Protein AF-0000000087188082 (afdb_homodimer)

InterPro domains:
  IPR003829 Pirin, N-terminal domain [PF02678] (21-124)
  IPR011051 RmlC-like cupin domain superfamily [SSF51182] (19-217)
  IPR012093 Pirin [PTHR43212] (4-138)
  IPR014710 RmlC-like jelly roll fold [G3DSA:2.60.120.10] (20-139)

Foldseek 3Di:
DDDKDKDKDALVNFDWDDDVVQQKTKTWQAQDDPRDDPVGQAFAQWRTKMKIKGAAWGWDDKDKDFQKKKKKAWDQAWKWKAWPVGDIDIDHHQKMKIKDQAHMTIMIIHRNDHGMTIMIMIIGRAPDHHDDIDIDMDHNDDFAWRDDGQFKTKGKDKAFAFGKADDDFAQKKKKAWCAAWKDKPNDIAHHSMIMIMGGDDPIIIHGHPGITIMMMMHTDHNDDPPPPPPVVPPPPPPPPPPPPDPDDDDDDDPDD/DDDKDKDKDALVNFDWDDDVVQQKTKTWQAQDDPRDDPVGQAFAQWRTKMKIKGAAWGWDDKDKDFQKKKKKAWDDAWKWKAWPVGDIDIDHHQKMKIKDQAHMTIMIIHRNDHGMTIMIMIIGRAPDHHDDIDIDMDHNDDFAWRDDGQFKTKGKDKAFAFGKADDDFAQKKKKAWCAAWKDKPNDIAHHSMIMIMGGDDPIIIHGHDGITIMMMMHTDHNDDPPPPPPVVPPVPPPPPPVPPPPPDDPPPDDDD

Organism: Streptomyces mobaraensis (NCBI:txid35621)

Solvent-accessible surface area (backbone atoms only — not comparable to full-atom values): 26467 Å² total; per-residue (Å²): 128,84,68,55,43,79,45,76,48,53,42,87,73,36,46,82,51,70,41,64,94,58,33,27,42,29,38,28,72,28,33,48,97,89,46,81,42,94,90,35,45,56,62,86,54,36,39,38,44,33,42,36,39,27,32,55,71,12,68,45,69,75,45,77,45,54,50,34,34,37,38,38,43,35,70,38,49,40,42,36,37,32,40,81,87,66,48,72,48,78,45,37,55,45,24,40,37,40,37,37,18,13,64,49,43,47,36,30,42,31,20,79,42,90,51,56,21,32,33,38,42,34,32,29,59,50,84,64,76,39,63,78,53,47,44,28,51,26,70,70,54,62,64,22,43,51,41,77,48,74,42,26,30,34,29,38,46,63,33,43,50,67,30,59,35,53,42,78,43,20,70,36,32,43,36,38,25,74,36,43,30,32,33,45,81,91,41,77,43,36,54,57,14,31,41,42,28,39,40,29,54,71,42,42,40,27,14,49,81,45,50,23,33,35,43,34,39,32,54,26,32,58,67,42,72,46,70,71,76,72,61,71,74,64,72,70,67,74,74,74,70,66,77,75,73,80,81,87,80,89,83,84,85,73,82,129,127,83,69,55,45,79,47,74,49,53,45,87,73,37,47,81,51,69,41,65,94,59,32,27,41,30,38,28,72,29,32,48,98,88,44,79,42,93,90,35,46,56,62,84,54,37,40,38,44,32,42,36,40,26,32,53,70,13,68,45,69,76,46,76,45,54,50,32,34,37,37,38,40,36,70,38,48,40,42,35,37,33,41,82,87,66,49,73,49,77,46,36,57,45,25,39,36,40,38,37,18,12,64,49,42,49,35,29,41,30,18,80,43,91,51,59,21,32,33,39,44,34,31,28,59,50,84,65,77,40,62,78,54,48,43,28,51,27,71,70,54,62,64,21,43,51,41,77,48,74,44,26,31,34,29,38,45,66,35,43,50,68,30,59,36,53,41,78,44,20,71,36,33,42,36,37,24,73,36,43,29,32,33,45,81,92,41,78,44,37,54,57,13,32,42,42,28,38,40,29,53,70,42,44,39,26,14,48,78,46,49,24,33,33,44,33,38,31,54,26,33,58,66,41,71,47,69,68,75,68,61,69,70,63,70,71,65,71,77,69,71,66,72,72,70,73,77,75,78,78,73,71,84,81,78,131

Structure (mmCIF, N/CA/C/O backbone):
data_AF-0000000087188082-model_v1
#
loop_
_entity.id
_entity.type
_entity.pdbx_description
1 polymer 'Pirin family protein'
#
loop_
_atom_site.group_PDB
_atom_site.id
_atom_site.type_symbol
_atom_site.label_atom_id
_atom_site.label_alt_id
_atom_site.label_comp_id
_atom_site.label_asym_id
_atom_site.label_entity_id
_atom_site.label_seq_id
_atom_site.pdbx_PDB_ins_code
_atom_site.Cartn_x
_atom_site.Cartn_y
_atom_site.Cartn_z
_atom_site.occupancy
_atom_site.B_iso_or_equiv
_atom_site.auth_seq_id
_atom_site.auth_comp_id
_atom_site.auth_asym_id
_atom_site.auth_atom_id
_atom_site.pdbx_PDB_model_num
ATOM 1 N N . MET A 1 1 ? -14.938 -7.289 20.031 1 45.81 1 MET A N 1
ATOM 2 C CA . MET A 1 1 ? -13.891 -7.199 19.031 1 45.81 1 MET A CA 1
ATOM 3 C C . MET A 1 1 ? -13.914 -8.414 18.109 1 45.81 1 MET A C 1
ATOM 5 O O . MET A 1 1 ? -13.992 -9.555 18.578 1 45.81 1 MET A O 1
ATOM 9 N N . ILE A 1 2 ? -14.383 -8.312 16.922 1 63.94 2 ILE A N 1
ATOM 10 C CA . ILE A 1 2 ? -14.492 -9.484 16.062 1 63.94 2 ILE A CA 1
ATOM 11 C C . ILE A 1 2 ? -13.117 -10.133 15.898 1 63.94 2 ILE A C 1
ATOM 13 O O . ILE A 1 2 ? -12.125 -9.445 15.648 1 63.94 2 ILE A O 1
ATOM 17 N N . GLU A 1 3 ? -12.961 -11.297 16.344 1 83.19 3 GLU A N 1
ATOM 18 C CA . GLU A 1 3 ? -11.719 -12.062 16.266 1 83.19 3 GLU A CA 1
ATOM 19 C C . GLU A 1 3 ? -11.43 -12.523 14.844 1 83.19 3 GLU A C 1
ATOM 21 O O . GLU A 1 3 ? -12.352 -12.828 14.086 1 83.19 3 GLU A O 1
ATOM 26 N N . ALA A 1 4 ? -10.172 -12.5 14.547 1 90.62 4 ALA A N 1
ATOM 27 C CA . ALA A 1 4 ? -9.758 -12.984 13.234 1 90.62 4 ALA A CA 1
ATOM 28 C C . ALA A 1 4 ? -10.117 -14.453 13.055 1 90.62 4 ALA A C 1
ATOM 30 O O . ALA A 1 4 ? -9.984 -15.25 13.984 1 90.62 4 ALA A O 1
ATOM 31 N N . ARG A 1 5 ? -10.633 -14.859 11.914 1 95.56 5 ARG A N 1
ATOM 32 C CA . ARG A 1 5 ? -10.906 -16.234 11.523 1 95.56 5 ARG A CA 1
ATOM 33 C C . ARG A 1 5 ? -9.945 -16.703 10.438 1 95.56 5 ARG A C 1
ATOM 35 O O . ARG A 1 5 ? -9.867 -16.094 9.367 1 95.56 5 ARG A O 1
ATOM 42 N N . ILE A 1 6 ? -9.289 -17.859 10.703 1 97.75 6 ILE A N 1
ATOM 43 C CA . ILE A 1 6 ? -8.266 -18.328 9.773 1 97.75 6 ILE A CA 1
ATOM 44 C C . ILE A 1 6 ? -8.688 -19.672 9.188 1 97.75 6 ILE A C 1
ATOM 46 O O . ILE A 1 6 ? -9.039 -20.609 9.922 1 97.75 6 ILE A O 1
ATOM 50 N N . GLN A 1 7 ? -8.703 -19.781 7.898 1 97.94 7 GLN A N 1
ATOM 51 C CA . GLN A 1 7 ? -8.852 -21.047 7.176 1 97.94 7 GLN A CA 1
ATOM 52 C C . GLN A 1 7 ? -7.613 -21.344 6.34 1 97.94 7 GLN A C 1
ATOM 54 O O . GLN A 1 7 ? -7.215 -20.531 5.496 1 97.94 7 GLN A O 1
ATOM 59 N N . VAL A 1 8 ? -7.023 -22.5 6.574 1 98.56 8 VAL A N 1
ATOM 60 C CA . VAL A 1 8 ? -5.848 -22.875 5.793 1 98.56 8 VAL A CA 1
ATOM 61 C C . VAL A 1 8 ? -6.25 -23.828 4.676 1 98.56 8 VAL A C 1
ATOM 63 O O . VAL A 1 8 ? -6.906 -24.844 4.926 1 98.56 8 VAL A O 1
ATOM 66 N N . ARG A 1 9 ? -5.98 -23.5 3.488 1 98.38 9 ARG A N 1
ATOM 67 C CA . ARG A 1 9 ? -6.055 -24.422 2.367 1 98.38 9 ARG A CA 1
ATOM 68 C C . ARG A 1 9 ? -4.691 -25.047 2.078 1 98.38 9 ARG A C 1
ATOM 70 O O . ARG A 1 9 ? -3.73 -24.328 1.782 1 98.38 9 ARG A O 1
ATOM 77 N N . ARG A 1 10 ? -4.656 -26.344 2.137 1 98.5 10 ARG A N 1
ATOM 78 C CA . ARG A 1 10 ? -3.387 -27.062 2.018 1 98.5 10 ARG A CA 1
ATOM 79 C C . ARG A 1 10 ? -2.955 -27.156 0.559 1 98.5 10 ARG A C 1
ATOM 81 O O . ARG A 1 10 ? -3.795 -27.266 -0.337 1 98.5 10 ARG A O 1
ATOM 88 N N . ALA A 1 11 ? -1.654 -27.203 0.425 1 98.5 11 ALA A N 1
ATOM 89 C CA . ALA A 1 11 ? -1.066 -27.312 -0.907 1 98.5 11 ALA A CA 1
ATOM 90 C C . ALA A 1 11 ? -1.65 -28.5 -1.666 1 98.5 11 ALA A C 1
ATOM 92 O O . ALA A 1 11 ? -1.924 -28.406 -2.865 1 98.5 11 ALA A O 1
ATOM 93 N N . GLY A 1 12 ? -1.829 -29.578 -0.987 1 97.75 12 GLY A N 1
ATOM 94 C CA . GLY A 1 12 ? -2.311 -30.812 -1.609 1 97.75 12 GLY A CA 1
ATOM 95 C C . GLY A 1 12 ? -3.758 -30.719 -2.055 1 97.75 12 GLY A C 1
ATOM 96 O O . GLY A 1 12 ? -4.23 -31.562 -2.82 1 97.75 12 GLY A O 1
ATOM 97 N N . GLU A 1 13 ? -4.48 -29.688 -1.645 1 97.19 13 GLU A N 1
ATOM 98 C CA . GLU A 1 13 ? -5.891 -29.516 -1.984 1 97.19 13 GLU A CA 1
ATOM 99 C C . GLU A 1 13 ? -6.055 -28.672 -3.244 1 97.19 13 GLU A C 1
ATOM 101 O O . GLU A 1 13 ? -7.168 -28.516 -3.748 1 97.19 13 GLU A O 1
ATOM 106 N N . ARG A 1 14 ? -4.996 -28.203 -3.783 1 98.38 14 ARG A N 1
ATOM 107 C CA . ARG A 1 14 ? -5.055 -27.391 -4.992 1 98.38 14 ARG A CA 1
ATOM 108 C C . ARG A 1 14 ? -5.336 -28.25 -6.219 1 98.38 14 ARG A C 1
ATOM 110 O O . ARG A 1 14 ? -5.043 -29.453 -6.223 1 98.38 14 ARG A O 1
ATOM 117 N N . TYR A 1 15 ? -5.914 -27.656 -7.277 1 98.25 15 TYR A N 1
ATOM 118 C CA . TYR A 1 15 ? -6.215 -28.359 -8.516 1 98.25 15 TYR A CA 1
ATOM 119 C C . TYR A 1 15 ? -4.965 -28.516 -9.375 1 98.25 15 TYR A C 1
ATOM 121 O O . TYR A 1 15 ? -4.223 -27.547 -9.578 1 98.25 15 TYR A O 1
ATOM 129 N N . VAL A 1 16 ? -4.758 -29.688 -9.812 1 97.69 16 VAL A N 1
ATOM 130 C CA . VAL A 1 16 ? -3.572 -29.984 -10.609 1 97.69 16 VAL A CA 1
ATOM 131 C C . VAL A 1 16 ? -3.885 -29.781 -12.094 1 97.69 16 VAL A C 1
ATOM 133 O O . VAL A 1 16 ? -4.758 -30.438 -12.648 1 97.69 16 VAL A O 1
ATOM 136 N N . GLY A 1 17 ? -3.197 -28.766 -12.641 1 97.31 17 GLY A N 1
ATOM 137 C CA . GLY A 1 17 ? -3.352 -28.484 -14.062 1 97.31 17 GLY A CA 1
ATOM 138 C C . GLY A 1 17 ? -2.035 -28.484 -14.812 1 97.31 17 GLY A C 1
ATOM 139 O O . GLY A 1 17 ? -1.093 -29.188 -14.43 1 97.31 17 GLY A O 1
ATOM 140 N N . GLY A 1 18 ? -2.047 -27.859 -15.93 1 96.38 18 GLY A N 1
ATOM 141 C CA . GLY A 1 18 ? -0.863 -27.734 -16.766 1 96.38 18 GLY A CA 1
ATOM 142 C C . GLY A 1 18 ? -0.816 -28.766 -17.891 1 96.38 18 GLY A C 1
ATOM 143 O O . GLY A 1 18 ? -1.85 -29.312 -18.281 1 96.38 18 GLY A O 1
ATOM 144 N N . ALA A 1 19 ? 0.359 -28.797 -18.484 1 97 19 ALA A N 1
ATOM 145 C CA . ALA A 1 19 ? 0.701 -29.75 -19.531 1 97 19 ALA A CA 1
ATOM 146 C C . ALA A 1 19 ? 2.039 -30.422 -19.25 1 97 19 ALA A C 1
ATOM 148 O O . ALA A 1 19 ? 3.062 -30.047 -19.844 1 97 19 ALA A O 1
ATOM 149 N N . PRO A 1 20 ? 1.986 -31.484 -18.5 1 96 20 PRO A N 1
ATOM 150 C CA . PRO A 1 20 ? 3.24 -32.094 -18.078 1 96 20 PRO A CA 1
ATOM 151 C C . PRO A 1 20 ? 4.117 -32.531 -19.234 1 96 20 PRO A C 1
ATOM 153 O O . PRO A 1 20 ? 5.344 -32.438 -19.172 1 96 20 PRO A O 1
ATOM 156 N N . GLU A 1 21 ? 3.492 -33 -20.234 1 97.38 21 GLU A N 1
ATOM 157 C CA . GLU A 1 21 ? 4.254 -33.469 -21.391 1 97.38 21 GLU A CA 1
ATOM 158 C C . GLU A 1 21 ? 5.016 -32.312 -22.031 1 97.38 21 GLU A C 1
ATOM 160 O O . GLU A 1 21 ? 6.035 -32.5 -22.688 1 97.38 21 GLU A O 1
ATOM 165 N N . ALA A 1 22 ? 4.5 -31.156 -21.781 1 97.88 22 ALA A N 1
ATOM 166 C CA . ALA A 1 22 ? 5.137 -29.969 -22.344 1 97.88 22 ALA A CA 1
ATOM 167 C C . ALA A 1 22 ? 6.027 -29.297 -21.312 1 97.88 22 ALA A C 1
ATOM 169 O O . ALA A 1 22 ? 6.539 -28.188 -21.547 1 97.88 22 ALA A O 1
ATOM 170 N N . GLY A 1 23 ? 6.215 -29.891 -20.156 1 98.69 23 GLY A N 1
ATOM 171 C CA . GLY A 1 23 ? 7.082 -29.344 -19.125 1 98.69 23 GLY A CA 1
ATOM 172 C C . GLY A 1 23 ? 6.402 -28.297 -18.266 1 98.69 23 GLY A C 1
ATOM 173 O O . GLY A 1 23 ? 7.066 -27.438 -17.688 1 98.69 23 GLY A O 1
ATOM 174 N N . ILE A 1 24 ? 5.078 -28.312 -18.266 1 98.69 24 ILE A N 1
ATOM 175 C CA . ILE A 1 24 ? 4.316 -27.312 -17.516 1 98.69 24 ILE A CA 1
ATOM 176 C C . ILE A 1 24 ? 3.537 -28.016 -16.406 1 98.69 24 ILE A C 1
ATOM 178 O O . ILE A 1 24 ? 2.652 -28.828 -16.672 1 98.69 24 ILE A O 1
ATOM 182 N N . GLU A 1 25 ? 3.887 -27.703 -15.172 1 98.5 25 GLU A N 1
ATOM 183 C CA . GLU A 1 25 ? 3.104 -28.125 -14.008 1 98.5 25 GLU A CA 1
ATOM 184 C C . GLU A 1 25 ? 2.445 -26.922 -13.336 1 98.5 25 GLU A C 1
ATOM 186 O O . GLU A 1 25 ? 3.115 -25.938 -13.023 1 98.5 25 GLU A O 1
ATOM 191 N N . THR A 1 26 ? 1.102 -27.016 -13.188 1 98.38 26 THR A N 1
ATOM 192 C CA . THR A 1 26 ? 0.361 -25.906 -12.578 1 98.38 26 THR A CA 1
ATOM 193 C C . THR A 1 26 ? -0.454 -26.406 -11.383 1 98.38 26 THR A C 1
ATOM 195 O O . THR A 1 26 ? -1.037 -27.484 -11.43 1 98.38 26 THR A O 1
ATOM 198 N N . ARG A 1 27 ? -0.477 -25.656 -10.305 1 98.62 27 ARG A N 1
ATOM 199 C CA . ARG A 1 27 ? -1.375 -25.844 -9.172 1 98.62 27 ARG A CA 1
ATOM 200 C C . ARG A 1 27 ? -2.246 -24.609 -8.945 1 98.62 27 ARG A C 1
ATOM 202 O O . ARG A 1 27 ? -1.731 -23.5 -8.75 1 98.62 27 ARG A O 1
ATOM 209 N N . HIS A 1 28 ? -3.605 -24.828 -8.961 1 98.69 28 HIS A N 1
ATOM 210 C CA . HIS A 1 28 ? -4.559 -23.734 -8.836 1 98.69 28 HIS A CA 1
ATOM 211 C C . HIS A 1 28 ? -5.164 -23.688 -7.438 1 98.69 28 HIS A C 1
ATOM 213 O O . HIS A 1 28 ? -5.738 -24.672 -6.973 1 98.69 28 HIS A O 1
ATOM 219 N N . ALA A 1 29 ? -5.121 -22.547 -6.82 1 98.62 29 ALA A N 1
ATOM 220 C CA . ALA A 1 29 ? -5.691 -22.406 -5.484 1 98.62 29 ALA A CA 1
ATOM 221 C C . ALA A 1 29 ? -7.203 -22.188 -5.551 1 98.62 29 ALA A C 1
ATOM 223 O O . ALA A 1 29 ? -7.91 -22.406 -4.57 1 98.62 29 ALA A O 1
ATOM 224 N N . PHE A 1 30 ? -7.68 -21.719 -6.719 1 98.75 30 PHE A N 1
ATOM 225 C CA . PHE A 1 30 ? -9.086 -21.406 -6.93 1 98.75 30 PHE A CA 1
ATOM 226 C C . PHE A 1 30 ? -9.633 -22.141 -8.148 1 98.75 30 PHE A C 1
ATOM 228 O O . PHE A 1 30 ? -8.883 -22.828 -8.852 1 98.75 30 PHE A O 1
ATOM 235 N N . SER A 1 31 ? -11.055 -22.031 -8.312 1 97.88 31 SER A N 1
ATOM 236 C CA . SER A 1 31 ? -11.641 -22.453 -9.578 1 97.88 31 SER A CA 1
ATOM 237 C C . SER A 1 31 ? -10.992 -21.734 -10.75 1 97.88 31 SER A C 1
ATOM 239 O O . SER A 1 31 ? -11.039 -20.516 -10.836 1 97.88 31 SER A O 1
ATOM 241 N N . PHE A 1 32 ? -10.391 -22.625 -11.531 1 95.94 32 PHE A N 1
ATOM 242 C CA . PHE A 1 32 ? -9.617 -22.078 -12.633 1 95.94 32 PHE A CA 1
ATOM 243 C C . PHE A 1 32 ? -9.383 -23.141 -13.711 1 95.94 32 PHE A C 1
ATOM 245 O O . PHE A 1 32 ? -9.227 -24.328 -13.398 1 95.94 32 PHE A O 1
ATOM 252 N N . SER A 1 33 ? -9.32 -22.641 -15.031 1 93.81 33 SER A N 1
ATOM 253 C CA . SER A 1 33 ? -8.906 -23.453 -16.172 1 93.81 33 SER A CA 1
ATOM 254 C C . SER A 1 33 ? -9.648 -24.781 -16.203 1 93.81 33 SER A C 1
ATOM 256 O O . SER A 1 33 ? -9.023 -25.844 -16.297 1 93.81 33 SER A O 1
ATOM 258 N N . GLY A 1 34 ? -10.969 -24.812 -16.078 1 93.38 34 GLY A N 1
ATOM 259 C CA . GLY A 1 34 ? -11.805 -26 -16.188 1 93.38 34 GLY A CA 1
ATOM 260 C C . GLY A 1 34 ? -12.195 -26.594 -14.852 1 93.38 34 GLY A C 1
ATOM 261 O O . GLY A 1 34 ? -13.102 -27.422 -14.781 1 93.38 34 GLY A O 1
ATOM 262 N N . PHE A 1 35 ? -11.477 -26.234 -13.828 1 96.69 35 PHE A N 1
ATOM 263 C CA . PHE A 1 35 ? -11.867 -26.625 -12.484 1 96.69 35 PHE A CA 1
ATOM 264 C C . PHE A 1 35 ? -12.867 -25.641 -11.891 1 96.69 35 PHE A C 1
ATOM 266 O O . PHE A 1 35 ? -12.695 -24.438 -12.016 1 96.69 35 PHE A O 1
ATOM 273 N N . TYR A 1 36 ? -13.953 -26.234 -11.281 1 96.94 36 TYR A N 1
ATOM 274 C CA . TYR A 1 36 ? -14.984 -25.359 -10.742 1 96.94 36 TYR A CA 1
ATOM 275 C C . TYR A 1 36 ? -15.508 -25.891 -9.414 1 96.94 36 TYR A C 1
ATOM 277 O O . TYR A 1 36 ? -15.961 -27.031 -9.328 1 96.94 36 TYR A O 1
ATOM 285 N N . ASP A 1 37 ? -15.367 -25.219 -8.445 1 97.25 37 ASP A N 1
ATOM 286 C CA . ASP A 1 37 ? -15.977 -25.344 -7.125 1 97.25 37 ASP A CA 1
ATOM 287 C C . ASP A 1 37 ? -16.656 -24.031 -6.711 1 97.25 37 ASP A C 1
ATOM 289 O O . ASP A 1 37 ? -15.977 -23.031 -6.445 1 97.25 37 ASP A O 1
ATOM 293 N N . PRO A 1 38 ? -17.984 -23.938 -6.66 1 96.94 38 PRO A N 1
ATOM 294 C CA . PRO A 1 38 ? -18.703 -22.688 -6.383 1 96.94 38 PRO A CA 1
ATOM 295 C C . PRO A 1 38 ? -18.312 -22.078 -5.039 1 96.94 38 PRO A C 1
ATOM 297 O O . PRO A 1 38 ? -18.5 -20.875 -4.832 1 96.94 38 PRO A O 1
ATOM 300 N N . ASP A 1 39 ? -17.734 -22.875 -4.145 1 96.75 39 ASP A N 1
ATOM 301 C CA . ASP A 1 39 ? -17.344 -22.375 -2.826 1 96.75 39 ASP A CA 1
ATOM 302 C C . ASP A 1 39 ? -15.891 -21.922 -2.814 1 96.75 39 ASP A C 1
ATOM 304 O O . ASP A 1 39 ? -15.359 -21.531 -1.77 1 96.75 39 ASP A O 1
ATOM 308 N N . ASN A 1 40 ? -15.25 -21.969 -3.969 1 98.25 40 ASN A N 1
ATOM 309 C CA . ASN A 1 40 ? -13.828 -21.641 -4.039 1 98.25 40 ASN A CA 1
ATOM 310 C C . ASN A 1 40 ? -13.5 -20.844 -5.305 1 98.25 40 ASN A C 1
ATOM 312 O O . ASN A 1 40 ? -12.531 -21.156 -6.004 1 98.25 40 ASN A O 1
ATOM 316 N N . VAL A 1 41 ? -14.344 -19.828 -5.609 1 98.25 41 VAL A N 1
ATOM 317 C CA . VAL A 1 41 ? -14.219 -19.062 -6.852 1 98.25 41 VAL A CA 1
ATOM 318 C C . VAL A 1 41 ? -13.289 -17.875 -6.637 1 98.25 41 VAL A C 1
ATOM 320 O O . VAL A 1 41 ? -12.617 -17.422 -7.566 1 98.25 41 VAL A O 1
ATOM 323 N N . ARG A 1 42 ? -13.305 -17.391 -5.422 1 98.31 42 ARG A N 1
ATOM 324 C CA . ARG A 1 42 ? -12.477 -16.219 -5.121 1 98.31 42 ARG A CA 1
ATOM 325 C C . ARG A 1 42 ? -12.273 -16.062 -3.619 1 98.31 42 ARG A C 1
ATOM 327 O O . ARG A 1 42 ? -12.977 -16.688 -2.826 1 98.31 42 ARG A O 1
ATOM 334 N N . PHE A 1 43 ? -11.406 -15.312 -3.137 1 98.56 43 PHE A N 1
ATOM 335 C CA . PHE A 1 43 ? -11.227 -14.758 -1.802 1 98.56 43 PHE A CA 1
ATOM 336 C C . PHE A 1 43 ? -10.875 -13.273 -1.875 1 98.56 43 PHE A C 1
ATOM 338 O O . PHE A 1 43 ? -9.781 -12.914 -2.322 1 98.56 43 PHE A O 1
ATOM 345 N N . GLY A 1 44 ? -11.758 -12.453 -1.429 1 96.88 44 GLY A N 1
ATOM 346 C CA . GLY A 1 44 ? -11.625 -11.055 -1.804 1 96.88 44 GLY A CA 1
ATOM 347 C C . GLY A 1 44 ? -11.602 -10.836 -3.305 1 96.88 44 GLY A C 1
ATOM 348 O O . GLY A 1 44 ? -12.414 -11.406 -4.035 1 96.88 44 GLY A O 1
ATOM 349 N N . PRO A 1 45 ? -10.727 -9.992 -3.729 1 97.25 45 PRO A N 1
ATOM 350 C CA . PRO A 1 45 ? -10.648 -9.773 -5.172 1 97.25 45 PRO A CA 1
ATOM 351 C C . PRO A 1 45 ? -9.82 -10.828 -5.895 1 97.25 45 PRO A C 1
ATOM 353 O O . PRO A 1 45 ? -9.734 -10.82 -7.125 1 97.25 45 PRO A O 1
ATOM 356 N N . LEU A 1 46 ? -9.141 -11.711 -5.195 1 98.44 46 LEU A N 1
ATOM 357 C CA . LEU A 1 46 ? -8.305 -12.734 -5.812 1 98.44 46 LEU A CA 1
ATOM 358 C C . LEU A 1 46 ? -9.164 -13.812 -6.469 1 98.44 46 LEU A C 1
ATOM 360 O O . LEU A 1 46 ? -9.984 -14.453 -5.805 1 98.44 46 LEU A O 1
ATOM 364 N N . ILE A 1 47 ? -8.914 -14.016 -7.758 1 98.62 47 ILE A N 1
ATOM 365 C CA . ILE A 1 47 ? -9.711 -15.023 -8.461 1 98.62 47 ILE A CA 1
ATOM 366 C C . ILE A 1 47 ? -8.805 -16.141 -8.961 1 98.62 47 ILE A C 1
ATOM 368 O O . ILE A 1 47 ? -9.281 -17.188 -9.414 1 98.62 47 ILE A O 1
ATOM 372 N N . ALA A 1 48 ? -7.535 -15.906 -8.844 1 98.75 48 ALA A N 1
ATOM 373 C CA . ALA A 1 48 ? -6.574 -16.969 -9.148 1 98.75 48 ALA A CA 1
ATOM 374 C C . ALA A 1 48 ? -5.293 -16.797 -8.336 1 98.75 48 ALA A C 1
ATOM 376 O O . ALA A 1 48 ? -4.863 -15.672 -8.07 1 98.75 48 ALA A O 1
ATOM 377 N N . CYS A 1 49 ? -4.703 -17.828 -7.934 1 98.81 49 CYS A N 1
ATOM 378 C CA . CYS A 1 49 ? -3.346 -17.984 -7.43 1 98.81 49 CYS A CA 1
ATOM 379 C C . CYS A 1 49 ? -2.736 -19.297 -7.922 1 98.81 49 CYS A C 1
ATOM 381 O O . CYS A 1 49 ? -2.986 -20.359 -7.348 1 98.81 49 CYS A O 1
ATOM 383 N N . ASN A 1 50 ? -1.993 -19.141 -8.992 1 98.75 50 ASN A N 1
ATOM 384 C CA . ASN A 1 50 ? -1.443 -20.297 -9.68 1 98.75 50 ASN A CA 1
ATOM 385 C C . ASN A 1 50 ? 0.066 -20.406 -9.484 1 98.75 50 ASN A C 1
ATOM 387 O O . ASN A 1 50 ? 0.803 -19.453 -9.766 1 98.75 50 ASN A O 1
ATOM 391 N N . GLU A 1 51 ? 0.49 -21.516 -8.969 1 98.62 51 GLU A N 1
ATOM 392 C CA . GLU A 1 51 ? 1.919 -21.812 -8.961 1 98.62 51 GLU A CA 1
ATOM 393 C C . GLU A 1 51 ? 2.318 -22.609 -10.195 1 98.62 51 GLU A C 1
ATOM 395 O O . GLU A 1 51 ? 1.725 -23.656 -10.484 1 98.62 51 GLU A O 1
ATOM 400 N N . GLU A 1 52 ? 3.275 -22.062 -10.844 1 98.69 52 GLU A N 1
ATOM 401 C CA . GLU A 1 52 ? 3.752 -22.672 -12.086 1 98.69 52 GLU A CA 1
ATOM 402 C C . GLU A 1 52 ? 5.18 -23.188 -11.938 1 98.69 52 GLU A C 1
ATOM 404 O O . GLU A 1 52 ? 6.043 -22.484 -11.398 1 98.69 52 GLU A O 1
ATOM 409 N N . LEU A 1 53 ? 5.395 -24.359 -12.398 1 98.75 53 LEU A N 1
ATOM 410 C CA . LEU A 1 53 ? 6.723 -24.938 -12.602 1 98.75 53 LEU A CA 1
ATOM 411 C C . LEU A 1 53 ? 6.953 -25.281 -14.062 1 98.75 53 LEU A C 1
ATOM 413 O O . LEU A 1 53 ? 6.301 -26.172 -14.609 1 98.75 53 LEU A O 1
ATOM 417 N N . LEU A 1 54 ? 7.895 -24.609 -14.672 1 98.88 54 LEU A N 1
ATOM 418 C CA . LEU A 1 54 ? 8.164 -24.781 -16.094 1 98.88 54 LEU A CA 1
ATOM 419 C C . LEU A 1 54 ? 9.57 -25.344 -16.312 1 98.88 54 LEU A C 1
ATOM 421 O O . LEU A 1 54 ? 10.539 -24.812 -15.773 1 98.88 54 LEU A O 1
ATOM 425 N N . ALA A 1 55 ? 9.68 -26.312 -17.125 1 98.81 55 ALA A N 1
ATOM 426 C CA . ALA A 1 55 ? 10.977 -26.766 -17.609 1 98.81 55 ALA A CA 1
ATOM 427 C C . ALA A 1 55 ? 11.602 -25.75 -18.562 1 98.81 55 ALA A C 1
ATOM 429 O O . ALA A 1 55 ? 10.906 -24.891 -19.094 1 98.81 55 ALA A O 1
ATOM 430 N N . PRO A 1 56 ? 12.984 -25.875 -18.703 1 98.62 56 PRO A N 1
ATOM 431 C CA . PRO A 1 56 ? 13.594 -25.016 -19.719 1 98.62 56 PRO A CA 1
ATOM 432 C C . PRO A 1 56 ? 12.922 -25.156 -21.094 1 98.62 56 PRO A C 1
ATOM 434 O O . PRO A 1 56 ? 12.656 -26.281 -21.531 1 98.62 56 PRO A O 1
ATOM 437 N N . GLY A 1 57 ? 12.562 -24.078 -21.625 1 98.31 57 GLY A N 1
ATOM 438 C CA . GLY A 1 57 ? 11.953 -24.062 -22.938 1 98.31 57 GLY A CA 1
ATOM 439 C C . GLY A 1 57 ? 10.438 -24.125 -22.906 1 98.31 57 GLY A C 1
ATOM 440 O O . GLY A 1 57 ? 9.781 -23.781 -23.891 1 98.31 57 GLY A O 1
ATOM 441 N N . ALA A 1 58 ? 9.883 -24.516 -21.828 1 98.75 58 ALA A N 1
ATOM 442 C CA . ALA A 1 58 ? 8.438 -24.625 -21.703 1 98.75 58 ALA A CA 1
ATOM 443 C C . ALA A 1 58 ? 7.809 -23.25 -21.484 1 98.75 58 ALA A C 1
ATOM 445 O O . ALA A 1 58 ? 8.5 -22.297 -21.141 1 98.75 58 ALA A O 1
ATOM 446 N N . GLY A 1 59 ? 6.473 -23.188 -21.797 1 98.5 59 GLY A N 1
ATOM 447 C CA . GLY A 1 59 ? 5.777 -21.938 -21.578 1 98.5 59 GLY A CA 1
ATOM 448 C C . GLY A 1 59 ? 4.383 -21.906 -22.172 1 98.5 59 GLY A C 1
ATOM 449 O O . GLY A 1 59 ? 3.807 -22.969 -22.453 1 98.5 59 GLY A O 1
ATOM 450 N N . PHE A 1 60 ? 3.828 -20.734 -22.188 1 98 60 PHE A N 1
ATOM 451 C CA . PHE A 1 60 ? 2.482 -20.5 -22.703 1 98 60 PHE A CA 1
ATOM 452 C C . PHE A 1 60 ? 2.525 -19.719 -24 1 98 60 PHE A C 1
ATOM 454 O O . PHE A 1 60 ? 3.084 -18.625 -24.062 1 98 60 PHE A O 1
ATOM 461 N N . ASP A 1 61 ? 1.867 -20.312 -24.969 1 97.12 61 ASP A N 1
ATOM 462 C CA . ASP A 1 61 ? 1.781 -19.625 -26.25 1 97.12 61 ASP A CA 1
ATOM 463 C C . ASP A 1 61 ? 0.936 -18.359 -26.156 1 97.12 61 ASP A C 1
ATOM 465 O O . ASP A 1 61 ? 0.334 -18.094 -25.109 1 97.12 61 ASP A O 1
ATOM 469 N N . GLU A 1 62 ? 1.022 -17.594 -27.25 1 97.62 62 GLU A N 1
ATOM 470 C CA . GLU A 1 62 ? 0.282 -16.344 -27.234 1 97.62 62 GLU A CA 1
ATOM 471 C C . GLU A 1 62 ? -1.173 -16.562 -26.828 1 97.62 62 GLU A C 1
ATOM 473 O O . GLU A 1 62 ? -1.844 -17.438 -27.359 1 97.62 62 GLU A O 1
ATOM 478 N N . HIS A 1 63 ? -1.638 -15.781 -25.922 1 97.69 63 HIS A N 1
ATOM 479 C CA . HIS A 1 63 ? -3.006 -15.914 -25.438 1 97.69 63 HIS A CA 1
ATOM 480 C C . HIS A 1 63 ? -3.545 -14.586 -24.922 1 97.69 63 HIS A C 1
ATOM 482 O O . HIS A 1 63 ? -2.771 -13.688 -24.594 1 97.69 63 HIS A O 1
ATOM 488 N N . PRO A 1 64 ? -4.844 -14.414 -24.797 1 97.5 64 PRO A N 1
ATOM 489 C CA . PRO A 1 64 ? -5.449 -13.125 -24.438 1 97.5 64 PRO A CA 1
ATOM 490 C C . PRO A 1 64 ? -5.785 -13.031 -22.953 1 97.5 64 PRO A C 1
ATOM 492 O O . PRO A 1 64 ? -5.988 -14.055 -22.297 1 97.5 64 PRO A O 1
ATOM 495 N N . HIS A 1 65 ? -5.793 -11.789 -22.422 1 98.06 65 HIS A N 1
ATOM 496 C CA . HIS A 1 65 ? -6.41 -11.414 -21.141 1 98.06 65 HIS A CA 1
ATOM 497 C C . HIS A 1 65 ? -7.242 -10.148 -21.297 1 98.06 65 HIS A C 1
ATOM 499 O O . HIS A 1 65 ? -6.941 -9.297 -22.141 1 98.06 65 HIS A O 1
ATOM 505 N N . ARG A 1 66 ? -8.242 -10.047 -20.531 1 97.62 66 ARG A N 1
ATOM 506 C CA . ARG A 1 66 ? -9.102 -8.875 -20.469 1 97.62 66 ARG A CA 1
ATOM 507 C C . ARG A 1 66 ? -9.688 -8.688 -19.078 1 97.62 66 ARG A C 1
ATOM 509 O O . ARG A 1 66 ? -10.07 -9.664 -18.422 1 97.62 66 ARG A O 1
ATOM 516 N N . ASP A 1 67 ? -9.773 -7.438 -18.672 1 97.75 67 ASP A N 1
ATOM 517 C CA . ASP A 1 67 ? -10.453 -7.055 -17.438 1 97.75 67 ASP A CA 1
ATOM 518 C C . ASP A 1 67 ? -9.977 -7.914 -16.266 1 97.75 67 ASP A C 1
ATOM 520 O O . ASP A 1 67 ? -10.797 -8.484 -15.547 1 97.75 67 ASP A O 1
ATOM 524 N N . VAL A 1 68 ? -8.672 -7.891 -16.109 1 98 68 VAL A N 1
ATOM 525 C CA . VAL A 1 68 ? -8.031 -8.617 -15.008 1 98 68 VAL A CA 1
ATOM 526 C C . VAL A 1 68 ? -6.699 -7.961 -14.664 1 98 68 VAL A C 1
ATOM 528 O O . VAL A 1 68 ? -6 -7.457 -15.547 1 98 68 VAL A O 1
ATOM 531 N N . GLU A 1 69 ? -6.359 -7.879 -13.383 1 96.94 69 GLU A N 1
ATOM 532 C CA . GLU A 1 69 ? -5.043 -7.484 -12.891 1 96.94 69 GLU A CA 1
ATOM 533 C C . GLU A 1 69 ? -4.184 -8.703 -12.578 1 96.94 69 GLU A C 1
ATOM 535 O O . GLU A 1 69 ? -4.531 -9.508 -11.711 1 96.94 69 GLU A O 1
ATOM 540 N N . ILE A 1 70 ? -3.111 -8.844 -13.312 1 98.38 70 ILE A N 1
ATOM 541 C CA . ILE A 1 70 ? -2.264 -10.023 -13.141 1 98.38 70 ILE A CA 1
ATOM 542 C C . ILE A 1 70 ? -0.943 -9.609 -12.492 1 98.38 70 ILE A C 1
ATOM 544 O O . ILE A 1 70 ? -0.19 -8.812 -13.055 1 98.38 70 ILE A O 1
ATOM 548 N N . VAL A 1 71 ? -0.672 -10.188 -11.352 1 98 71 VAL A N 1
ATOM 549 C CA . VAL A 1 71 ? 0.569 -9.914 -10.633 1 98 71 VAL A CA 1
ATOM 550 C C . VAL A 1 71 ? 1.402 -11.188 -10.531 1 98 71 VAL A C 1
ATOM 552 O O . VAL A 1 71 ? 0.898 -12.234 -10.117 1 98 71 VAL A O 1
ATOM 555 N N . THR A 1 72 ? 2.676 -11.086 -10.891 1 98.44 72 THR A N 1
ATOM 556 C CA . THR A 1 72 ? 3.537 -12.258 -10.961 1 98.44 72 THR A CA 1
ATOM 557 C C . THR A 1 72 ? 4.734 -12.109 -10.023 1 98.44 72 THR A C 1
ATOM 559 O O . THR A 1 72 ? 5.355 -11.047 -9.969 1 98.44 72 THR A O 1
ATOM 562 N N . TRP A 1 73 ? 5.031 -13.164 -9.273 1 98.5 73 TRP A N 1
ATOM 563 C CA . TRP A 1 73 ? 6.184 -13.289 -8.391 1 98.5 73 TRP A CA 1
ATOM 564 C C . TRP A 1 73 ? 7.043 -14.492 -8.773 1 98.5 73 TRP A C 1
ATOM 566 O O . TRP A 1 73 ? 6.594 -15.633 -8.68 1 98.5 73 TRP A O 1
ATOM 576 N N . VAL A 1 74 ? 8.273 -14.219 -9.195 1 98.56 74 VAL A N 1
ATOM 577 C CA . VAL A 1 74 ? 9.172 -15.305 -9.562 1 98.56 74 VAL A CA 1
ATOM 578 C C . VAL A 1 74 ? 9.922 -15.805 -8.328 1 98.56 74 VAL A C 1
ATOM 580 O O . VAL A 1 74 ? 10.57 -15.016 -7.637 1 98.56 74 VAL A O 1
ATOM 583 N N . VAL A 1 75 ? 9.844 -17.078 -8.094 1 98.19 75 VAL A N 1
ATOM 584 C CA . VAL A 1 75 ? 10.469 -17.703 -6.938 1 98.19 75 VAL A CA 1
ATOM 585 C C . VAL A 1 75 ? 11.875 -18.172 -7.305 1 98.19 75 VAL A C 1
ATOM 587 O O . VAL A 1 75 ? 12.836 -17.922 -6.578 1 98.19 75 V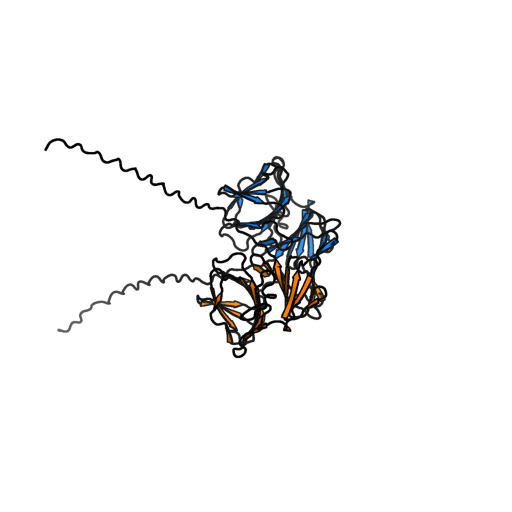AL A O 1
ATOM 590 N N . GLU A 1 76 ? 12 -18.875 -8.398 1 98.25 76 GLU A N 1
ATOM 591 C CA . GLU A 1 76 ? 13.25 -19.406 -8.945 1 98.25 76 GLU A CA 1
ATOM 592 C C . GLU A 1 76 ? 13.258 -19.328 -10.469 1 98.25 76 GLU A C 1
ATOM 594 O O . GLU A 1 76 ? 12.219 -19.469 -11.109 1 98.25 76 GLU A O 1
ATOM 599 N N . GLY A 1 77 ? 14.477 -19.109 -11.023 1 98.5 77 GLY A N 1
ATOM 600 C CA . GLY A 1 77 ? 14.57 -19.016 -12.469 1 98.5 77 GLY A CA 1
ATOM 601 C C . GLY A 1 77 ? 14.203 -17.656 -13.008 1 98.5 77 GLY A C 1
ATOM 602 O O . GLY A 1 77 ? 14.391 -16.641 -12.32 1 98.5 77 GLY A O 1
ATOM 603 N N . GLU A 1 78 ? 13.875 -17.656 -14.328 1 98.5 78 GLU A N 1
ATOM 604 C CA . GLU A 1 78 ? 13.523 -16.406 -14.977 1 98.5 78 GLU A CA 1
ATOM 605 C C . GLU A 1 78 ? 12.336 -16.562 -15.914 1 98.5 78 GLU A C 1
ATOM 607 O O . GLU A 1 78 ? 12.227 -17.578 -16.609 1 98.5 78 GLU A O 1
ATOM 612 N N . LEU A 1 79 ? 11.453 -15.617 -15.859 1 98.75 79 LEU A N 1
ATOM 613 C CA . LEU A 1 79 ? 10.281 -15.594 -16.734 1 98.75 79 LEU A CA 1
ATOM 614 C C . LEU A 1 79 ? 10.477 -14.602 -17.875 1 98.75 79 LEU A C 1
ATOM 616 O O . LEU A 1 79 ? 10.805 -13.43 -17.641 1 98.75 79 LEU A O 1
ATOM 620 N N . THR A 1 80 ? 10.312 -15.07 -19.016 1 98.5 80 THR A N 1
ATOM 621 C CA . THR A 1 80 ? 10.367 -14.211 -20.203 1 98.5 80 THR A CA 1
ATOM 622 C C . THR A 1 80 ? 8.969 -13.891 -20.703 1 98.5 80 THR A C 1
ATOM 624 O O . THR A 1 80 ? 8.195 -14.805 -21.016 1 98.5 80 THR A O 1
ATOM 627 N N . HIS A 1 81 ? 8.633 -12.648 -20.734 1 97.5 81 HIS A N 1
ATOM 628 C CA . HIS A 1 81 ? 7.367 -12.141 -21.25 1 97.5 81 HIS A CA 1
ATOM 629 C C . HIS A 1 81 ? 7.559 -11.422 -22.578 1 97.5 81 HIS A C 1
ATOM 631 O O . HIS A 1 81 ? 8.469 -10.602 -22.734 1 97.5 81 HIS A O 1
ATOM 637 N N . GLU A 1 82 ? 6.699 -11.703 -23.531 1 96.25 82 GLU A N 1
ATOM 638 C CA . GLU A 1 82 ? 6.703 -11.023 -24.812 1 96.25 82 GLU A CA 1
ATOM 639 C C . GLU A 1 82 ? 5.309 -10.516 -25.172 1 96.25 82 GLU A C 1
ATOM 641 O O . GLU A 1 82 ? 4.344 -11.289 -25.172 1 96.25 82 GLU A O 1
ATOM 646 N N . ASP A 1 83 ? 5.27 -9.203 -25.453 1 94 83 ASP A N 1
ATOM 647 C CA . ASP A 1 83 ? 3.961 -8.672 -25.828 1 94 83 ASP A CA 1
ATOM 648 C C . ASP A 1 83 ? 3.742 -8.742 -27.344 1 94 83 ASP A C 1
ATOM 650 O O . ASP A 1 83 ? 4.617 -9.203 -28.078 1 94 83 ASP A O 1
ATOM 654 N N . SER A 1 84 ? 2.541 -8.344 -27.781 1 92.19 84 SER A N 1
ATOM 655 C CA . SER A 1 84 ? 2.145 -8.492 -29.172 1 92.19 84 SER A CA 1
ATOM 656 C C . SER A 1 84 ? 2.965 -7.586 -30.094 1 92.19 84 SER A C 1
ATOM 658 O O . SER A 1 84 ? 3.018 -7.797 -31.297 1 92.19 84 SER A O 1
ATOM 660 N N . ALA A 1 85 ? 3.592 -6.582 -29.484 1 91.19 85 ALA A N 1
ATOM 661 C CA . ALA A 1 85 ? 4.438 -5.688 -30.266 1 91.19 85 ALA A CA 1
ATOM 662 C C . ALA A 1 85 ? 5.863 -6.223 -30.375 1 91.19 85 ALA A C 1
ATOM 664 O O . ALA A 1 85 ? 6.723 -5.602 -31 1 91.19 85 ALA A O 1
ATOM 665 N N . GLY A 1 86 ? 6.102 -7.262 -29.75 1 92.12 86 GLY A N 1
ATOM 666 C CA . GLY A 1 86 ? 7.406 -7.895 -29.828 1 92.12 86 GLY A CA 1
ATOM 667 C C . GLY A 1 86 ? 8.352 -7.457 -28.734 1 92.12 86 GLY A C 1
ATOM 668 O O . GLY A 1 86 ? 9.539 -7.805 -28.75 1 92.12 86 GLY A O 1
ATOM 669 N N . HIS A 1 87 ? 7.938 -6.676 -27.828 1 93.25 87 HIS A N 1
ATOM 670 C CA . HIS A 1 87 ? 8.773 -6.285 -26.688 1 93.25 87 HIS A CA 1
ATOM 671 C C . HIS A 1 87 ? 8.961 -7.441 -25.719 1 93.25 87 HIS A C 1
ATOM 673 O O . HIS A 1 87 ? 7.988 -8.102 -25.344 1 93.25 87 HIS A O 1
ATOM 679 N N . VAL A 1 88 ? 10.18 -7.59 -25.328 1 95.56 88 VAL A N 1
ATOM 680 C CA . VAL A 1 88 ? 10.516 -8.703 -24.453 1 95.56 88 VAL A CA 1
ATOM 681 C C . VAL A 1 88 ? 11.023 -8.18 -23.109 1 95.56 88 VAL A C 1
ATOM 683 O O . VAL A 1 88 ? 11.867 -7.277 -23.078 1 95.56 88 VAL A O 1
ATOM 686 N N . VAL A 1 89 ? 10.508 -8.734 -22.031 1 96 89 VAL A N 1
ATOM 687 C CA . VAL A 1 89 ? 10.922 -8.375 -20.688 1 96 89 VAL A CA 1
ATOM 688 C C . VAL A 1 89 ? 11.195 -9.641 -19.875 1 96 89 VAL A C 1
ATOM 690 O O . VAL A 1 89 ? 10.445 -10.609 -19.953 1 96 89 VAL A O 1
ATOM 693 N N . THR A 1 90 ? 12.289 -9.633 -19.141 1 97.5 90 THR A N 1
ATOM 694 C CA . THR A 1 90 ? 12.602 -10.742 -18.234 1 97.5 90 THR A CA 1
ATOM 695 C C . THR A 1 90 ? 12.312 -10.359 -16.797 1 97.5 90 THR A C 1
ATOM 697 O O . THR A 1 90 ? 12.695 -9.281 -16.328 1 97.5 90 THR A O 1
ATOM 700 N N . VAL A 1 91 ? 11.602 -11.188 -16.094 1 97.06 91 VAL A N 1
ATOM 701 C CA . VAL A 1 91 ? 11.289 -11.031 -14.68 1 97.06 91 VAL A CA 1
ATOM 702 C C . VAL A 1 91 ? 12.062 -12.055 -13.859 1 97.06 91 VAL A C 1
ATOM 704 O O . VAL A 1 91 ? 12.039 -13.25 -14.164 1 97.06 91 VAL A O 1
ATOM 707 N N . ARG A 1 92 ? 12.758 -11.609 -12.789 1 97.56 92 ARG A N 1
ATOM 708 C CA . ARG A 1 92 ? 13.641 -12.453 -12 1 97.56 92 ARG A CA 1
ATOM 709 C C . ARG A 1 92 ? 13.211 -12.477 -10.531 1 97.56 92 ARG A C 1
ATOM 711 O O . ARG A 1 92 ? 12.367 -11.68 -10.117 1 97.56 92 ARG A O 1
ATOM 718 N N . PRO A 1 93 ? 13.789 -13.508 -9.781 1 97.56 93 PRO A N 1
ATOM 719 C CA . PRO A 1 93 ? 13.484 -13.469 -8.344 1 97.56 93 PRO A CA 1
ATOM 720 C C . PRO A 1 93 ? 13.797 -12.117 -7.711 1 97.56 93 PRO A C 1
ATOM 722 O O . PRO A 1 93 ? 14.867 -11.547 -7.961 1 97.56 93 PRO A O 1
ATOM 725 N N . GLY A 1 94 ? 12.836 -11.602 -6.965 1 93.06 94 GLY A N 1
ATOM 726 C CA . GLY A 1 94 ? 13.008 -10.289 -6.367 1 93.06 94 GLY A CA 1
ATOM 727 C C . GLY A 1 94 ? 12.281 -9.195 -7.125 1 93.06 94 GLY A C 1
ATOM 728 O O . GLY A 1 94 ? 12.109 -8.086 -6.613 1 93.06 94 GLY A O 1
ATOM 729 N N . ASP A 1 95 ? 11.852 -9.555 -8.352 1 94.19 95 ASP A N 1
ATOM 730 C CA . ASP A 1 95 ? 11.039 -8.625 -9.133 1 94.19 95 ASP A CA 1
ATOM 731 C C . ASP A 1 95 ? 9.555 -8.883 -8.922 1 94.19 95 ASP A C 1
ATOM 733 O O . ASP A 1 95 ? 9.148 -10.023 -8.672 1 94.19 95 ASP A O 1
ATOM 737 N N . VAL A 1 96 ? 8.742 -7.82 -9.016 1 96 96 VAL A N 1
ATOM 738 C CA . VAL A 1 96 ? 7.293 -7.98 -9.102 1 96 96 VAL A CA 1
ATOM 739 C C . VAL A 1 96 ? 6.789 -7.398 -10.422 1 96 96 VAL A C 1
ATOM 741 O O . VAL A 1 96 ? 7.176 -6.293 -10.805 1 96 96 VAL A O 1
ATOM 744 N N 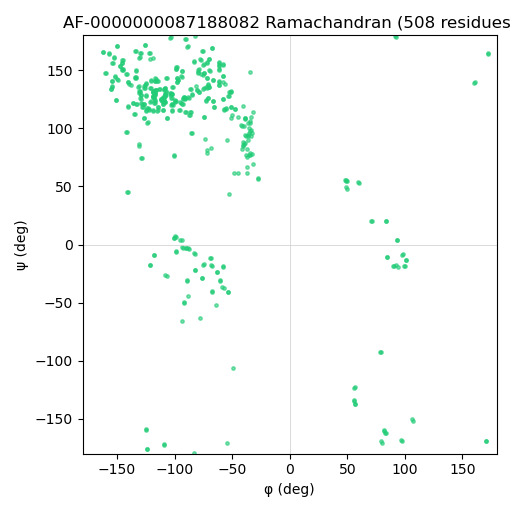. GLN A 1 97 ? 6.07 -8.203 -11.094 1 96.25 97 GLN A N 1
ATOM 745 C CA . GLN A 1 97 ? 5.5 -7.785 -12.367 1 96.25 97 GLN A CA 1
ATOM 746 C C . GLN A 1 97 ? 3.99 -7.598 -12.266 1 96.25 97 GLN A C 1
ATOM 748 O O . GLN A 1 97 ? 3.303 -8.414 -11.648 1 96.25 97 GLN A O 1
ATOM 753 N N . TRP A 1 98 ? 3.451 -6.453 -12.805 1 96.75 98 TRP A N 1
ATOM 754 C CA . TRP A 1 98 ? 2.023 -6.156 -12.836 1 96.75 98 TRP A CA 1
ATOM 755 C C . TRP A 1 98 ? 1.559 -5.875 -14.258 1 96.75 98 TRP A C 1
ATOM 757 O O . TRP A 1 98 ? 1.991 -4.898 -14.883 1 96.75 98 TRP A O 1
ATOM 767 N N . LEU A 1 99 ? 0.682 -6.742 -14.766 1 96.62 99 LEU A N 1
ATOM 768 C CA . LEU A 1 99 ? -0.007 -6.555 -16.047 1 96.62 99 LEU A CA 1
ATOM 769 C C . LEU A 1 99 ? -1.472 -6.191 -15.82 1 96.62 99 LEU A C 1
ATOM 771 O O . LEU A 1 99 ? -2.25 -7.012 -15.328 1 96.62 99 LEU A O 1
ATOM 775 N N . SER A 1 100 ? -1.812 -4.984 -16.094 1 95.25 100 SER A N 1
ATOM 776 C CA . SER A 1 100 ? -3.219 -4.617 -16.219 1 95.25 100 SER A CA 1
ATOM 777 C C . SER A 1 100 ? -3.738 -4.867 -17.625 1 95.25 100 SER A C 1
ATOM 779 O O . SER A 1 100 ? -3.336 -4.184 -18.578 1 95.25 100 SER A O 1
ATOM 781 N N . ALA A 1 101 ? -4.629 -5.781 -17.734 1 96.94 101 ALA A N 1
ATOM 782 C CA . ALA A 1 101 ? -5.02 -6.211 -19.078 1 96.94 101 ALA A CA 1
ATOM 783 C C . ALA A 1 101 ? -5.93 -5.18 -19.734 1 96.94 101 ALA A C 1
ATOM 785 O O . ALA A 1 101 ? -6.023 -5.117 -20.969 1 96.94 101 ALA A O 1
ATOM 786 N N . GLY A 1 102 ? -6.691 -4.434 -18.875 1 95.75 102 GLY A N 1
ATOM 787 C CA . GLY A 1 102 ? -7.621 -3.457 -19.422 1 95.75 102 GLY A CA 1
ATOM 788 C C . GLY A 1 102 ? -8.609 -4.059 -20.406 1 95.75 102 GLY A C 1
ATOM 789 O O . GLY A 1 102 ? -9.195 -5.109 -20.141 1 95.75 102 GLY A O 1
ATOM 790 N N . ALA A 1 103 ? -8.742 -3.35 -21.516 1 96.31 103 ALA A N 1
ATOM 791 C CA . ALA A 1 103 ? -9.727 -3.779 -22.5 1 96.31 103 ALA A CA 1
ATOM 792 C C . ALA A 1 103 ? -9.234 -5.004 -23.266 1 96.31 103 ALA A C 1
ATOM 794 O O . ALA A 1 103 ? -10 -5.652 -23.984 1 96.31 103 ALA A O 1
ATOM 795 N N . GLY A 1 104 ? -7.922 -5.227 -23.188 1 96.94 104 GLY A N 1
ATOM 796 C CA . GLY A 1 104 ? -7.449 -6.441 -23.828 1 96.94 104 GLY A CA 1
ATOM 797 C C . GLY A 1 104 ? -5.961 -6.422 -24.125 1 96.94 104 GLY A C 1
ATOM 798 O O . GLY A 1 104 ? -5.41 -5.387 -24.5 1 96.94 104 GLY A O 1
ATOM 799 N N . VAL A 1 105 ? -5.266 -7.586 -23.906 1 96.81 105 VAL A N 1
ATOM 800 C CA . VAL A 1 105 ? -3.859 -7.77 -24.25 1 96.81 105 VAL A CA 1
ATOM 801 C C . VAL A 1 105 ? -3.619 -9.211 -24.703 1 96.81 105 VAL A C 1
ATOM 803 O O . VAL A 1 105 ? -4.402 -10.109 -24.375 1 96.81 105 VAL A O 1
ATOM 806 N N . ARG A 1 106 ? -2.701 -9.352 -25.516 1 97.75 106 ARG A N 1
ATOM 807 C CA . ARG A 1 106 ? -2.156 -10.664 -25.828 1 97.75 106 ARG A CA 1
ATOM 808 C C . ARG A 1 106 ? -0.668 -10.734 -25.516 1 97.75 106 ARG A C 1
ATOM 810 O O . ARG A 1 106 ? 0.053 -9.75 -25.656 1 97.75 106 ARG A O 1
ATOM 817 N N . HIS A 1 107 ? -0.225 -11.867 -24.984 1 97.81 107 HIS A N 1
ATOM 818 C CA . HIS A 1 107 ? 1.188 -11.984 -24.641 1 97.81 107 HIS A CA 1
ATOM 819 C C . HIS A 1 107 ? 1.629 -13.438 -24.594 1 97.81 107 HIS A C 1
ATOM 821 O O . HIS A 1 107 ? 0.796 -14.352 -24.656 1 97.81 107 HIS A O 1
ATOM 827 N N . VAL A 1 108 ? 2.895 -13.609 -24.609 1 97.94 108 VAL A N 1
ATOM 828 C CA . VAL A 1 108 ? 3.559 -14.898 -24.484 1 97.94 108 VAL A CA 1
ATOM 829 C C . VAL A 1 108 ? 4.379 -14.93 -23.203 1 97.94 108 VAL A C 1
ATOM 831 O O . VAL A 1 108 ? 4.977 -13.93 -22.812 1 97.94 108 VAL A O 1
ATOM 834 N N . GLU A 1 109 ? 4.395 -16.078 -22.5 1 98.56 109 GLU A N 1
ATOM 835 C CA . GLU A 1 109 ? 5.254 -16.281 -21.328 1 98.56 109 GLU A CA 1
ATOM 836 C C . GLU A 1 109 ? 6.012 -17.609 -21.438 1 98.56 109 GLU A C 1
ATOM 838 O O . GLU A 1 109 ? 5.414 -18.656 -21.719 1 98.56 109 GLU A O 1
ATOM 843 N N . ARG A 1 110 ? 7.312 -17.547 -21.188 1 98.31 110 ARG A N 1
ATOM 844 C CA . ARG A 1 110 ? 8.141 -18.734 -21.359 1 98.31 110 ARG A CA 1
ATOM 845 C C . ARG A 1 110 ? 9.289 -18.766 -20.359 1 98.31 110 ARG A C 1
ATOM 847 O O . ARG A 1 110 ? 9.68 -17.719 -19.828 1 98.31 110 ARG A O 1
ATOM 854 N N . ASN A 1 111 ? 9.727 -19.984 -20.078 1 98.88 111 ASN A N 1
ATOM 855 C CA . ASN A 1 111 ? 11.062 -20.172 -19.516 1 98.88 111 ASN A CA 1
ATOM 856 C C . ASN A 1 111 ? 12.133 -20.234 -20.609 1 98.88 111 ASN A C 1
ATOM 858 O O . ASN A 1 111 ? 12.398 -21.312 -21.156 1 98.88 111 ASN A O 1
ATOM 862 N N . ALA A 1 112 ? 12.742 -19.141 -20.859 1 98.12 112 ALA A N 1
ATOM 863 C CA . ALA A 1 112 ? 13.797 -19.125 -21.875 1 98.12 112 ALA A CA 1
ATOM 864 C C . ALA A 1 112 ? 15.156 -19.422 -21.266 1 98.12 112 ALA A C 1
ATOM 866 O O . ALA A 1 112 ? 16.172 -19.469 -21.969 1 98.12 112 ALA A O 1
ATOM 867 N N . GLY A 1 113 ? 15.172 -19.578 -19.984 1 97.38 113 GLY A N 1
ATOM 868 C CA . GLY A 1 113 ? 16.406 -19.859 -19.266 1 97.38 113 GLY A CA 1
ATOM 869 C C . GLY A 1 113 ? 16.781 -21.328 -19.297 1 97.38 113 GLY A C 1
ATOM 870 O O . GLY A 1 113 ? 16.047 -22.156 -19.828 1 97.38 113 GLY A O 1
ATOM 871 N N . GLY A 1 114 ? 17.953 -21.672 -18.641 1 97.44 114 GLY A N 1
ATOM 872 C CA . GLY A 1 114 ? 18.484 -23.031 -18.688 1 97.44 114 GLY A CA 1
ATOM 873 C C . GLY A 1 114 ? 18.141 -23.844 -17.453 1 97.44 114 GLY A C 1
ATOM 874 O O . GLY A 1 114 ? 18.469 -25.031 -17.375 1 97.44 114 GLY A O 1
ATOM 875 N N . VAL A 1 115 ? 17.562 -23.25 -16.5 1 98.5 115 VAL A N 1
ATOM 876 C CA . VAL A 1 115 ? 17.156 -23.938 -15.281 1 98.5 115 VAL A CA 1
ATOM 877 C C . VAL A 1 115 ? 15.648 -23.844 -15.117 1 98.5 115 VAL A C 1
ATOM 879 O O . VAL A 1 115 ? 14.992 -23 -15.727 1 98.5 115 VAL A O 1
ATOM 882 N N . PRO A 1 116 ? 15.047 -24.734 -14.305 1 98.81 116 PRO A N 1
ATOM 883 C CA . PRO A 1 116 ? 13.594 -24.672 -14.094 1 98.81 116 PRO A CA 1
ATOM 884 C C . PRO A 1 116 ? 13.141 -23.328 -13.547 1 98.81 116 PRO A C 1
ATOM 886 O O . PRO A 1 116 ? 13.859 -22.688 -12.773 1 98.81 116 PRO A O 1
ATOM 889 N N . LEU A 1 117 ? 11.961 -22.922 -13.992 1 98.88 117 LEU A N 1
ATOM 890 C CA . LEU A 1 117 ? 11.32 -21.688 -13.555 1 98.88 117 LEU A CA 1
ATOM 891 C C . LEU A 1 117 ? 10.125 -21.984 -12.648 1 98.88 117 LEU A C 1
ATOM 893 O O . LEU A 1 117 ? 9.234 -22.75 -13.023 1 98.88 117 LEU A O 1
ATOM 897 N N . ARG A 1 118 ? 10.125 -21.453 -11.438 1 98.88 118 ARG A N 1
ATOM 898 C CA . ARG A 1 118 ? 9 -21.516 -10.516 1 98.88 118 ARG A CA 1
ATOM 899 C C . ARG A 1 118 ? 8.469 -20.109 -10.211 1 98.88 118 ARG A C 1
ATOM 901 O O . ARG A 1 118 ? 9.227 -19.234 -9.781 1 98.88 118 ARG A O 1
ATOM 908 N N . PHE A 1 119 ? 7.176 -19.875 -10.508 1 98.81 119 PHE A N 1
ATOM 909 C CA . PHE A 1 119 ? 6.605 -18.562 -10.203 1 98.81 119 PHE A CA 1
ATOM 910 C C . PHE A 1 119 ? 5.145 -18.703 -9.789 1 98.81 119 PHE A C 1
ATOM 912 O O . PHE A 1 119 ? 4.527 -19.75 -9.992 1 98.81 119 PHE A O 1
ATOM 919 N N . VAL A 1 120 ? 4.656 -17.672 -9.078 1 98.88 120 VAL A N 1
ATOM 920 C CA . VAL A 1 120 ? 3.256 -17.547 -8.688 1 98.88 120 VAL A CA 1
ATOM 921 C C . VAL A 1 120 ? 2.598 -16.422 -9.477 1 98.88 120 VAL A C 1
ATOM 923 O O . VAL A 1 120 ? 3.107 -15.297 -9.516 1 98.88 120 VAL A O 1
ATOM 926 N N . GLN A 1 121 ? 1.532 -16.75 -10.156 1 98.75 121 GLN A N 1
ATOM 927 C CA . GLN A 1 121 ? 0.742 -15.758 -10.867 1 98.75 121 GLN A CA 1
ATOM 928 C C . GLN A 1 121 ? -0.617 -15.547 -10.203 1 98.75 121 GLN A C 1
ATOM 930 O O . GLN A 1 121 ? -1.388 -16.5 -10.055 1 98.75 121 GLN A O 1
ATOM 935 N N . MET A 1 122 ? -0.883 -14.328 -9.844 1 98.88 122 MET A N 1
ATOM 936 C CA . MET A 1 122 ? -2.084 -13.984 -9.086 1 98.88 122 MET A CA 1
ATOM 937 C C . MET A 1 122 ? -2.969 -13.023 -9.875 1 98.88 122 MET A C 1
ATOM 939 O O . MET A 1 122 ? -2.498 -11.992 -10.359 1 98.88 122 MET A O 1
ATOM 943 N N . TRP A 1 123 ? -4.25 -13.422 -10.008 1 98.81 123 TRP A N 1
ATOM 944 C CA . TRP A 1 123 ? -5.215 -12.609 -10.75 1 98.81 123 TRP A CA 1
ATOM 945 C C . TRP A 1 123 ? -6.207 -11.945 -9.805 1 98.81 123 TRP A C 1
ATOM 947 O O . TRP A 1 123 ? -6.762 -12.594 -8.922 1 98.81 123 TRP A O 1
ATOM 957 N N . LEU A 1 124 ? -6.406 -10.688 -9.984 1 98 124 LEU A N 1
ATOM 958 C CA . LEU A 1 124 ? -7.41 -9.938 -9.234 1 98 124 LEU A CA 1
ATOM 959 C C . LEU A 1 124 ? -8.484 -9.383 -10.164 1 98 124 LEU A C 1
ATOM 961 O O . LEU A 1 124 ? -8.172 -8.922 -11.266 1 98 124 LEU A O 1
ATOM 965 N N . ASP A 1 125 ? -9.734 -9.43 -9.672 1 96.94 125 ASP A N 1
ATOM 966 C CA . ASP A 1 125 ? -10.828 -8.727 -10.344 1 96.94 125 ASP A CA 1
ATOM 967 C C . ASP A 1 125 ? -10.625 -7.215 -10.273 1 96.94 125 ASP A C 1
ATOM 969 O O . ASP A 1 125 ? -10.469 -6.648 -9.188 1 96.94 125 ASP A O 1
ATOM 973 N N . PRO A 1 126 ? -10.602 -6.562 -11.43 1 94.5 126 PRO A N 1
ATOM 974 C CA . PRO A 1 126 ? -10.367 -5.117 -11.391 1 94.5 126 PRO A CA 1
ATOM 975 C C . PRO A 1 126 ? -11.539 -4.344 -10.781 1 94.5 126 PRO A C 1
ATOM 977 O O . PRO A 1 126 ? -12.688 -4.766 -10.906 1 94.5 126 PRO A O 1
ATOM 980 N N . VAL A 1 127 ? -11.242 -3.283 -10.18 1 88.62 127 VAL A N 1
ATOM 981 C CA . VAL A 1 127 ? -12.273 -2.414 -9.625 1 88.62 127 VAL A CA 1
ATOM 982 C C . VAL A 1 127 ? -13.094 -1.788 -10.758 1 88.62 127 VAL A C 1
ATOM 984 O O . VAL A 1 127 ? -14.312 -1.672 -10.656 1 88.62 127 VAL A O 1
ATOM 987 N N . GLU A 1 128 ? -12.422 -1.377 -11.836 1 86.56 128 GLU A N 1
ATOM 988 C CA . GLU A 1 128 ? -13.047 -0.841 -13.039 1 86.56 128 GLU A CA 1
ATOM 989 C C . GLU A 1 128 ? -12.594 -1.599 -14.281 1 86.56 128 GLU A C 1
ATOM 991 O O . GLU A 1 128 ? -11.398 -1.805 -14.484 1 86.56 128 GLU A O 1
ATOM 996 N N . GLY A 1 129 ? -13.617 -1.899 -15.078 1 89.12 129 GLY A N 1
ATOM 997 C CA . GLY A 1 129 ? -13.289 -2.596 -16.312 1 89.12 129 GLY A CA 1
ATOM 998 C C . GLY A 1 129 ? -12.852 -1.664 -17.422 1 89.12 129 GLY A C 1
ATOM 999 O O . GLY A 1 129 ? -13.078 -0.454 -17.359 1 89.12 129 GLY A O 1
ATOM 1000 N N . GLY A 1 130 ? -12.102 -2.346 -18.359 1 93.19 130 GLY A N 1
ATOM 1001 C CA . GLY A 1 130 ? -11.695 -1.585 -19.531 1 93.19 130 GLY A CA 1
ATOM 1002 C C . GLY A 1 130 ? -10.445 -0.755 -19.297 1 93.19 130 GLY A C 1
ATOM 1003 O O . GLY A 1 130 ? -9.594 -1.123 -18.5 1 93.19 130 GLY A O 1
ATOM 1004 N N . GLY A 1 131 ? -10.211 0.22 -20.156 1 91.38 131 GLY A N 1
ATOM 1005 C CA . GLY A 1 131 ? -9.047 1.081 -20.062 1 91.38 131 GLY A CA 1
ATOM 1006 C C . GLY A 1 131 ? -7.871 0.572 -20.875 1 91.38 131 GLY A C 1
ATOM 1007 O O . GLY A 1 131 ? -7.957 -0.484 -21.516 1 91.38 131 GLY A O 1
ATOM 1008 N N . GLU A 1 132 ? -6.844 1.37 -20.812 1 92.19 132 GLU A N 1
ATOM 1009 C CA . GLU A 1 132 ? -5.633 0.992 -21.547 1 92.19 132 GLU A CA 1
ATOM 1010 C C . GLU A 1 132 ? -4.82 -0.034 -20.75 1 92.19 132 GLU A C 1
ATOM 1012 O O . GLU A 1 132 ? -4.598 0.128 -19.547 1 92.19 132 GLU A O 1
ATOM 1017 N N . PRO A 1 133 ? -4.414 -1.08 -21.469 1 94.44 133 PRO A N 1
ATOM 1018 C CA . PRO A 1 133 ? -3.523 -2.018 -20.781 1 94.44 133 PRO A CA 1
ATOM 1019 C C . PRO A 1 133 ? -2.211 -1.37 -20.344 1 94.44 133 PRO A C 1
ATOM 1021 O O . PRO A 1 133 ? -1.785 -0.371 -20.922 1 94.44 133 PRO A O 1
ATOM 1024 N N . SER A 1 134 ? -1.626 -1.921 -19.297 1 92.19 134 SER A N 1
ATOM 1025 C CA . SER A 1 134 ? -0.317 -1.464 -18.844 1 92.19 134 SER A CA 1
ATOM 1026 C C . SER A 1 134 ? 0.515 -2.621 -18.297 1 92.19 134 SER A C 1
ATOM 1028 O O . SER A 1 134 ? -0.032 -3.654 -17.906 1 92.19 134 SER A O 1
ATOM 1030 N N . TYR A 1 135 ? 1.821 -2.498 -18.406 1 93.44 135 TYR A N 1
ATOM 1031 C CA . TYR A 1 135 ? 2.801 -3.48 -17.953 1 93.44 135 TYR A CA 1
ATOM 1032 C C . TYR A 1 135 ? 3.926 -2.811 -17.172 1 93.44 135 TYR A C 1
ATOM 1034 O O . TYR A 1 135 ? 4.641 -1.962 -17.719 1 93.44 135 TYR A O 1
ATOM 1042 N N . GLU A 1 136 ? 4.082 -3.238 -15.93 1 92 136 GLU A N 1
ATOM 1043 C CA . GLU A 1 136 ? 5.082 -2.629 -15.055 1 92 136 GLU A CA 1
ATOM 1044 C C . GLU A 1 136 ? 5.883 -3.691 -14.305 1 92 136 GLU A C 1
ATOM 1046 O O . GLU A 1 136 ? 5.336 -4.73 -13.922 1 92 136 GLU A O 1
ATOM 1051 N N . VAL A 1 137 ? 7.191 -3.396 -14.117 1 92.88 137 VAL A N 1
ATOM 1052 C CA . VAL A 1 137 ? 8.047 -4.262 -13.305 1 92.88 137 VAL A CA 1
ATOM 1053 C C . VAL A 1 137 ? 8.789 -3.424 -12.266 1 92.88 137 VAL A C 1
ATOM 1055 O O . VAL A 1 137 ? 9.461 -2.453 -12.609 1 92.88 137 VAL A O 1
ATOM 1058 N N . ALA A 1 138 ? 8.57 -3.771 -11.039 1 90.44 138 ALA A N 1
ATOM 1059 C CA . ALA A 1 138 ? 9.445 -3.252 -9.992 1 90.44 138 ALA A CA 1
ATOM 1060 C C . ALA A 1 138 ? 10.609 -4.199 -9.727 1 90.44 138 ALA A C 1
ATOM 1062 O O . ALA A 1 138 ? 10.406 -5.375 -9.406 1 90.44 138 ALA A O 1
ATOM 1063 N N . ARG A 1 139 ? 11.797 -3.678 -9.781 1 90.31 139 ARG A N 1
ATOM 1064 C CA . ARG A 1 139 ? 12.984 -4.523 -9.695 1 90.31 139 ARG A CA 1
ATOM 1065 C C . ARG A 1 139 ? 13.531 -4.566 -8.273 1 90.31 139 ARG A C 1
ATOM 1067 O O . ARG A 1 139 ? 13.547 -3.551 -7.578 1 90.31 139 ARG A O 1
ATOM 1074 N N . SER A 1 140 ? 13.984 -5.723 -7.887 1 89.75 140 SER A N 1
ATOM 1075 C CA . SER A 1 140 ? 14.695 -5.93 -6.629 1 89.75 140 SER A CA 1
ATOM 1076 C C . SER A 1 140 ? 13.961 -5.281 -5.461 1 89.75 140 SER A C 1
ATOM 1078 O O . SER A 1 140 ? 14.555 -4.504 -4.707 1 89.75 140 SER A O 1
ATOM 1080 N N . VAL A 1 141 ? 12.719 -5.695 -5.359 1 89.25 141 VAL A N 1
ATOM 1081 C CA . VAL A 1 141 ? 11.898 -5.059 -4.332 1 89.25 141 VAL A CA 1
ATOM 1082 C C . VAL A 1 141 ? 12.305 -5.574 -2.953 1 89.25 141 VAL A C 1
ATOM 1084 O O . VAL A 1 141 ? 12.688 -6.734 -2.805 1 89.25 141 VAL A O 1
ATOM 1087 N N . ARG A 1 142 ? 12.188 -4.715 -1.98 1 85.75 142 ARG A N 1
ATOM 1088 C CA . ARG A 1 142 ? 12.461 -5.066 -0.591 1 85.75 142 ARG A CA 1
ATOM 1089 C C . ARG A 1 142 ? 11.211 -5.605 0.096 1 85.75 142 ARG A C 1
ATOM 1091 O O . ARG A 1 142 ? 10.117 -5.551 -0.468 1 85.75 142 ARG A O 1
ATOM 1098 N N . ASP A 1 143 ? 11.438 -6.137 1.326 1 91.06 143 ASP A N 1
ATOM 1099 C CA . ASP A 1 143 ? 10.305 -6.617 2.111 1 91.06 143 ASP A CA 1
ATOM 1100 C C . ASP A 1 143 ? 9.289 -5.504 2.348 1 91.06 143 ASP A C 1
ATOM 1102 O O . ASP A 1 143 ? 9.641 -4.32 2.338 1 91.06 143 ASP A O 1
ATOM 1106 N N . GLY A 1 144 ? 8.062 -5.957 2.555 1 91.12 144 GLY A N 1
ATOM 1107 C CA . GLY A 1 144 ? 6.996 -4.988 2.74 1 91.12 144 GLY A CA 1
ATOM 1108 C C . GLY A 1 144 ? 6.062 -4.898 1.55 1 91.12 144 GLY A C 1
ATOM 1109 O O . GLY A 1 144 ? 5.777 -5.902 0.896 1 91.12 144 GLY A O 1
ATOM 1110 N N . VAL A 1 145 ? 5.473 -3.68 1.386 1 90.06 145 VAL A N 1
ATOM 1111 C CA . VAL A 1 145 ? 4.547 -3.477 0.278 1 90.06 145 VAL A CA 1
ATOM 1112 C C . VAL A 1 145 ? 5.312 -3.459 -1.042 1 90.06 145 VAL A C 1
ATOM 1114 O O . VAL A 1 145 ? 6.203 -2.627 -1.238 1 90.06 145 VAL A O 1
ATOM 1117 N N . VAL A 1 146 ? 4.875 -4.316 -1.971 1 91.81 146 VAL A N 1
ATOM 1118 C CA . VAL A 1 146 ? 5.672 -4.422 -3.189 1 91.81 146 VAL A CA 1
ATOM 1119 C C . VAL A 1 146 ? 4.809 -4.074 -4.402 1 91.81 146 VAL A C 1
ATOM 1121 O O . VAL A 1 146 ? 5.332 -3.828 -5.492 1 91.81 146 VAL A O 1
ATOM 1124 N N . CYS A 1 147 ? 3.521 -4.105 -4.211 1 92.38 147 CYS A N 1
ATOM 1125 C CA . CYS A 1 147 ? 2.594 -3.814 -5.301 1 92.38 147 CYS A CA 1
ATOM 1126 C C . CYS A 1 147 ? 1.264 -3.303 -4.762 1 92.38 147 CYS A C 1
ATOM 1128 O O . CYS A 1 147 ? 0.741 -3.83 -3.781 1 92.38 147 CYS A O 1
ATOM 1130 N N . ALA A 1 148 ? 0.756 -2.279 -5.375 1 90.69 148 ALA A N 1
ATOM 1131 C CA . ALA A 1 148 ? -0.567 -1.756 -5.047 1 90.69 148 ALA A CA 1
ATOM 1132 C C . ALA A 1 148 ? -1.469 -1.729 -6.277 1 90.69 148 ALA A C 1
ATOM 1134 O O . ALA A 1 148 ? -1.276 -0.909 -7.18 1 90.69 148 ALA A O 1
ATOM 1135 N N . VAL A 1 149 ? -2.363 -2.646 -6.301 1 91.12 149 VAL A N 1
ATOM 1136 C CA . VAL A 1 149 ? -3.428 -2.645 -7.301 1 91.12 149 VAL A CA 1
ATOM 1137 C C . VAL A 1 149 ? -4.668 -1.96 -6.73 1 91.12 149 VAL A C 1
ATOM 1139 O O . VAL A 1 149 ? -4.906 -1.994 -5.52 1 91.12 149 VAL A O 1
ATOM 1142 N N . PRO A 1 150 ? -5.406 -1.227 -7.617 1 86.38 150 PRO A N 1
ATOM 1143 C CA . PRO A 1 150 ? -6.605 -0.605 -7.055 1 86.38 150 PRO A CA 1
ATOM 1144 C C . PRO A 1 150 ? -7.441 -1.578 -6.223 1 86.38 150 PRO A C 1
ATOM 1146 O O . PRO A 1 150 ? -7.852 -2.629 -6.727 1 86.38 150 PRO A O 1
ATOM 1149 N N . GLY A 1 151 ? -7.57 -1.295 -4.934 1 89.69 151 GLY A N 1
ATOM 1150 C CA . GLY A 1 151 ? -8.422 -2.068 -4.047 1 89.69 151 GLY A CA 1
ATOM 1151 C C . GLY A 1 151 ? -7.66 -3.109 -3.248 1 89.69 151 GLY A C 1
ATOM 1152 O O . GLY A 1 151 ? -8.211 -3.732 -2.34 1 89.69 151 GLY A O 1
ATOM 1153 N N . ALA A 1 152 ? -6.406 -3.309 -3.578 1 94.06 152 ALA A N 1
ATOM 1154 C CA . ALA A 1 152 ? -5.652 -4.34 -2.869 1 94.06 152 ALA A CA 1
ATOM 1155 C C . ALA A 1 152 ? -4.16 -4.035 -2.883 1 94.06 152 ALA A C 1
ATOM 1157 O O . ALA A 1 152 ? -3.656 -3.4 -3.814 1 94.06 152 ALA A O 1
ATOM 1158 N N . VAL A 1 153 ? -3.459 -4.578 -1.919 1 93.62 153 VAL A N 1
ATOM 1159 C CA . VAL A 1 153 ? -2.018 -4.383 -1.807 1 93.62 153 VAL A CA 1
ATOM 1160 C C . VAL A 1 153 ? -1.334 -5.723 -1.546 1 93.62 153 VAL A C 1
ATOM 1162 O O . VAL A 1 153 ? -1.85 -6.555 -0.795 1 93.62 153 VAL A O 1
ATOM 1165 N N . LEU A 1 154 ? -0.139 -5.859 -2.141 1 96.31 154 LEU A N 1
ATOM 1166 C CA . LEU A 1 154 ? 0.664 -7.059 -1.938 1 96.31 154 LEU A CA 1
ATOM 1167 C C . LEU A 1 154 ? 1.881 -6.762 -1.069 1 96.31 154 LEU A C 1
ATOM 1169 O O . LEU A 1 154 ? 2.656 -5.852 -1.372 1 96.31 154 LEU A O 1
ATOM 1173 N N . HIS A 1 155 ? 2.023 -7.562 -0.027 1 95.31 155 HIS A N 1
ATOM 1174 C CA . HIS A 1 155 ? 3.236 -7.574 0.784 1 95.31 155 HIS A CA 1
ATOM 1175 C C . HIS A 1 155 ? 4.059 -8.828 0.524 1 95.31 155 HIS A C 1
ATOM 1177 O O . HIS A 1 155 ? 3.504 -9.922 0.353 1 95.31 155 HIS A O 1
ATOM 1183 N N . VAL A 1 156 ? 5.348 -8.625 0.55 1 96.56 156 VAL A N 1
ATOM 1184 C CA . VAL A 1 156 ? 6.25 -9.766 0.682 1 96.56 156 VAL A CA 1
ATOM 1185 C C . VAL A 1 156 ? 6.934 -9.727 2.045 1 96.56 156 VAL A C 1
ATOM 1187 O O . VAL A 1 156 ? 7.566 -8.727 2.402 1 96.56 156 VAL A O 1
ATOM 1190 N N . LEU A 1 157 ? 6.773 -10.82 2.779 1 95.81 157 LEU A N 1
ATOM 1191 C CA . LEU A 1 157 ? 7.371 -10.93 4.105 1 95.81 157 LEU A CA 1
ATOM 1192 C C . LEU A 1 157 ? 8.359 -12.094 4.16 1 95.81 157 LEU A C 1
ATOM 1194 O O . LEU A 1 157 ? 8.023 -13.211 3.771 1 95.81 157 LEU A O 1
ATOM 1198 N N . ARG A 1 158 ? 9.523 -11.805 4.684 1 96.12 158 ARG A N 1
ATOM 1199 C CA . ARG A 1 158 ? 10.578 -12.812 4.785 1 96.12 158 ARG A CA 1
ATOM 1200 C C . ARG A 1 158 ? 11.125 -12.883 6.203 1 96.12 158 ARG A C 1
ATOM 1202 O O . ARG A 1 158 ? 12.289 -12.547 6.445 1 96.12 158 ARG A O 1
ATOM 1209 N N . PRO A 1 159 ? 10.297 -13.492 7.09 1 95.12 159 PRO A N 1
ATOM 1210 C CA . PRO A 1 159 ? 10.812 -13.648 8.453 1 95.12 159 PRO A CA 1
ATOM 1211 C C . PRO A 1 159 ? 11.992 -14.617 8.523 1 95.12 159 PRO A C 1
ATOM 1213 O O . PRO A 1 159 ? 11.984 -15.664 7.863 1 95.12 159 PRO A O 1
ATOM 1216 N N . ARG A 1 160 ? 12.961 -14.297 9.336 1 94.31 160 ARG A N 1
ATOM 1217 C CA . ARG A 1 160 ? 14.023 -15.234 9.695 1 94.31 160 ARG A CA 1
ATOM 1218 C C . ARG A 1 160 ? 13.516 -16.281 10.688 1 94.31 160 ARG A C 1
ATOM 1220 O O . ARG A 1 160 ? 12.438 -16.125 11.258 1 94.31 160 ARG A O 1
ATOM 1227 N N . GLY A 1 161 ? 14.328 -17.281 10.828 1 95.06 161 GLY A N 1
ATOM 1228 C CA . GLY A 1 161 ? 13.922 -18.297 11.781 1 95.06 161 GLY A CA 1
ATOM 1229 C C . GLY A 1 161 ? 13.547 -17.719 13.141 1 95.06 161 GLY A C 1
ATOM 1230 O O . GLY A 1 161 ? 14.359 -17.047 13.773 1 95.06 161 GLY A O 1
ATOM 1231 N N . GLY A 1 162 ? 12.266 -17.938 13.531 1 94.06 162 GLY A N 1
ATOM 1232 C CA . GLY A 1 162 ? 11.805 -17.5 14.844 1 94.06 162 GLY A CA 1
ATOM 1233 C C . GLY A 1 162 ? 11.375 -16.047 14.859 1 94.06 162 GLY A C 1
ATOM 1234 O O . GLY A 1 162 ? 10.797 -15.578 15.844 1 94.06 162 GLY A O 1
ATOM 1235 N N . GLU A 1 163 ? 11.703 -15.352 13.758 1 91.19 163 GLU A N 1
ATOM 1236 C CA . GLU A 1 163 ? 11.344 -13.938 13.711 1 91.19 163 GLU A CA 1
ATOM 1237 C C . GLU A 1 163 ? 9.836 -13.75 13.57 1 91.19 163 GLU A C 1
ATOM 1239 O O . GLU A 1 163 ? 9.188 -14.484 12.82 1 91.19 163 GLU A O 1
ATOM 1244 N N . ARG A 1 164 ? 9.398 -12.844 14.289 1 89.62 164 ARG A N 1
ATOM 1245 C CA . ARG A 1 164 ? 7.984 -12.5 14.242 1 89.62 164 ARG A CA 1
ATOM 1246 C C . ARG A 1 164 ? 7.762 -11.219 13.445 1 89.62 164 ARG A C 1
ATOM 1248 O O . ARG A 1 164 ? 8.375 -10.188 13.727 1 89.62 164 ARG A O 1
ATOM 1255 N N . LEU A 1 165 ? 6.973 -11.289 12.359 1 90.25 165 LEU A N 1
ATOM 1256 C CA . LEU A 1 165 ? 6.578 -10.117 11.578 1 90.25 165 LEU A CA 1
ATOM 1257 C C . LEU A 1 165 ? 5.07 -9.906 11.641 1 90.25 165 LEU A C 1
ATOM 1259 O O . LEU A 1 165 ? 4.301 -10.875 11.594 1 90.25 165 LEU A O 1
ATOM 1263 N N . ALA A 1 166 ? 4.652 -8.719 11.695 1 87.19 166 ALA A N 1
ATOM 1264 C CA . ALA A 1 166 ? 3.23 -8.391 11.766 1 87.19 166 ALA A CA 1
ATOM 1265 C C . ALA A 1 166 ? 2.553 -8.578 10.414 1 87.19 166 ALA A C 1
ATOM 1267 O O . ALA A 1 166 ? 3.123 -8.227 9.375 1 87.19 166 ALA A O 1
ATOM 1268 N N . LEU A 1 167 ? 1.344 -8.984 10.523 1 92.94 167 LEU A N 1
ATOM 1269 C CA . LEU A 1 167 ? 0.496 -9.008 9.336 1 92.94 167 LEU A CA 1
ATOM 1270 C C . LEU A 1 167 ? -0.395 -7.77 9.273 1 92.94 167 LEU A C 1
ATOM 1272 O O . LEU A 1 167 ? -0.822 -7.258 10.312 1 92.94 167 LEU A O 1
ATOM 1276 N N . PRO A 1 168 ? -0.609 -7.273 8.086 1 89.12 168 PRO A N 1
ATOM 1277 C CA . PRO A 1 168 ? -1.474 -6.094 7.984 1 89.12 168 PRO A CA 1
ATOM 1278 C C . PRO A 1 168 ? -2.891 -6.355 8.484 1 89.12 168 PRO A C 1
ATOM 1280 O O . PRO A 1 168 ? -3.383 -7.484 8.398 1 89.12 168 PRO A O 1
ATOM 1283 N N . VAL A 1 169 ? -3.5 -5.293 8.992 1 88.31 169 VAL A N 1
ATOM 1284 C CA . VAL A 1 169 ? -4.91 -5.34 9.375 1 88.31 169 VAL A CA 1
ATOM 1285 C C . VAL A 1 169 ? -5.785 -5.199 8.133 1 88.31 169 VAL A C 1
ATOM 1287 O O . VAL A 1 169 ? -5.402 -4.531 7.168 1 88.31 169 VAL A O 1
ATOM 1290 N N . GLY A 1 170 ? -6.988 -5.906 8.211 1 89.94 170 GLY A N 1
ATOM 1291 C CA . GLY A 1 170 ? -7.922 -5.758 7.105 1 89.94 170 GLY A CA 1
ATOM 1292 C C . GLY A 1 170 ? -9.109 -6.695 7.195 1 89.94 170 GLY A C 1
ATOM 1293 O O . GLY A 1 170 ? -9.086 -7.668 7.953 1 89.94 170 GLY A O 1
ATOM 1294 N N . GLU A 1 171 ? -10.148 -6.348 6.383 1 93.25 171 GLU A N 1
ATOM 1295 C CA . GLU A 1 171 ? -11.344 -7.18 6.328 1 93.25 171 GLU A CA 1
ATOM 1296 C C . GLU A 1 171 ? -11.016 -8.594 5.859 1 93.25 171 GLU A C 1
ATOM 1298 O O . GLU A 1 171 ? -11.688 -9.555 6.242 1 93.25 171 GLU A O 1
ATOM 1303 N N . TRP A 1 172 ? -10.062 -8.648 5.078 1 96.44 172 TRP A N 1
ATOM 1304 C CA . TRP A 1 172 ? -9.586 -9.938 4.582 1 96.44 172 TRP A CA 1
ATOM 1305 C C . TRP A 1 172 ? -8.07 -9.922 4.391 1 96.44 172 TRP A C 1
ATOM 1307 O O . TRP A 1 172 ? -7.469 -8.852 4.242 1 96.44 172 TRP A O 1
ATOM 1317 N N . LEU A 1 173 ? -7.465 -11.117 4.43 1 97.69 173 LEU A N 1
ATOM 1318 C CA . LEU A 1 173 ? -6.039 -11.305 4.195 1 97.69 173 LEU A CA 1
ATOM 1319 C C . LEU A 1 173 ? -5.758 -12.68 3.609 1 97.69 173 LEU A C 1
ATOM 1321 O O . LEU A 1 173 ? -6.262 -13.688 4.113 1 97.69 173 LEU A O 1
ATOM 1325 N N . TYR A 1 174 ? -5.117 -12.727 2.512 1 98.81 174 TYR A N 1
ATOM 1326 C CA . TYR A 1 174 ? -4.691 -13.969 1.861 1 98.81 174 TYR A CA 1
ATOM 1327 C C . TYR A 1 174 ? -3.178 -14.125 1.922 1 98.81 174 TYR A C 1
ATOM 1329 O O . TYR A 1 174 ? -2.441 -13.336 1.323 1 98.81 174 TYR A O 1
ATOM 1337 N N . ALA A 1 175 ? -2.652 -15.141 2.621 1 98.81 175 ALA A N 1
ATOM 1338 C CA . ALA A 1 175 ? -1.22 -15.391 2.764 1 98.81 175 ALA A CA 1
ATOM 1339 C C . ALA A 1 175 ? -0.819 -16.703 2.092 1 98.81 175 ALA A C 1
ATOM 1341 O O . ALA A 1 175 ? -1.301 -17.766 2.471 1 98.81 175 ALA A O 1
ATOM 1342 N N . HIS A 1 176 ? 0.021 -16.609 1.13 1 98.88 176 HIS A N 1
ATOM 1343 C CA . HIS A 1 176 ? 0.533 -17.75 0.391 1 98.88 176 HIS A CA 1
ATOM 1344 C C . HIS A 1 176 ? 2.016 -17.984 0.675 1 98.88 176 HIS A C 1
ATOM 1346 O O . HIS A 1 176 ? 2.838 -17.094 0.427 1 98.88 176 HIS A O 1
ATOM 1352 N N . VAL A 1 177 ? 2.387 -19.188 1.127 1 98.88 177 VAL A N 1
ATOM 1353 C CA . VAL A 1 177 ? 3.771 -19.469 1.494 1 98.88 177 VAL A CA 1
ATOM 1354 C C . VAL A 1 177 ? 4.527 -20.016 0.289 1 98.88 177 VAL A C 1
ATOM 1356 O O . VAL A 1 177 ? 4.137 -21.047 -0.277 1 98.88 177 VAL A O 1
ATOM 1359 N N . VAL A 1 178 ? 5.605 -19.375 -0.029 1 98.38 178 VAL A N 1
ATOM 1360 C CA . VAL A 1 178 ? 6.344 -19.844 -1.198 1 98.38 178 VAL A CA 1
ATOM 1361 C C . VAL A 1 178 ? 7.629 -20.547 -0.755 1 98.38 178 VAL A C 1
ATOM 1363 O O . VAL A 1 178 ? 8.195 -21.344 -1.494 1 98.38 178 VAL A O 1
ATOM 1366 N N . ARG A 1 179 ? 8.148 -20.188 0.387 1 98.38 179 ARG A N 1
ATOM 1367 C CA . ARG A 1 179 ? 9.305 -20.859 0.978 1 98.38 179 ARG A CA 1
ATOM 1368 C C . ARG A 1 179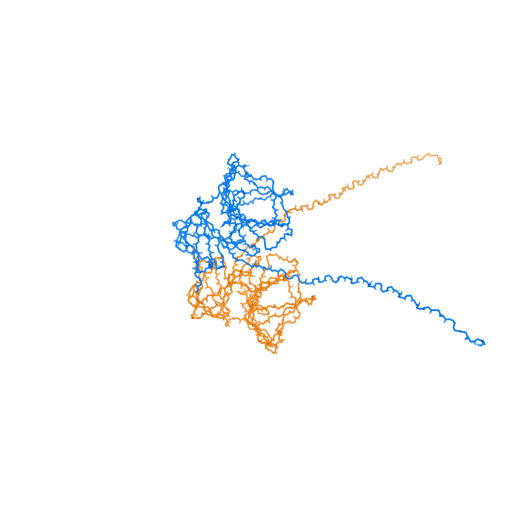 ? 9.148 -21 2.486 1 98.38 179 ARG A C 1
ATOM 1370 O O . ARG A 1 179 ? 8.625 -20.109 3.15 1 98.38 179 ARG A O 1
ATOM 1377 N N . GLY A 1 180 ? 9.562 -22.141 2.982 1 98.44 180 GLY A N 1
ATOM 1378 C CA . GLY A 1 180 ? 9.609 -22.359 4.422 1 98.44 180 GLY A CA 1
ATOM 1379 C C . GLY A 1 180 ? 8.258 -22.688 5.02 1 98.44 180 GLY A C 1
ATOM 1380 O O . GLY A 1 180 ? 7.344 -23.125 4.312 1 98.44 180 GLY A O 1
ATOM 1381 N N . VAL A 1 181 ? 8.281 -22.656 6.348 1 98.62 181 VAL A N 1
ATOM 1382 C CA . VAL A 1 181 ? 7.094 -22.922 7.148 1 98.62 181 VAL A CA 1
ATOM 1383 C C . VAL A 1 181 ? 6.875 -21.766 8.133 1 98.62 181 VAL A C 1
ATOM 1385 O O . VAL A 1 181 ? 7.824 -21.281 8.75 1 98.62 181 VAL A O 1
ATOM 1388 N N . VAL A 1 182 ? 5.574 -21.359 8.219 1 98.69 182 VAL A N 1
ATOM 1389 C CA . VAL A 1 182 ? 5.285 -20.281 9.156 1 98.69 182 VAL A CA 1
ATOM 1390 C C . VAL A 1 182 ? 4.113 -20.672 10.055 1 98.69 182 VAL A C 1
ATOM 1392 O O . VAL A 1 182 ? 3.371 -21.609 9.742 1 98.69 182 VAL A O 1
ATOM 1395 N N . ARG A 1 183 ? 4.055 -19.969 11.117 1 98.44 183 ARG A N 1
ATOM 1396 C CA . ARG A 1 183 ? 2.879 -20.016 11.977 1 98.44 183 ARG A CA 1
ATOM 1397 C C . ARG A 1 183 ? 2.078 -18.719 11.883 1 98.44 183 ARG A C 1
ATOM 1399 O O . ARG A 1 183 ? 2.641 -17.625 11.984 1 98.44 183 ARG A O 1
ATOM 1406 N N . ILE A 1 184 ? 0.843 -18.797 11.648 1 97.19 184 ILE A N 1
ATOM 1407 C CA . ILE A 1 184 ? -0.121 -17.703 11.688 1 97.19 184 ILE A CA 1
ATOM 1408 C C . ILE A 1 184 ? -1.245 -18.047 12.664 1 97.19 184 ILE A C 1
ATOM 1410 O O . ILE A 1 184 ? -2.018 -18.969 12.43 1 97.19 184 ILE A O 1
ATOM 1414 N N . GLY A 1 185 ? -1.308 -17.219 13.68 1 91.56 185 GLY A N 1
ATOM 1415 C CA . GLY A 1 185 ? -2.158 -17.703 14.758 1 91.56 185 GLY A CA 1
ATOM 1416 C C . GLY A 1 185 ? -1.754 -19.062 15.281 1 91.56 185 GLY A C 1
ATOM 1417 O O . GLY A 1 185 ? -0.594 -19.281 15.641 1 91.56 185 GLY A O 1
ATOM 1418 N N . GLU A 1 186 ? -2.717 -19.969 15.219 1 93.25 186 GLU A N 1
ATOM 1419 C CA . GLU A 1 186 ? -2.443 -21.312 15.711 1 93.25 186 GLU A CA 1
ATOM 1420 C C . GLU A 1 186 ? -2.154 -22.266 14.562 1 93.25 186 GLU A C 1
ATOM 1422 O O . GLU A 1 186 ? -1.927 -23.469 14.781 1 93.25 186 GLU A O 1
ATOM 1427 N N . CYS A 1 187 ? -2.092 -21.734 13.438 1 97.31 187 CYS A N 1
ATOM 1428 C CA . CYS A 1 187 ? -1.988 -22.594 12.258 1 97.31 187 CYS A CA 1
ATOM 1429 C C . CYS A 1 187 ? -0.56 -22.625 11.727 1 97.31 187 CYS A C 1
ATOM 1431 O O . CYS A 1 187 ? 0.072 -21.578 11.578 1 97.31 187 CYS A O 1
ATOM 1433 N N . GLU A 1 188 ? -0.088 -23.812 11.531 1 98.25 188 GLU A N 1
ATOM 1434 C CA . GLU A 1 188 ? 1.136 -23.953 10.75 1 98.25 188 GLU A CA 1
ATOM 1435 C C . GLU A 1 188 ? 0.834 -24 9.25 1 98.25 188 GLU A C 1
ATOM 1437 O O . GLU A 1 188 ? -0.053 -24.734 8.812 1 98.25 188 GLU A O 1
ATOM 1442 N N . VAL A 1 189 ? 1.499 -23.219 8.523 1 98.69 189 VAL A N 1
ATOM 1443 C CA . VAL A 1 189 ? 1.27 -23.047 7.09 1 98.69 189 VAL A CA 1
ATOM 1444 C C . VAL A 1 189 ? 2.578 -23.25 6.332 1 98.69 189 VAL A C 1
ATOM 1446 O O . VAL A 1 189 ? 3.559 -22.531 6.566 1 98.69 189 VAL A O 1
ATOM 1449 N N . GLY A 1 190 ? 2.625 -24.219 5.406 1 98.56 190 GLY A N 1
ATOM 1450 C CA . GLY A 1 190 ? 3.848 -24.547 4.691 1 98.56 190 GLY A CA 1
ATOM 1451 C C . GLY A 1 190 ? 3.816 -24.141 3.232 1 98.56 190 GLY A C 1
ATOM 1452 O O . GLY A 1 190 ? 2.879 -23.469 2.787 1 98.56 190 GLY A O 1
ATOM 1453 N N . VAL A 1 191 ? 4.855 -24.578 2.523 1 98.56 191 VAL A N 1
ATOM 1454 C CA . VAL A 1 191 ? 5.027 -24.203 1.125 1 98.56 191 VAL A CA 1
ATOM 1455 C C . VAL A 1 191 ? 3.803 -24.625 0.321 1 98.56 191 VAL A C 1
ATOM 1457 O O . VAL A 1 191 ? 3.369 -25.781 0.4 1 98.56 191 VAL A O 1
ATOM 1460 N N . GLY A 1 192 ? 3.232 -23.656 -0.365 1 98.62 192 GLY A N 1
ATOM 1461 C CA . GLY A 1 192 ? 2.086 -23.953 -1.21 1 98.62 192 GLY A CA 1
ATOM 1462 C C . GLY A 1 192 ? 0.76 -23.812 -0.483 1 98.62 192 GLY A C 1
ATOM 1463 O O . GLY A 1 192 ? -0.296 -23.75 -1.114 1 98.62 192 GLY A O 1
ATOM 1464 N N . ASP A 1 193 ? 0.801 -23.828 0.846 1 98.81 193 ASP A N 1
ATOM 1465 C CA . ASP A 1 193 ? -0.411 -23.562 1.616 1 98.81 193 ASP A CA 1
ATOM 1466 C C . ASP A 1 193 ? -0.808 -22.094 1.531 1 98.81 193 ASP A C 1
ATOM 1468 O O . ASP A 1 193 ? 0.03 -21.234 1.248 1 98.81 193 ASP A O 1
ATOM 1472 N N . ALA A 1 194 ? -2.086 -21.859 1.766 1 98.75 194 ALA A N 1
ATOM 1473 C CA . ALA A 1 194 ? -2.576 -20.484 1.885 1 98.75 194 ALA A CA 1
ATOM 1474 C C . ALA A 1 194 ? -3.436 -20.312 3.135 1 98.75 194 ALA A C 1
ATOM 1476 O O . ALA A 1 194 ? -4.293 -21.156 3.422 1 98.75 194 ALA A O 1
ATOM 1477 N N . ALA A 1 195 ? -3.172 -19.328 3.891 1 98.81 195 ALA A N 1
ATOM 1478 C CA . ALA A 1 195 ? -4.066 -18.922 4.969 1 98.81 195 ALA A CA 1
ATOM 1479 C C . ALA A 1 195 ? -5.035 -17.844 4.5 1 98.81 195 ALA A C 1
ATOM 1481 O O . ALA A 1 195 ? -4.613 -16.781 4.043 1 98.81 195 ALA A O 1
ATOM 1482 N N . ARG A 1 196 ? -6.27 -18.078 4.578 1 98.69 196 ARG A N 1
ATOM 1483 C CA . ARG A 1 196 ? -7.352 -17.141 4.312 1 98.69 196 ARG A CA 1
ATOM 1484 C C . ARG A 1 196 ? -7.941 -16.609 5.609 1 98.69 196 ARG A C 1
ATOM 1486 O O . ARG A 1 196 ? -8.523 -17.359 6.398 1 98.69 196 ARG A O 1
ATOM 1493 N N . VAL A 1 197 ? -7.766 -15.32 5.789 1 98 197 VAL A N 1
ATOM 1494 C CA . VAL A 1 197 ? -8.109 -14.727 7.078 1 98 197 VAL A CA 1
ATOM 1495 C C . VAL A 1 197 ? -9.234 -13.711 6.895 1 98 197 VAL A C 1
ATOM 1497 O O . VAL A 1 197 ? -9.164 -12.844 6.02 1 98 197 VAL A O 1
ATOM 1500 N N . ARG A 1 198 ? -10.266 -13.805 7.664 1 96.81 198 ARG A N 1
ATOM 1501 C CA . ARG A 1 198 ? -11.305 -12.781 7.754 1 96.81 198 ARG A CA 1
ATOM 1502 C C . ARG A 1 198 ? -11.133 -11.938 9.008 1 96.81 198 ARG A C 1
ATOM 1504 O O . ARG A 1 198 ? -10.797 -12.461 10.078 1 96.81 198 ARG A O 1
ATOM 1511 N N . ASP A 1 199 ? -11.266 -10.633 8.836 1 93.06 199 ASP A N 1
ATOM 1512 C CA . ASP A 1 199 ? -11.156 -9.656 9.914 1 93.06 199 ASP A CA 1
ATOM 1513 C C . ASP A 1 199 ? -9.781 -9.719 10.57 1 93.06 199 ASP A C 1
ATOM 1515 O O . ASP A 1 199 ? -9.68 -9.836 11.797 1 93.06 199 ASP A O 1
ATOM 1519 N N . ALA A 1 200 ? -8.797 -9.617 9.742 1 92.75 200 ALA A N 1
ATOM 1520 C CA . ALA A 1 200 ? -7.414 -9.711 10.203 1 92.75 200 ALA A CA 1
ATOM 1521 C C . ALA A 1 200 ? -7.055 -8.539 11.109 1 92.75 200 ALA A C 1
ATOM 1523 O O . ALA A 1 200 ? -7.082 -7.379 10.68 1 92.75 200 ALA A O 1
ATOM 1524 N N . SER A 1 201 ? -6.734 -8.844 12.258 1 87.56 201 SER A N 1
ATOM 1525 C CA . SER A 1 201 ? -6.262 -7.879 13.242 1 87.56 201 SER A CA 1
ATOM 1526 C C . SER A 1 201 ? -5.395 -8.547 14.305 1 87.56 201 SER A C 1
ATOM 1528 O O . SER A 1 201 ? -5.707 -9.648 14.766 1 87.56 201 SER A O 1
ATOM 1530 N N . GLY A 1 202 ? -4.266 -7.902 14.594 1 83.88 202 GLY A N 1
ATOM 1531 C CA . GLY A 1 202 ? -3.436 -8.391 15.68 1 83.88 202 GLY A CA 1
ATOM 1532 C C . GLY A 1 202 ? -2.736 -9.703 15.352 1 83.88 202 GLY A C 1
ATOM 1533 O O . GLY A 1 202 ? -2.424 -10.484 16.25 1 83.88 202 GLY A O 1
ATOM 1534 N N . LEU A 1 203 ? -2.6 -10.031 14.117 1 90.62 203 LEU A N 1
ATOM 1535 C CA . LEU A 1 203 ? -1.957 -11.281 13.727 1 90.62 203 LEU A CA 1
ATOM 1536 C C . LEU A 1 203 ? -0.504 -11.039 13.336 1 90.62 203 LEU A C 1
ATOM 1538 O O . LEU A 1 203 ? -0.155 -9.961 12.852 1 90.62 203 LEU A O 1
ATOM 1542 N N . ASP A 1 204 ? 0.286 -12.07 13.547 1 91.31 204 ASP A N 1
ATOM 1543 C CA . ASP A 1 204 ? 1.675 -12.078 13.102 1 91.31 204 ASP A CA 1
ATOM 1544 C C . ASP A 1 204 ? 1.991 -13.359 12.328 1 91.31 204 ASP A C 1
ATOM 1546 O O . ASP A 1 204 ? 1.178 -14.281 12.289 1 91.31 204 ASP A O 1
ATOM 1550 N N . VAL A 1 205 ? 3.057 -13.297 11.672 1 95.44 205 VAL A N 1
ATOM 1551 C CA . VAL A 1 205 ? 3.623 -14.469 11.008 1 95.44 205 VAL A CA 1
ATOM 1552 C C . VAL A 1 205 ? 5.004 -14.766 11.586 1 95.44 205 VAL A C 1
ATOM 1554 O O . VAL A 1 205 ? 5.82 -13.859 11.758 1 95.44 205 VAL A O 1
ATOM 1557 N N . VAL A 1 206 ? 5.219 -16.047 11.945 1 95.88 206 VAL A N 1
ATOM 1558 C CA . VAL A 1 206 ? 6.484 -16.469 12.531 1 95.88 206 VAL A CA 1
ATOM 1559 C C . VAL A 1 206 ? 7.07 -17.625 11.711 1 95.88 206 VAL A C 1
ATOM 1561 O O . VAL A 1 206 ? 6.398 -18.625 11.477 1 95.88 206 VAL A O 1
ATOM 1564 N N . ALA A 1 207 ? 8.305 -17.484 11.305 1 97.69 207 ALA A N 1
ATOM 1565 C CA . ALA A 1 207 ? 8.945 -18.594 10.594 1 97.69 207 ALA A CA 1
ATOM 1566 C C . ALA A 1 207 ? 9.312 -19.719 11.555 1 97.69 207 ALA A C 1
ATOM 1568 O O . ALA A 1 207 ? 9.891 -19.469 12.617 1 97.69 207 ALA A O 1
ATOM 1569 N N . VAL A 1 208 ? 8.992 -20.906 11.125 1 96.88 208 VAL A N 1
ATOM 1570 C CA . VAL A 1 208 ? 9.305 -22.094 11.914 1 96.88 208 VAL A CA 1
ATOM 1571 C C . VAL A 1 208 ? 10.57 -22.75 11.367 1 96.88 208 VAL A C 1
ATOM 1573 O O . VAL A 1 208 ? 10.625 -23.141 10.195 1 96.88 208 VAL A O 1
ATOM 1576 N N . GLY A 1 209 ? 11.555 -22.922 12.281 1 94.06 209 GLY A N 1
ATOM 1577 C CA . GLY A 1 209 ? 12.797 -23.547 11.844 1 94.06 209 GLY A CA 1
ATOM 1578 C C . GLY A 1 209 ? 13.703 -22.594 11.086 1 94.06 209 GLY A C 1
ATOM 1579 O O . GLY A 1 209 ? 14.477 -21.844 11.695 1 94.06 209 GLY A O 1
ATOM 1580 N N . SER A 1 210 ? 13.602 -22.547 9.758 1 94.94 210 SER A N 1
ATOM 1581 C CA . SER A 1 210 ? 14.406 -21.703 8.891 1 94.94 210 SER A CA 1
ATOM 1582 C C . SER A 1 210 ? 13.609 -20.5 8.391 1 94.94 210 SER A C 1
ATOM 1584 O O . SER A 1 210 ? 12.438 -20.344 8.734 1 94.94 210 SER A O 1
ATOM 1586 N N . GLY A 1 211 ? 14.234 -19.719 7.691 1 96.94 211 GLY A N 1
ATOM 1587 C CA . GLY A 1 211 ? 13.555 -18.578 7.098 1 96.94 211 GLY A CA 1
ATOM 1588 C C . GLY A 1 211 ? 12.445 -18.969 6.148 1 96.94 211 GLY A C 1
ATOM 1589 O O . GLY A 1 211 ? 12.367 -20.125 5.711 1 96.94 211 GLY A O 1
ATOM 1590 N N . ALA A 1 212 ? 11.523 -18 6.004 1 98.25 212 ALA A N 1
ATOM 1591 C CA . ALA A 1 212 ? 10.375 -18.234 5.137 1 98.25 212 ALA A CA 1
ATOM 1592 C C . ALA A 1 212 ? 10.133 -17.047 4.211 1 98.25 212 ALA A C 1
ATOM 1594 O O . ALA A 1 212 ? 10.789 -16 4.34 1 98.25 212 ALA A O 1
ATOM 1595 N N . GLU A 1 213 ? 9.328 -17.25 3.234 1 98.25 213 GLU A N 1
ATOM 1596 C CA . GLU A 1 213 ? 8.867 -16.234 2.299 1 98.25 213 GLU A CA 1
ATOM 1597 C C . GLU A 1 213 ? 7.367 -16.359 2.043 1 98.25 213 GLU A C 1
ATOM 1599 O O . GLU A 1 213 ? 6.895 -17.406 1.607 1 98.25 213 GLU A O 1
ATOM 1604 N N . VAL A 1 214 ? 6.641 -15.211 2.355 1 98.5 214 VAL A N 1
ATOM 1605 C CA . VAL A 1 214 ? 5.184 -15.242 2.318 1 98.5 214 VAL A CA 1
ATOM 1606 C C . VAL A 1 214 ? 4.664 -14.07 1.485 1 98.5 214 VAL A C 1
ATOM 1608 O O . VAL A 1 214 ? 5.102 -12.93 1.663 1 98.5 214 VAL A O 1
ATOM 1611 N N . LEU A 1 215 ? 3.811 -14.359 0.544 1 98.69 215 LEU A N 1
ATOM 1612 C CA . LEU A 1 215 ? 3.072 -13.344 -0.2 1 98.69 215 LEU A CA 1
ATOM 1613 C C . LEU A 1 215 ? 1.736 -13.039 0.471 1 98.69 215 LEU A C 1
ATOM 1615 O O . LEU A 1 215 ? 0.93 -13.945 0.69 1 98.69 215 LEU A O 1
ATOM 1619 N N . VAL A 1 216 ? 1.5 -11.742 0.752 1 98.12 216 VAL A N 1
ATOM 1620 C CA . VAL A 1 216 ? 0.315 -11.398 1.533 1 98.12 216 VAL A CA 1
ATOM 1621 C C . VAL A 1 216 ? -0.493 -10.328 0.808 1 98.12 216 VAL A C 1
ATOM 1623 O O . VAL A 1 216 ? -0.015 -9.211 0.611 1 98.12 216 VAL A O 1
ATOM 1626 N N . TRP A 1 217 ? -1.724 -10.688 0.46 1 97.88 217 TRP A N 1
ATOM 1627 C CA . TRP A 1 217 ? -2.676 -9.727 -0.084 1 97.88 217 TRP A CA 1
ATOM 1628 C C . TRP A 1 217 ? -3.621 -9.219 1.003 1 97.88 217 TRP A C 1
ATOM 1630 O O . TRP A 1 217 ? -4.094 -10 1.834 1 97.88 217 TRP A O 1
ATOM 1640 N N . CYS A 1 218 ? -3.943 -7.934 0.991 1 95.19 218 CYS A N 1
ATOM 1641 C CA . CYS A 1 218 ? -4.938 -7.32 1.866 1 95.19 218 CYS A CA 1
ATOM 1642 C C . CYS A 1 218 ? -5.594 -6.121 1.192 1 95.19 218 CYS A C 1
ATOM 1644 O O . CYS A 1 218 ? -5.215 -5.746 0.082 1 95.19 218 CYS A O 1
ATOM 1646 N N . PRO A 1 219 ? -6.652 -5.598 1.831 1 92.81 219 PRO A N 1
ATOM 1647 C CA . PRO A 1 219 ? -7.316 -4.453 1.199 1 92.81 219 PRO A CA 1
ATOM 1648 C C . PRO A 1 219 ? -6.395 -3.246 1.044 1 92.81 219 PRO A C 1
ATOM 1650 O O . PRO A 1 219 ? -5.559 -2.986 1.914 1 92.81 219 PRO A O 1
ATOM 1653 N N . GLY A 1 220 ? -6.516 -2.588 -0.073 1 87 220 GLY A N 1
ATOM 1654 C CA . GLY A 1 220 ? -5.859 -1.323 -0.358 1 87 220 GLY A CA 1
ATOM 1655 C C . GLY A 1 220 ? -6.824 -0.219 -0.742 1 87 220 GLY A C 1
ATOM 1656 O O . GLY A 1 220 ? -8.039 -0.394 -0.654 1 87 220 GLY A O 1
ATOM 1657 N N . PRO A 1 221 ? -6.176 0.938 -1.083 1 77.81 221 PRO A N 1
ATOM 1658 C CA . PRO A 1 221 ? -7.043 2.068 -1.418 1 77.81 221 PRO A CA 1
ATOM 1659 C C . PRO A 1 221 ? -7.781 1.875 -2.74 1 77.81 221 PRO A C 1
ATOM 1661 O O . PRO A 1 221 ? -7.238 1.275 -3.672 1 77.81 221 PRO A O 1
ATOM 1664 N N . ALA A 1 222 ? -9.078 2.217 -2.699 1 72.5 222 ALA A N 1
ATOM 1665 C CA . ALA A 1 222 ? -9.797 2.367 -3.961 1 72.5 222 ALA A CA 1
ATOM 1666 C C . ALA A 1 222 ? -9.922 3.836 -4.352 1 72.5 222 ALA A C 1
ATOM 1668 O O . ALA A 1 222 ? -10.891 4.504 -3.992 1 72.5 222 ALA A O 1
ATOM 1669 N N . LEU A 1 223 ? -8.742 4.355 -4.871 1 63.16 223 LEU A N 1
ATOM 1670 C CA . LEU A 1 223 ? -8.773 5.785 -5.168 1 63.16 223 LEU A CA 1
ATOM 1671 C C . LEU A 1 223 ? -9.586 6.059 -6.43 1 63.16 223 LEU A C 1
ATOM 1673 O O . LEU A 1 223 ? -9.43 5.359 -7.438 1 63.16 223 LEU A O 1
ATOM 1677 N N . SER A 1 224 ? -10.719 6.648 -6.32 1 56.78 224 SER A N 1
ATOM 1678 C CA . SER A 1 224 ? -11.508 7.062 -7.477 1 56.78 224 SER A CA 1
ATOM 1679 C C . SER A 1 224 ? -11.094 8.453 -7.949 1 56.78 224 SER A C 1
ATOM 1681 O O . SER A 1 224 ? -11.055 9.398 -7.156 1 56.78 224 SER A O 1
ATOM 1683 N N . PRO A 1 225 ? -10.461 8.43 -9.18 1 53.69 225 PRO A N 1
ATOM 1684 C CA . PRO A 1 225 ? -10.133 9.766 -9.688 1 53.69 225 PRO A CA 1
ATOM 1685 C C . PRO A 1 225 ? -11.328 10.719 -9.672 1 53.69 225 PRO A C 1
ATOM 1687 O O . PRO A 1 225 ? -12.453 10.305 -9.961 1 53.69 225 PRO A O 1
ATOM 1690 N N . PHE A 1 226 ? -11.391 11.57 -8.953 1 45.19 226 PHE A N 1
ATOM 1691 C CA . PHE A 1 226 ? -12.391 12.602 -9.188 1 45.19 226 PHE A CA 1
ATOM 1692 C C . PHE A 1 226 ? -12.008 13.477 -10.375 1 45.19 226 PHE A C 1
ATOM 1694 O O . PHE A 1 226 ? -10.93 14.078 -10.383 1 45.19 226 PHE A O 1
ATOM 1701 N N . LEU A 1 227 ? -12.305 12.945 -11.625 1 41.59 227 LEU A N 1
ATOM 1702 C CA . LEU A 1 227 ? -12.102 13.898 -12.719 1 41.59 227 LEU A CA 1
ATOM 1703 C C . LEU A 1 227 ? -12.633 15.273 -12.344 1 41.59 227 LEU A C 1
ATOM 1705 O O . LEU A 1 227 ? -13.727 15.391 -11.773 1 41.59 227 LEU A O 1
ATOM 1709 N N . ALA A 1 228 ? -11.789 16.141 -12.016 1 36.97 228 ALA A N 1
ATOM 1710 C CA . ALA A 1 228 ? -12.297 17.5 -12.211 1 36.97 228 ALA A CA 1
ATOM 1711 C C . ALA A 1 228 ? -13.203 17.578 -13.43 1 36.97 228 ALA A C 1
ATOM 1713 O O . ALA A 1 228 ? -12.922 16.969 -14.469 1 36.97 228 ALA A O 1
ATOM 1714 N N . GLY A 1 229 ? -14.5 17.688 -13.281 1 32.69 229 GLY A N 1
ATOM 1715 C CA . GLY A 1 229 ? -15.5 17.984 -14.289 1 32.69 229 GLY A CA 1
ATOM 1716 C C . GLY A 1 229 ? -14.961 18.812 -15.445 1 32.69 229 GLY A C 1
ATOM 1717 O O . GLY A 1 229 ? -14.938 20.031 -15.375 1 32.69 229 GLY A O 1
ATOM 1718 N N . ALA A 1 230 ? -13.914 18.391 -16.188 1 34.03 230 ALA A N 1
ATOM 1719 C CA . ALA A 1 230 ? -14.031 19.047 -17.484 1 34.03 230 ALA A CA 1
ATOM 1720 C C . ALA A 1 230 ? -15.445 18.906 -18.047 1 34.03 230 ALA A C 1
ATOM 1722 O O . ALA A 1 230 ? -15.867 17.828 -18.438 1 34.03 230 ALA A O 1
ATOM 1723 N N . SER A 1 231 ? -16.391 19.406 -17.406 1 29.41 231 SER A N 1
ATOM 1724 C CA . SER A 1 231 ? -17.594 19.609 -18.203 1 29.41 231 SER A CA 1
ATOM 1725 C C . SER A 1 231 ? -17.25 20 -19.625 1 29.41 231 SER A C 1
ATOM 1727 O O . SER A 1 231 ? -16.609 21.031 -19.859 1 29.41 231 SER A O 1
ATOM 1729 N N . PRO A 1 232 ? -16.844 19.094 -20.484 1 31.38 232 PRO A N 1
ATOM 1730 C CA . PRO A 1 232 ? -16.922 19.672 -21.828 1 31.38 232 PRO A CA 1
ATOM 1731 C C . PRO A 1 232 ? -18.172 20.531 -22.016 1 31.38 232 PRO A C 1
ATOM 1733 O O . PRO A 1 232 ? -19.281 20.078 -21.734 1 31.38 232 PRO A O 1
ATOM 1736 N N . ARG A 1 233 ? -18.094 21.812 -21.656 1 31.19 233 ARG A N 1
ATOM 1737 C CA . ARG A 1 233 ? -19.156 22.641 -22.203 1 31.19 233 ARG A CA 1
ATOM 1738 C C . ARG A 1 233 ? -19.5 22.219 -23.625 1 31.19 233 ARG A C 1
ATOM 1740 O O . ARG A 1 233 ? -18.625 22.25 -24.5 1 31.19 233 ARG A O 1
ATOM 1747 N N . THR A 1 234 ? -20.203 21.172 -23.812 1 29.55 234 THR A N 1
ATOM 1748 C CA . THR A 1 234 ? -20.828 21.016 -25.125 1 29.55 234 THR A CA 1
ATOM 1749 C C . THR A 1 234 ? -21.266 22.359 -25.688 1 29.55 234 THR A C 1
ATOM 1751 O O . THR A 1 234 ? -22.016 23.094 -25.047 1 29.55 234 THR A O 1
ATOM 1754 N N . PRO A 1 235 ? -20.453 22.953 -26.516 1 30.47 235 PRO A N 1
ATOM 1755 C CA . PRO A 1 235 ? -20.984 24.172 -27.094 1 30.47 235 PRO A CA 1
ATOM 1756 C C . PRO A 1 235 ? -22.469 24.062 -27.422 1 30.47 235 PRO A C 1
ATOM 1758 O O . PRO A 1 235 ? -22.938 23.031 -27.906 1 30.47 235 PRO A O 1
ATOM 1761 N N . GLU A 1 236 ? -23.25 24.5 -26.5 1 31.22 236 GLU A N 1
ATOM 1762 C CA . GLU A 1 236 ? -24.656 24.594 -26.906 1 31.22 236 GLU A CA 1
ATOM 1763 C C . GLU A 1 236 ? -24.781 24.953 -28.391 1 31.22 236 GLU A C 1
ATOM 1765 O O . GLU A 1 236 ? -24.203 25.938 -28.844 1 31.22 236 GLU A O 1
ATOM 1770 N N . ALA A 1 237 ? -25 23.938 -29.172 1 34.09 237 ALA A N 1
ATOM 1771 C CA . ALA A 1 237 ? -25.328 24.266 -30.562 1 34.09 237 ALA A CA 1
ATOM 1772 C C . ALA A 1 237 ? -26.234 25.484 -30.625 1 34.09 237 ALA A C 1
ATOM 1774 O O . ALA A 1 237 ? -27.219 25.578 -29.891 1 34.09 237 ALA A O 1
ATOM 1775 N N . PRO A 1 238 ? -25.688 26.641 -31.094 1 28.48 238 PRO A N 1
ATOM 1776 C CA . PRO A 1 238 ? -26.578 27.812 -31.141 1 28.48 238 PRO A CA 1
ATOM 1777 C C . PRO A 1 238 ? -27.984 27.438 -31.578 1 28.48 238 PRO A C 1
ATOM 1779 O O . PRO A 1 238 ? -28.172 26.641 -32.5 1 28.48 238 PRO A O 1
ATOM 1782 N N . SER A 1 239 ? -28.781 27.062 -30.516 1 28.28 239 SER A N 1
ATOM 1783 C CA . SER A 1 239 ? -30.172 26.891 -30.938 1 28.28 239 SER A CA 1
ATOM 1784 C C . SER A 1 239 ? -30.547 27.891 -32.031 1 28.28 239 SER A C 1
ATOM 1786 O O . SER A 1 239 ? -30.484 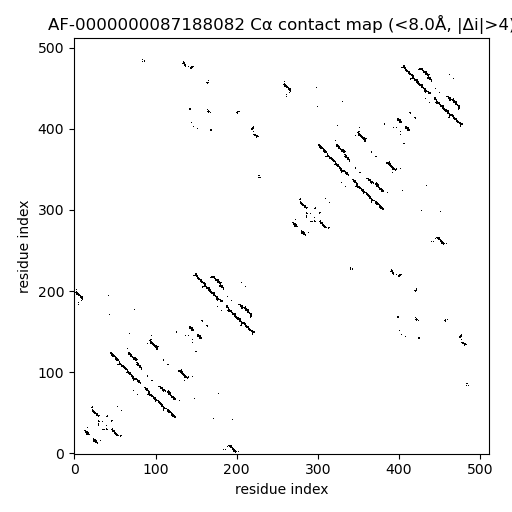29.094 -31.812 1 28.28 239 SER A O 1
ATOM 1788 N N . GLY A 1 240 ? -30.047 27.547 -33.281 1 27.23 240 GLY A N 1
ATOM 1789 C CA . GLY A 1 240 ? -30.531 28.281 -34.438 1 27.23 240 GLY A CA 1
ATOM 1790 C C . GLY A 1 240 ? -32 28.641 -34.344 1 27.23 240 GLY A C 1
ATOM 1791 O O . GLY A 1 240 ? -32.875 27.781 -34.5 1 27.23 240 GLY A O 1
ATOM 1792 N N . ARG A 1 241 ? -32.375 29.484 -33.25 1 27.61 241 ARG A N 1
ATOM 1793 C CA . ARG A 1 241 ? -33.719 30.031 -33.312 1 27.61 241 ARG A CA 1
ATOM 1794 C C . ARG A 1 241 ? -34.062 30.453 -34.719 1 27.61 241 ARG A C 1
ATOM 1796 O O . ARG A 1 241 ? -33.406 31.312 -35.312 1 27.61 241 ARG A O 1
ATOM 1803 N N . CYS A 1 242 ? -34.531 29.469 -35.5 1 26.81 242 CYS A N 1
ATOM 1804 C CA . CYS A 1 242 ? -35.125 29.797 -36.781 1 26.81 242 CYS A CA 1
ATOM 1805 C C . CYS A 1 242 ? -35.875 31.109 -36.719 1 26.81 242 CYS A C 1
ATOM 1807 O O . CYS A 1 242 ? -36.719 31.297 -35.844 1 26.81 242 CYS A O 1
ATOM 1809 N N . PRO A 1 243 ? -35.312 32.188 -37.281 1 27.91 243 PRO A N 1
ATOM 1810 C CA . PRO A 1 243 ? -36.062 33.438 -37.344 1 27.91 243 PRO A CA 1
ATOM 1811 C C . PRO A 1 243 ? -37.531 33.25 -37.688 1 27.91 243 PRO A C 1
ATOM 1813 O O . PRO A 1 243 ? -37.875 32.594 -38.656 1 27.91 243 PRO A O 1
ATOM 1816 N N . GLN A 1 244 ? -38.312 32.969 -36.531 1 22.94 244 GLN A N 1
ATOM 1817 C CA . GLN A 1 244 ? -39.75 32.906 -36.844 1 22.94 244 GLN A CA 1
ATOM 1818 C C . GLN A 1 244 ? -40.156 33.969 -37.812 1 22.94 244 GLN A C 1
ATOM 1820 O O . GLN A 1 244 ? -39.688 35.125 -37.75 1 22.94 244 GLN A O 1
ATOM 1825 N N . THR A 1 245 ? -40.656 33.531 -38.938 1 25.38 245 THR A N 1
ATOM 1826 C CA . THR A 1 245 ? -41.219 34.188 -40.125 1 25.38 245 THR A CA 1
ATOM 1827 C C . THR A 1 245 ? -42.188 35.312 -39.688 1 25.38 245 THR A C 1
ATOM 1829 O O . THR A 1 245 ? -43 35.125 -38.812 1 25.38 245 THR A O 1
ATOM 1832 N N . PRO A 1 246 ? -41.781 36.625 -39.906 1 26.56 246 PRO A N 1
ATOM 1833 C CA . PRO A 1 246 ? -42.625 37.812 -39.656 1 26.56 246 PRO A CA 1
ATOM 1834 C C . PRO A 1 246 ? -44.094 37.562 -40.062 1 26.56 246 PRO A C 1
ATOM 1836 O O . PRO A 1 246 ? -44.375 36.844 -41.031 1 26.56 246 PRO A O 1
ATOM 1839 N N . ASP A 1 247 ? -44.969 37.438 -39 1 23.56 247 ASP A N 1
ATOM 1840 C CA . ASP A 1 247 ? -46.438 37.375 -39.188 1 23.56 247 ASP A CA 1
ATOM 1841 C C . ASP A 1 247 ? -46.875 38.25 -40.344 1 23.56 247 ASP A C 1
ATOM 1843 O O . ASP A 1 247 ? -46.281 39.281 -40.625 1 23.56 247 ASP A O 1
ATOM 1847 N N . GLY A 1 248 ? -47.938 37.812 -41 1 21.64 248 GLY A N 1
ATOM 1848 C CA . GLY A 1 248 ? -48.781 38.031 -42.188 1 21.64 248 GLY A CA 1
ATOM 1849 C C . GLY A 1 248 ? -49.312 39.438 -42.281 1 21.64 248 GLY A C 1
ATOM 1850 O O . GLY A 1 248 ? -49.281 40.188 -41.312 1 21.64 248 GLY A O 1
ATOM 1851 N N . LEU A 1 249 ? -50.25 39.688 -43.219 1 22.58 249 LEU A N 1
ATOM 1852 C CA . LEU A 1 249 ? -50.75 40.5 -44.312 1 22.58 249 LEU A CA 1
ATOM 1853 C C . LEU A 1 249 ? -51.719 41.562 -43.844 1 22.58 249 LEU A C 1
ATOM 1855 O O . LEU A 1 249 ? -51.656 42.719 -44.25 1 22.58 249 LEU A O 1
ATOM 1859 N N . LYS A 1 250 ? -53 41.25 -43.281 1 24.02 250 LYS A N 1
ATOM 1860 C CA . LYS A 1 250 ? -54.125 41.531 -44.156 1 24.02 250 LYS A CA 1
ATOM 1861 C C . LYS A 1 250 ? -54.5 43.031 -44.094 1 24.02 250 LYS A C 1
ATOM 1863 O O . LYS A 1 250 ? -54.438 43.625 -43.031 1 24.02 250 LYS A O 1
ATOM 1868 N N . THR A 1 251 ? -54.781 43.688 -45.25 1 24.56 251 THR A N 1
ATOM 1869 C CA . THR A 1 251 ? -55.125 44.938 -45.938 1 24.56 251 THR A CA 1
ATOM 1870 C C . THR A 1 251 ? -56.531 45.375 -45.562 1 24.56 251 THR A C 1
ATOM 1872 O O . THR A 1 251 ? -57.531 44.688 -45.875 1 24.56 251 THR A O 1
ATOM 1875 N N . SER A 1 252 ? -56.875 46.094 -44.406 1 23.91 252 SER A N 1
ATOM 1876 C CA . SER A 1 252 ? -58.188 46.656 -44.094 1 23.91 252 SER A CA 1
ATOM 1877 C C . SER A 1 252 ? -58.625 47.625 -45.188 1 23.91 252 SER A C 1
ATOM 1879 O O . SER A 1 252 ? -57.812 48.375 -45.75 1 23.91 252 SER A O 1
ATOM 1881 N N . PRO A 1 253 ? -60.031 47.625 -45.625 1 28.14 253 PRO A N 1
ATOM 1882 C CA . PRO A 1 253 ? -60.844 48.375 -46.594 1 28.14 253 PRO A CA 1
ATOM 1883 C C . PRO A 1 253 ? -61.156 49.781 -46.156 1 28.14 253 PRO A C 1
ATOM 1885 O O . PRO A 1 253 ? -61.562 50 -45 1 28.14 253 PRO A O 1
ATOM 1888 N N . SER A 1 254 ? -60.688 50.906 -46.25 1 20.11 254 SER A N 1
ATOM 1889 C CA . SER A 1 254 ? -61.375 52.188 -45.969 1 20.11 254 SER A CA 1
ATOM 1890 C C . SER A 1 254 ? -62.531 52.406 -46.938 1 20.11 254 SER A C 1
ATOM 1892 O O . SER A 1 254 ? -63.531 53.031 -46.594 1 20.11 254 SER A O 1
ATOM 1894 N N . GLY A 1 255 ? -62.625 52.375 -48.375 1 21.78 255 GLY A N 1
ATOM 1895 C CA . GLY A 1 255 ? -63.5 53.312 -49.031 1 21.78 255 GLY A CA 1
ATOM 1896 C C . GLY A 1 255 ? -64.938 52.938 -48.969 1 21.78 255 GLY A C 1
ATOM 1897 O O . GLY A 1 255 ? -65.875 53.781 -49 1 21.78 255 GLY A O 1
ATOM 1898 N N . ALA A 1 256 ? -65.812 52.125 -49.281 1 18.05 256 ALA A N 1
ATOM 1899 C CA . ALA A 1 256 ? -67.25 52.312 -48.938 1 18.05 256 ALA A CA 1
ATOM 1900 C C . ALA A 1 256 ? -67.438 52.188 -47.438 1 18.05 256 ALA A C 1
ATOM 1902 O O . ALA A 1 256 ? -66.875 51.312 -46.812 1 18.05 256 ALA A O 1
ATOM 1903 N N . MET B 1 1 ? 21.422 -8.633 12.688 1 45.41 1 MET B N 1
ATOM 1904 C CA . MET B 1 1 ? 20.109 -8.094 12.32 1 45.41 1 MET B CA 1
ATOM 1905 C C . MET B 1 1 ? 20.031 -6.609 12.664 1 45.41 1 MET B C 1
ATOM 1907 O O . MET B 1 1 ? 20.391 -6.199 13.773 1 45.41 1 MET B O 1
ATOM 1911 N N . ILE B 1 2 ? 20.109 -5.738 11.75 1 63.53 2 ILE B N 1
ATOM 1912 C CA . ILE B 1 2 ? 20.109 -4.316 12.07 1 63.53 2 ILE B CA 1
ATOM 1913 C C . ILE B 1 2 ? 18.844 -3.963 12.859 1 63.53 2 ILE B C 1
ATOM 1915 O O . ILE B 1 2 ? 17.75 -4.367 12.492 1 63.53 2 ILE B O 1
ATOM 1919 N N . GLU B 1 3 ? 18.984 -3.564 14.039 1 83.19 3 GLU B N 1
ATOM 1920 C CA . GLU B 1 3 ? 17.891 -3.189 14.938 1 83.19 3 GLU B CA 1
ATOM 1921 C C . GLU B 1 3 ? 17.266 -1.861 14.516 1 83.19 3 GLU B C 1
ATOM 1923 O O . GLU B 1 3 ? 17.953 -0.971 14.023 1 83.19 3 GLU B O 1
ATOM 1928 N N . ALA B 1 4 ? 15.984 -1.831 14.695 1 90.56 4 ALA B N 1
ATOM 1929 C CA . ALA B 1 4 ? 15.273 -0.593 14.391 1 90.56 4 ALA B CA 1
ATOM 1930 C C . ALA B 1 4 ? 15.766 0.552 15.273 1 90.56 4 ALA B C 1
ATOM 1932 O O . ALA B 1 4 ? 16.031 0.36 16.469 1 90.56 4 ALA B O 1
ATOM 1933 N N . ARG B 1 5 ? 15.969 1.75 14.75 1 95.56 5 ARG B N 1
ATOM 1934 C CA . ARG B 1 5 ? 16.297 2.977 15.461 1 95.56 5 ARG B CA 1
ATOM 1935 C C . ARG B 1 5 ? 15.133 3.961 15.438 1 95.56 5 ARG B C 1
ATOM 1937 O O . ARG B 1 5 ? 14.656 4.34 14.367 1 95.56 5 ARG B O 1
ATOM 1944 N N . ILE B 1 6 ? 14.758 4.422 16.656 1 97.69 6 ILE B N 1
ATOM 1945 C CA . ILE B 1 6 ? 13.578 5.277 16.75 1 97.69 6 ILE B CA 1
ATOM 1946 C C . ILE B 1 6 ? 13.984 6.652 17.281 1 97.69 6 ILE B C 1
ATOM 1948 O O . ILE B 1 6 ? 14.664 6.758 18.312 1 97.69 6 ILE B O 1
ATOM 1952 N N . GLN B 1 7 ? 13.633 7.688 16.578 1 97.94 7 GLN B N 1
ATOM 1953 C CA . GLN B 1 7 ? 13.727 9.07 17.047 1 97.94 7 GLN B CA 1
ATOM 1954 C C . GLN B 1 7 ? 12.344 9.711 17.125 1 97.94 7 GLN B C 1
ATOM 1956 O O . GLN B 1 7 ? 11.602 9.742 16.141 1 97.94 7 GLN B O 1
ATOM 1961 N N . VAL B 1 8 ? 12.016 10.211 18.312 1 98.5 8 VAL B N 1
ATOM 1962 C CA . VAL B 1 8 ? 10.727 10.875 18.469 1 98.5 8 VAL B CA 1
ATOM 1963 C C . VAL B 1 8 ? 10.914 12.383 18.391 1 98.5 8 VAL B C 1
ATOM 1965 O O . VAL B 1 8 ? 11.742 12.953 19.109 1 98.5 8 VAL B O 1
ATOM 1968 N N . ARG B 1 9 ? 10.258 13.008 17.516 1 98.38 9 ARG B N 1
ATOM 1969 C CA . ARG B 1 9 ? 10.133 14.461 17.516 1 98.38 9 ARG B CA 1
ATOM 1970 C C . ARG B 1 9 ? 8.836 14.891 18.203 1 98.38 9 ARG B C 1
ATOM 1972 O O . ARG B 1 9 ? 7.746 14.523 17.766 1 98.38 9 ARG B O 1
ATOM 1979 N N . ARG B 1 10 ? 8.992 15.695 19.203 1 98.5 10 ARG B N 1
ATOM 1980 C CA . ARG B 1 10 ? 7.855 16.078 20.047 1 98.5 10 ARG B CA 1
ATOM 1981 C C . ARG B 1 10 ? 7.031 17.172 19.375 1 98.5 10 ARG B C 1
ATOM 1983 O O . ARG B 1 10 ? 7.578 18.031 18.688 1 98.5 10 ARG B O 1
ATOM 1990 N N . ALA B 1 11 ? 5.773 17.109 19.719 1 98.44 11 ALA B N 1
ATOM 1991 C CA . ALA B 1 11 ? 4.844 18.094 19.188 1 98.44 11 ALA B CA 1
ATOM 1992 C C . ALA B 1 11 ? 5.336 19.516 19.453 1 98.44 11 ALA B C 1
ATOM 1994 O O . ALA B 1 11 ? 5.23 20.391 18.594 1 98.44 11 ALA B O 1
ATOM 1995 N N . GLY B 1 12 ? 5.859 19.734 20.609 1 97.62 12 GLY B N 1
ATOM 1996 C CA . GLY B 1 12 ? 6.305 21.047 21.016 1 97.62 12 GLY B CA 1
ATOM 1997 C C . GLY B 1 12 ? 7.527 21.531 20.25 1 97.62 12 GLY B C 1
ATOM 1998 O O . GLY B 1 12 ? 7.863 22.719 20.281 1 97.62 12 GLY B O 1
ATOM 1999 N N . GLU B 1 13 ? 8.18 20.656 19.5 1 97.06 13 GLU B N 1
ATOM 2000 C CA . GLU B 1 13 ? 9.383 20.984 18.75 1 97.06 13 GLU B CA 1
ATOM 2001 C C . GLU B 1 13 ? 9.039 21.391 17.312 1 97.06 13 GLU B C 1
ATOM 2003 O O . GLU B 1 13 ? 9.914 21.812 16.562 1 97.06 13 GLU B O 1
ATOM 2008 N N . ARG B 1 14 ? 7.805 21.344 16.969 1 98.31 14 ARG B N 1
ATOM 2009 C CA . ARG B 1 14 ? 7.387 21.719 15.625 1 98.31 14 ARG B CA 1
ATOM 2010 C C . ARG B 1 14 ? 7.41 23.234 15.445 1 98.31 14 ARG B C 1
ATOM 2012 O O . ARG B 1 14 ? 7.277 23.984 16.422 1 98.31 14 ARG B O 1
ATOM 2019 N N . TYR B 1 15 ? 7.574 23.703 14.203 1 98.25 15 TYR B N 1
ATOM 2020 C CA . TYR B 1 15 ? 7.594 25.141 13.898 1 98.25 15 TYR B CA 1
ATOM 2021 C C . TYR B 1 15 ? 6.18 25.703 13.867 1 98.25 15 TYR B C 1
ATOM 2023 O O . TYR B 1 15 ? 5.285 25.125 13.242 1 98.25 15 TYR B O 1
ATOM 2031 N N . VAL B 1 16 ? 6.012 26.766 14.531 1 97.62 16 VAL B N 1
ATOM 2032 C CA . VAL B 1 16 ? 4.695 27.391 14.625 1 97.62 16 VAL B CA 1
ATOM 2033 C C . VAL B 1 16 ? 4.527 28.406 13.5 1 97.62 16 VAL B C 1
ATOM 2035 O O . VAL B 1 16 ? 5.277 29.375 13.414 1 97.62 16 VAL B O 1
ATOM 2038 N N . GLY B 1 17 ? 3.58 28.062 12.617 1 97.25 17 GLY B N 1
ATOM 2039 C CA . GLY B 1 17 ? 3.27 28.969 11.523 1 97.25 17 GLY B CA 1
ATOM 2040 C C . GLY B 1 17 ? 1.8 29.344 11.453 1 97.25 17 GLY B C 1
ATOM 2041 O O . GLY B 1 17 ? 1.117 29.375 12.477 1 97.25 17 GLY B O 1
ATOM 2042 N N . GLY B 1 18 ? 1.394 29.766 10.305 1 96.31 18 GLY B N 1
ATOM 2043 C CA . GLY B 1 18 ? 0.011 30.156 10.062 1 96.31 18 GLY B CA 1
ATOM 2044 C C . GLY B 1 18 ? -0.224 31.641 10.172 1 96.31 18 GLY B C 1
ATOM 2045 O O . GLY B 1 18 ? 0.709 32.438 10.031 1 96.31 18 GLY B O 1
ATOM 2046 N N . ALA B 1 19 ? -1.509 31.938 10.195 1 96.88 19 ALA B N 1
ATOM 2047 C CA . ALA B 1 19 ? -2.016 33.281 10.359 1 96.88 19 ALA B CA 1
ATOM 2048 C C . ALA B 1 19 ? -3.105 33.344 11.43 1 96.88 19 ALA B C 1
ATOM 2050 O O . ALA B 1 19 ? -4.297 33.406 11.109 1 96.88 19 ALA B O 1
ATOM 2051 N N . PRO B 1 20 ? -2.689 33.469 12.656 1 95.88 20 PRO B N 1
ATOM 2052 C CA . PRO B 1 20 ? -3.66 33.406 13.75 1 95.88 20 PRO B CA 1
ATOM 2053 C C . PRO B 1 20 ? -4.773 34.438 13.633 1 95.88 20 PRO B C 1
ATOM 2055 O O . PRO B 1 20 ? -5.926 34.156 13.969 1 95.88 20 PRO B O 1
ATOM 2058 N N . GLU B 1 21 ? -4.414 35.562 13.195 1 97.31 21 GLU B N 1
ATOM 2059 C CA . GLU B 1 21 ? -5.414 36.625 13.055 1 97.31 21 GLU B CA 1
ATOM 2060 C C . GLU B 1 21 ? -6.484 36.25 12.039 1 97.31 21 GLU B C 1
ATOM 2062 O O . GLU B 1 21 ? -7.613 36.719 12.094 1 97.31 21 GLU B O 1
ATOM 2067 N N . ALA B 1 22 ? -6.078 35.375 11.195 1 97.88 22 ALA B N 1
ATOM 2068 C CA . ALA B 1 22 ? -7.012 34.938 10.172 1 97.88 22 ALA B CA 1
ATOM 2069 C C . ALA B 1 22 ? -7.637 33.594 10.547 1 97.88 22 ALA B C 1
ATOM 2071 O O . ALA B 1 22 ? -8.344 32.969 9.742 1 97.88 22 ALA B O 1
ATOM 2072 N N . GLY B 1 23 ? -7.391 33.094 11.734 1 98.62 23 GLY B N 1
ATOM 2073 C CA . GLY B 1 23 ? -7.98 31.859 12.211 1 98.62 23 GLY B CA 1
ATOM 2074 C C . GLY B 1 23 ? -7.223 30.625 11.742 1 98.62 23 GLY B C 1
ATOM 2075 O O . GLY B 1 23 ? -7.797 29.547 11.656 1 98.62 23 GLY B O 1
ATOM 2076 N N . ILE B 1 24 ? -5.973 30.812 11.352 1 98.69 24 ILE B N 1
ATOM 2077 C CA . ILE B 1 24 ? -5.168 29.703 10.844 1 98.69 24 ILE B CA 1
ATOM 2078 C C . ILE B 1 24 ? -4.004 29.438 11.797 1 98.69 24 ILE B C 1
ATOM 2080 O O . ILE B 1 24 ? -3.135 30.297 11.984 1 98.69 24 ILE B O 1
ATOM 2084 N N . GLU B 1 25 ? -4.012 28.281 12.398 1 98.44 25 GLU B N 1
ATOM 2085 C CA . GLU B 1 25 ? -2.869 27.781 13.164 1 98.44 25 GLU B CA 1
ATOM 2086 C C . GLU B 1 25 ? -2.211 26.594 12.477 1 98.44 25 GLU B C 1
ATOM 2088 O O . GLU B 1 25 ? -2.883 25.625 12.125 1 98.44 25 GLU B O 1
ATOM 2093 N N . THR B 1 26 ? -0.881 26.734 12.242 1 98.31 26 THR B N 1
ATOM 2094 C CA . THR B 1 26 ? -0.15 25.656 11.57 1 98.31 26 THR B CA 1
ATOM 2095 C C . THR B 1 26 ? 1.039 25.203 12.414 1 98.31 26 THR B C 1
ATOM 2097 O O . THR B 1 26 ? 1.723 26.031 13.023 1 98.31 26 THR B O 1
ATOM 2100 N N . ARG B 1 27 ? 1.279 23.922 12.484 1 98.62 27 ARG B N 1
ATOM 2101 C CA . ARG B 1 27 ? 2.488 23.328 13.047 1 98.62 27 ARG B CA 1
ATOM 2102 C C . ARG B 1 27 ? 3.209 22.469 12.008 1 98.62 27 ARG B C 1
ATOM 2104 O O . ARG B 1 27 ? 2.629 21.531 11.461 1 98.62 27 ARG B O 1
ATOM 2111 N N . HIS B 1 28 ? 4.504 22.812 11.758 1 98.69 28 HIS B N 1
ATOM 2112 C CA . HIS B 1 28 ? 5.293 22.125 10.734 1 98.69 28 HIS B CA 1
ATOM 2113 C C . HIS B 1 28 ? 6.273 21.141 11.359 1 98.69 28 HIS B C 1
ATOM 2115 O O . HIS B 1 28 ? 7.082 21.516 12.211 1 98.69 28 HIS B O 1
ATOM 2121 N N . ALA B 1 29 ? 6.266 19.938 10.875 1 98.62 29 ALA B N 1
ATOM 2122 C CA . ALA B 1 29 ? 7.18 18.922 11.398 1 98.62 29 ALA B CA 1
ATOM 2123 C C . ALA B 1 29 ? 8.555 19.047 10.758 1 98.62 29 ALA B C 1
ATOM 2125 O O . ALA B 1 29 ? 9.555 18.562 11.305 1 98.62 29 ALA B O 1
ATOM 2126 N N . PHE B 1 30 ? 8.602 19.672 9.57 1 98.69 30 PHE B N 1
ATOM 2127 C CA . PHE B 1 30 ? 9.828 19.812 8.789 1 98.69 30 PHE B CA 1
ATOM 2128 C C . PHE B 1 30 ? 10.086 21.281 8.453 1 98.69 30 PHE B C 1
ATOM 2130 O O . PHE B 1 30 ? 9.266 22.156 8.766 1 98.69 30 PHE B O 1
ATOM 2137 N N . SER B 1 31 ? 11.359 21.531 7.855 1 97.88 31 SER B N 1
ATOM 2138 C CA . SER B 1 31 ? 11.602 22.828 7.242 1 97.88 31 SER B CA 1
ATOM 2139 C C . SER B 1 31 ? 10.547 23.156 6.188 1 97.88 31 SER B C 1
ATOM 2141 O O . SER B 1 31 ? 10.391 22.422 5.215 1 97.88 31 SER B O 1
ATOM 2143 N N . PHE B 1 32 ? 9.867 24.219 6.555 1 95.81 32 PHE B N 1
ATOM 2144 C CA . PHE B 1 32 ? 8.734 24.578 5.715 1 95.81 32 PHE B CA 1
ATOM 2145 C C . PHE B 1 32 ? 8.344 26.047 5.926 1 95.81 32 PHE B C 1
ATOM 2147 O O . PHE B 1 32 ? 8.453 26.562 7.039 1 95.81 32 PHE B O 1
ATOM 2154 N N . SER B 1 33 ? 7.828 26.688 4.805 1 93.75 33 SER B N 1
ATOM 2155 C CA . SER B 1 33 ? 7.207 28.016 4.852 1 93.75 33 SER B CA 1
ATOM 2156 C C . SER B 1 33 ? 8.086 29.016 5.602 1 93.75 33 SER B C 1
ATOM 2158 O O . SER B 1 33 ? 7.617 29.688 6.523 1 93.75 33 SER B O 1
ATOM 2160 N N . GLY B 1 34 ? 9.367 29.109 5.324 1 93.31 34 GLY B N 1
ATOM 2161 C CA . GLY B 1 34 ? 10.289 30.078 5.891 1 93.31 34 GLY B CA 1
ATOM 2162 C C . GLY B 1 34 ? 11.141 29.531 7.016 1 93.31 34 GLY B C 1
ATOM 2163 O O . GLY B 1 34 ? 12.117 30.141 7.426 1 93.31 34 GLY B O 1
ATOM 2164 N N . PHE B 1 35 ? 10.703 28.438 7.562 1 96.62 35 PHE B N 1
ATOM 2165 C CA . PHE B 1 35 ? 11.523 27.75 8.555 1 96.62 35 PHE B CA 1
ATOM 2166 C C . PHE B 1 35 ? 12.508 26.797 7.879 1 96.62 35 PHE B C 1
ATOM 2168 O O . PHE B 1 35 ? 12.148 26.078 6.949 1 96.62 35 PHE B O 1
ATOM 2175 N N . TYR B 1 36 ? 13.789 26.891 8.367 1 96.94 36 TYR B N 1
ATOM 2176 C CA . TYR B 1 36 ? 14.805 26.062 7.727 1 96.94 36 TYR B CA 1
ATOM 2177 C C . TYR B 1 36 ? 15.766 25.484 8.766 1 96.94 36 TYR B C 1
ATOM 2179 O O . TYR B 1 36 ? 16.359 26.219 9.547 1 96.94 36 TYR B O 1
ATOM 2187 N N . ASP B 1 37 ? 15.828 24.297 8.867 1 97.25 37 ASP B N 1
ATOM 2188 C CA . ASP B 1 37 ? 16.812 23.484 9.57 1 97.25 37 ASP B CA 1
ATOM 2189 C C . ASP B 1 37 ? 17.406 22.422 8.648 1 97.25 37 ASP B C 1
ATOM 2191 O O . ASP B 1 37 ? 16.719 21.469 8.273 1 97.25 37 ASP B O 1
ATOM 2195 N N . PRO B 1 38 ? 18.672 22.531 8.219 1 96.88 38 PRO B N 1
ATOM 2196 C CA . PRO B 1 38 ? 19.266 21.609 7.25 1 96.88 38 PRO B CA 1
ATOM 2197 C C . PRO B 1 38 ? 19.219 20.156 7.711 1 96.88 38 PRO B C 1
ATOM 2199 O O . PRO B 1 38 ? 19.297 19.234 6.887 1 96.88 38 PRO B O 1
ATOM 2202 N N . ASP B 1 39 ? 19.031 19.922 9 1 96.75 39 ASP B N 1
ATOM 2203 C CA . ASP B 1 39 ? 19 18.562 9.531 1 96.75 39 ASP B CA 1
ATOM 2204 C C . ASP B 1 39 ? 17.562 18.047 9.633 1 96.75 39 ASP B C 1
ATOM 2206 O O . ASP B 1 39 ? 17.328 16.953 10.125 1 96.75 39 ASP B O 1
ATOM 2210 N N . ASN B 1 40 ? 16.609 18.844 9.164 1 98.19 40 ASN B N 1
ATOM 2211 C CA . ASN B 1 40 ? 15.211 18.484 9.297 1 98.19 40 ASN B CA 1
ATOM 2212 C C . ASN B 1 40 ? 14.414 18.859 8.047 1 98.19 40 ASN B C 1
ATOM 2214 O O . ASN B 1 40 ? 13.336 19.453 8.148 1 98.19 40 ASN B O 1
ATOM 2218 N N . VAL B 1 41 ? 14.977 18.547 6.863 1 98.25 41 VAL B N 1
ATOM 2219 C CA . VAL B 1 41 ? 14.383 18.953 5.594 1 98.25 41 VAL B CA 1
ATOM 2220 C C . VAL B 1 41 ? 13.406 17.891 5.113 1 98.25 41 VAL B C 1
ATOM 2222 O O . VAL B 1 41 ? 12.422 18.188 4.43 1 98.25 41 VAL B O 1
ATOM 2225 N N . ARG B 1 42 ? 13.711 16.656 5.461 1 98.25 42 ARG B N 1
ATOM 2226 C CA . ARG B 1 42 ? 12.852 15.562 5.023 1 98.25 42 ARG B CA 1
ATOM 2227 C C . ARG B 1 42 ? 13.094 14.312 5.859 1 98.25 42 ARG B C 1
ATOM 2229 O O . ARG B 1 42 ? 14.086 14.227 6.59 1 98.25 42 ARG B O 1
ATOM 2236 N N . PHE B 1 43 ? 12.312 13.344 5.848 1 98.56 43 PHE B N 1
ATOM 2237 C CA . PHE B 1 43 ? 12.461 11.961 6.285 1 98.56 43 PHE B CA 1
ATOM 2238 C C . PHE B 1 43 ? 11.906 10.992 5.242 1 98.56 43 PHE B C 1
ATOM 2240 O O . PHE B 1 43 ? 10.695 10.938 5.031 1 98.56 43 PHE B O 1
ATOM 2247 N N . GLY B 1 44 ? 12.758 10.25 4.633 1 96.88 44 GLY B N 1
ATOM 2248 C CA . GLY B 1 44 ? 12.328 9.602 3.408 1 96.88 44 GLY B CA 1
ATOM 2249 C C . GLY B 1 44 ? 11.82 10.57 2.359 1 96.88 44 GLY B C 1
ATOM 2250 O O . GLY B 1 44 ? 12.453 11.602 2.102 1 96.88 44 GLY B O 1
ATOM 2251 N N . PRO B 1 45 ? 10.75 10.219 1.739 1 97.25 45 PRO B N 1
ATOM 2252 C CA . PRO B 1 45 ? 10.219 11.133 0.729 1 97.25 45 PRO B CA 1
ATOM 2253 C C . PRO B 1 45 ? 9.359 12.242 1.332 1 97.25 45 PRO B C 1
ATOM 2255 O O . PRO B 1 45 ? 8.906 13.141 0.614 1 97.25 45 PRO B O 1
ATOM 2258 N N . LEU B 1 46 ? 9.055 12.211 2.605 1 98.44 46 LEU B N 1
ATOM 2259 C CA . LEU B 1 46 ? 8.227 13.219 3.248 1 98.44 46 LEU B CA 1
ATOM 2260 C C . LEU B 1 46 ? 8.984 14.531 3.404 1 98.44 46 LEU B C 1
ATOM 2262 O O . LEU B 1 46 ? 10.039 14.57 4.043 1 98.44 46 LEU B O 1
ATOM 2266 N N . ILE B 1 47 ? 8.398 15.594 2.859 1 98.62 47 ILE B N 1
ATOM 2267 C CA . ILE B 1 47 ? 9.086 16.875 2.953 1 98.62 47 ILE B CA 1
ATOM 2268 C C . ILE B 1 47 ? 8.234 17.859 3.756 1 98.62 47 ILE B C 1
ATOM 2270 O O . ILE B 1 47 ? 8.695 18.953 4.117 1 98.62 47 ILE B O 1
ATOM 2274 N N . ALA B 1 48 ? 7.035 17.438 4.027 1 98.75 48 ALA B N 1
ATOM 2275 C CA . ALA B 1 48 ? 6.18 18.219 4.918 1 98.75 48 ALA B CA 1
ATOM 2276 C C . ALA B 1 48 ? 5.191 17.328 5.656 1 98.75 48 ALA B C 1
ATOM 2278 O O . ALA B 1 48 ? 4.707 16.328 5.102 1 98.75 48 ALA B O 1
ATOM 2279 N N . CYS B 1 49 ? 4.887 17.625 6.832 1 98.81 49 CYS B N 1
ATOM 2280 C CA . CYS B 1 49 ? 3.773 17.172 7.66 1 98.81 49 CYS B CA 1
ATOM 2281 C C . CYS B 1 49 ? 3.232 18.312 8.516 1 98.81 49 CYS B C 1
ATOM 2283 O O . CYS B 1 49 ? 3.783 18.609 9.578 1 98.81 49 CYS B O 1
ATOM 2285 N N . ASN B 1 50 ? 2.195 18.891 7.98 1 98.75 50 ASN B N 1
ATOM 2286 C CA . ASN B 1 50 ? 1.629 20.078 8.594 1 98.75 50 ASN B CA 1
ATOM 2287 C C . ASN B 1 50 ? 0.277 19.797 9.242 1 98.75 50 ASN B C 1
ATOM 2289 O O . ASN B 1 50 ? -0.633 19.281 8.586 1 98.75 50 ASN B O 1
ATOM 2293 N N . GLU B 1 51 ? 0.169 20.078 10.5 1 98.62 51 GLU B N 1
ATOM 2294 C CA . GLU B 1 51 ? -1.14 20.078 11.148 1 98.62 51 GLU B CA 1
ATOM 2295 C C . GLU B 1 51 ? -1.771 21.469 11.125 1 98.62 51 GLU B C 1
ATOM 2297 O O . GLU B 1 51 ? -1.151 22.438 11.547 1 98.62 51 GLU B O 1
ATOM 2302 N N . GLU B 1 52 ? -2.939 21.453 10.602 1 98.69 52 GLU B N 1
ATOM 2303 C CA . GLU B 1 52 ? -3.676 22.703 10.445 1 98.69 52 GLU B CA 1
ATOM 2304 C C . GLU B 1 52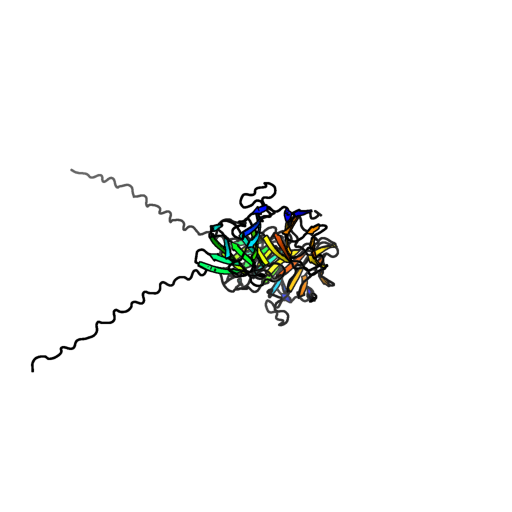 ? -4.91 22.734 11.344 1 98.69 52 GLU B C 1
ATOM 2306 O O . GLU B 1 52 ? -5.664 21.75 11.406 1 98.69 52 GLU B O 1
ATOM 2311 N N . LEU B 1 53 ? -5.082 23.828 12.016 1 98.75 53 LEU B N 1
ATOM 2312 C CA . LEU B 1 53 ? -6.32 24.156 12.719 1 98.75 53 LEU B CA 1
ATOM 2313 C C . LEU B 1 53 ? -6.926 25.438 12.164 1 98.75 53 LEU B C 1
ATOM 2315 O O . LEU B 1 53 ? -6.34 26.516 12.312 1 98.75 53 LEU B O 1
ATOM 2319 N N . LEU B 1 54 ? -8.086 25.312 11.578 1 98.88 54 LEU B N 1
ATOM 2320 C CA . LEU B 1 54 ? -8.742 26.453 10.938 1 98.88 54 LEU B CA 1
ATOM 2321 C C . LEU B 1 54 ? -10.055 26.797 11.633 1 98.88 54 LEU B C 1
ATOM 2323 O O . LEU B 1 54 ? -10.891 25.906 11.852 1 98.88 54 LEU B O 1
ATOM 2327 N N . ALA B 1 55 ? -10.266 28.031 11.906 1 98.81 55 ALA B N 1
ATOM 2328 C CA . ALA B 1 55 ? -11.578 28.5 12.344 1 98.81 55 ALA B CA 1
ATOM 2329 C C . ALA B 1 55 ? -12.586 28.453 11.195 1 98.81 55 ALA B C 1
ATOM 2331 O O . ALA B 1 55 ? -12.195 28.391 10.023 1 98.81 55 ALA B O 1
ATOM 2332 N N . PRO B 1 56 ? -13.914 28.453 11.609 1 98.62 56 PRO B N 1
ATOM 2333 C CA . PRO B 1 56 ? -14.906 28.562 10.539 1 98.62 56 PRO B CA 1
ATOM 2334 C C . PRO B 1 56 ? -14.664 29.766 9.625 1 98.62 56 PRO B C 1
ATOM 2336 O O . PRO B 1 56 ? -14.383 30.859 10.109 1 98.62 56 PRO B O 1
ATOM 2339 N N . GLY B 1 57 ? -14.625 29.5 8.398 1 98.25 57 GLY B N 1
ATOM 2340 C CA . GLY B 1 57 ? -14.438 30.562 7.426 1 98.25 57 GLY B CA 1
ATOM 2341 C C . GLY B 1 57 ? -12.984 30.766 7.039 1 98.25 57 GLY B C 1
ATOM 2342 O O . GLY B 1 57 ? -12.695 31.375 6 1 98.25 57 GLY B O 1
ATOM 2343 N N . ALA B 1 58 ? -12.086 30.312 7.812 1 98.75 58 ALA B N 1
ATOM 2344 C CA . ALA B 1 58 ? -10.664 30.484 7.535 1 98.75 58 ALA B CA 1
ATOM 2345 C C . ALA B 1 58 ? -10.195 29.516 6.465 1 98.75 58 ALA B C 1
ATOM 2347 O O . ALA B 1 58 ? -10.875 28.531 6.168 1 98.75 58 ALA B O 1
ATOM 2348 N N . GLY B 1 59 ? -9.039 29.891 5.832 1 98.5 59 GLY B N 1
ATOM 2349 C CA . GLY B 1 59 ? -8.484 29.016 4.82 1 98.5 59 GLY B CA 1
ATOM 2350 C C . GLY B 1 59 ? -7.348 29.641 4.035 1 98.5 59 GLY B C 1
ATOM 2351 O O . GLY B 1 59 ? -6.738 30.609 4.484 1 98.5 59 GLY B O 1
ATOM 2352 N N . PHE B 1 60 ? -6.992 28.953 2.984 1 98 60 PHE B N 1
ATOM 2353 C CA . PHE B 1 60 ? -5.902 29.359 2.107 1 98 60 PHE B CA 1
ATOM 2354 C C . PHE B 1 60 ? -6.438 29.812 0.756 1 98 60 PHE B C 1
ATOM 2356 O O . PHE B 1 60 ? -7.133 29.062 0.069 1 98 60 PHE B O 1
ATOM 2363 N N . ASP B 1 61 ? -6.023 31.016 0.432 1 97.06 61 ASP B N 1
ATOM 2364 C CA . ASP B 1 61 ? -6.418 31.531 -0.873 1 97.06 61 ASP B CA 1
ATOM 2365 C C . ASP B 1 61 ? -5.758 30.75 -2.002 1 97.06 61 ASP B C 1
ATOM 2367 O O . ASP B 1 61 ? -4.918 29.875 -1.75 1 97.06 61 ASP B O 1
ATOM 2371 N N . GLU B 1 62 ? -6.27 31.047 -3.205 1 97.56 62 GLU B N 1
ATOM 2372 C CA . GLU B 1 62 ? -5.73 30.312 -4.348 1 97.56 62 GLU B CA 1
ATOM 2373 C C . GLU B 1 62 ? -4.207 30.359 -4.363 1 97.56 62 GLU B C 1
ATOM 2375 O O . GLU B 1 62 ? -3.609 31.422 -4.23 1 97.56 62 GLU B O 1
ATOM 2380 N N . HIS B 1 63 ? -3.604 29.25 -4.539 1 97.62 63 HIS B N 1
ATOM 2381 C CA . HIS B 1 63 ? -2.146 29.156 -4.547 1 97.62 63 HIS B CA 1
ATOM 2382 C C . HIS B 1 63 ? -1.667 27.984 -5.391 1 97.62 63 HIS B C 1
ATOM 2384 O O . HIS B 1 63 ? -2.428 27.047 -5.641 1 97.62 63 HIS B O 1
ATOM 2390 N N . PRO B 1 64 ? -0.431 27.953 -5.824 1 97.5 64 PRO B N 1
ATOM 2391 C CA . PRO B 1 64 ? 0.074 26.922 -6.742 1 97.5 64 PRO B CA 1
ATOM 2392 C C . PRO B 1 64 ? 0.819 25.812 -6.02 1 97.5 64 PRO B C 1
ATOM 2394 O O . PRO B 1 64 ? 1.343 26.016 -4.922 1 97.5 64 PRO B O 1
ATOM 2397 N N . HIS B 1 65 ? 0.812 24.594 -6.633 1 98 65 HIS B N 1
ATOM 2398 C CA . HIS B 1 65 ? 1.717 23.5 -6.336 1 98 65 HIS B CA 1
ATOM 2399 C C . HIS B 1 65 ? 2.287 22.891 -7.613 1 98 65 HIS B C 1
ATOM 2401 O O . HIS B 1 65 ? 1.638 22.922 -8.664 1 98 65 HIS B O 1
ATOM 2407 N N . ARG B 1 66 ? 3.447 22.391 -7.527 1 97.62 66 ARG B N 1
ATOM 2408 C CA . ARG B 1 66 ? 4.113 21.703 -8.625 1 97.62 66 ARG B CA 1
ATOM 2409 C C . ARG B 1 66 ? 5.059 20.625 -8.102 1 97.62 66 ARG B C 1
ATOM 2411 O O . ARG B 1 66 ? 5.746 20.828 -7.098 1 97.62 66 ARG B O 1
ATOM 2418 N N . ASP B 1 67 ? 5.094 19.531 -8.828 1 97.75 67 ASP B N 1
ATOM 2419 C CA . ASP B 1 67 ? 6.047 18.453 -8.57 1 97.75 67 ASP B CA 1
ATOM 2420 C C . ASP B 1 67 ? 6.062 18.078 -7.094 1 97.75 67 ASP B C 1
ATOM 2422 O O . ASP B 1 67 ? 7.129 18.016 -6.473 1 97.75 67 ASP B O 1
ATOM 2426 N N . VAL B 1 68 ? 4.863 17.766 -6.625 1 98 68 VAL B N 1
ATOM 2427 C CA . VAL B 1 68 ? 4.688 17.328 -5.242 1 98 68 VAL B CA 1
ATOM 2428 C C . VAL B 1 68 ? 3.436 16.469 -5.125 1 98 68 VAL B C 1
ATOM 2430 O O . VAL B 1 68 ? 2.443 16.703 -5.82 1 98 68 VAL B O 1
ATOM 2433 N N . GLU B 1 69 ? 3.484 15.406 -4.328 1 96.94 69 GLU B N 1
ATOM 2434 C CA . GLU B 1 69 ? 2.334 14.602 -3.936 1 96.94 69 GLU B CA 1
ATOM 2435 C C . GLU B 1 69 ? 1.78 15.047 -2.586 1 96.94 69 GLU B C 1
ATOM 2437 O O . GLU B 1 69 ? 2.477 14.984 -1.57 1 96.94 69 GLU B O 1
ATOM 2442 N N . ILE B 1 70 ? 0.562 15.539 -2.604 1 98.38 70 ILE B N 1
ATOM 2443 C CA . ILE B 1 70 ? -0.025 16.062 -1.375 1 98.38 70 ILE B CA 1
ATOM 2444 C C . ILE B 1 70 ? -1.139 15.133 -0.9 1 98.38 70 ILE B C 1
ATOM 2446 O O . ILE B 1 70 ? -2.125 14.922 -1.609 1 98.38 70 ILE B O 1
ATOM 2450 N N . VAL B 1 71 ? -0.98 14.617 0.294 1 97.94 71 VAL B N 1
ATOM 2451 C CA . VAL B 1 71 ? -1.979 13.734 0.883 1 97.94 71 VAL B CA 1
ATOM 2452 C C . VAL B 1 71 ? -2.561 14.375 2.141 1 97.94 71 VAL B C 1
ATOM 2454 O O . VAL B 1 71 ? -1.818 14.82 3.018 1 97.94 71 VAL B O 1
ATOM 2457 N N . THR B 1 72 ? -3.889 14.398 2.223 1 98.44 72 THR B N 1
ATOM 2458 C CA . THR B 1 72 ? -4.562 15.102 3.311 1 98.44 72 THR B CA 1
ATOM 2459 C C . THR B 1 72 ? -5.438 14.141 4.109 1 98.44 72 THR B C 1
ATOM 2461 O O . THR B 1 72 ? -6.156 13.32 3.533 1 98.44 72 THR B O 1
ATOM 2464 N N . TRP B 1 73 ? -5.352 14.234 5.43 1 98.44 73 TRP B N 1
ATOM 2465 C CA . TRP B 1 73 ? -6.16 13.492 6.391 1 98.44 73 TRP B CA 1
ATOM 2466 C C . TRP B 1 73 ? -6.922 14.445 7.309 1 98.44 73 TRP B C 1
ATOM 2468 O O . TRP B 1 73 ? -6.312 15.18 8.094 1 98.44 73 TRP B O 1
ATOM 2478 N N . VAL B 1 74 ? -8.242 14.406 7.23 1 98.56 74 VAL B N 1
ATOM 2479 C CA . VAL B 1 74 ? -9.047 15.273 8.086 1 98.56 74 VAL B CA 1
ATOM 2480 C C . VAL B 1 74 ? -9.328 14.57 9.414 1 98.56 74 VAL B C 1
ATOM 2482 O O . VAL B 1 74 ? -9.844 13.453 9.438 1 98.56 74 VAL B O 1
ATOM 2485 N N . VAL B 1 75 ? -9.016 15.242 10.469 1 98.19 75 VAL B N 1
ATOM 2486 C CA . VAL B 1 75 ? -9.18 14.703 11.812 1 98.19 75 VAL B CA 1
ATOM 2487 C C . VAL B 1 75 ? -10.555 15.094 12.359 1 98.19 75 VAL B C 1
ATOM 2489 O O . VAL B 1 75 ? -11.281 14.25 12.883 1 98.19 75 VAL B O 1
ATOM 2492 N N . GLU B 1 76 ? -10.891 16.359 12.281 1 98.25 76 GLU B N 1
ATOM 2493 C CA . GLU B 1 76 ? -12.164 16.938 12.719 1 98.25 76 GLU B CA 1
ATOM 2494 C C . GLU B 1 76 ? -12.633 18.016 11.75 1 98.25 76 GLU B C 1
ATOM 2496 O O . GLU B 1 76 ? -11.82 18.734 11.164 1 98.25 76 GLU B O 1
ATOM 2501 N N . GLY B 1 77 ? -13.977 18.109 11.617 1 98.5 77 GLY B N 1
ATOM 2502 C CA . GLY B 1 77 ? -14.516 19.109 10.711 1 98.5 77 GLY B CA 1
ATOM 2503 C C . GLY B 1 77 ? -14.516 18.672 9.258 1 98.5 77 GLY B C 1
ATOM 2504 O O . GLY B 1 77 ? -14.641 17.484 8.969 1 98.5 77 GLY B O 1
ATOM 2505 N N . GLU B 1 78 ? -14.586 19.703 8.375 1 98.5 78 GLU B N 1
ATOM 2506 C CA . GLU B 1 78 ? -14.625 19.406 6.945 1 98.5 78 GLU B CA 1
ATOM 2507 C C . GLU B 1 78 ? -13.758 20.391 6.156 1 98.5 78 GLU B C 1
ATOM 2509 O O . GLU B 1 78 ? -13.719 21.578 6.465 1 98.5 78 GLU B O 1
ATOM 2514 N N . LEU B 1 79 ? -13.039 19.844 5.211 1 98.69 79 LEU B N 1
ATOM 2515 C CA . LEU B 1 79 ? -12.195 20.641 4.324 1 98.69 79 LEU B CA 1
ATOM 2516 C C . LEU B 1 79 ? -12.852 20.812 2.959 1 98.69 79 LEU B C 1
ATOM 2518 O O . LEU B 1 79 ? -13.25 19.844 2.328 1 98.69 79 LEU B O 1
ATOM 2522 N N . THR B 1 80 ? -12.969 22 2.576 1 98.5 80 THR B N 1
ATOM 2523 C CA . THR B 1 80 ? -13.484 22.297 1.248 1 98.5 80 THR B CA 1
ATOM 2524 C C . THR B 1 80 ? -12.352 22.672 0.294 1 98.5 80 THR B C 1
ATOM 2526 O O . THR B 1 80 ? -11.586 23.594 0.556 1 98.5 80 THR B O 1
ATOM 2529 N N . HIS B 1 81 ? -12.227 21.922 -0.747 1 97.38 81 HIS B N 1
ATOM 2530 C CA . HIS B 1 81 ? -11.25 22.156 -1.809 1 97.38 81 HIS B CA 1
ATOM 2531 C C . HIS B 1 81 ? -11.93 22.641 -3.082 1 97.38 81 HIS B C 1
ATOM 2533 O O . HIS B 1 81 ? -12.938 22.094 -3.512 1 97.38 81 HIS B O 1
ATOM 2539 N N . GLU B 1 82 ? -11.352 23.656 -3.682 1 96.06 82 GLU B N 1
ATOM 2540 C CA . GLU B 1 82 ? -11.828 24.172 -4.961 1 96.06 82 GLU B CA 1
ATOM 2541 C C . GLU B 1 82 ? -10.688 24.297 -5.965 1 96.06 82 GLU B C 1
ATOM 2543 O O . GLU B 1 82 ? -9.672 24.938 -5.672 1 96.06 82 GLU B O 1
ATOM 2548 N N . ASP B 1 83 ? -10.914 23.656 -7.117 1 93.75 83 ASP B N 1
ATOM 2549 C CA . ASP B 1 83 ? -9.859 23.766 -8.117 1 93.75 83 ASP B CA 1
ATOM 2550 C C . ASP B 1 83 ? -10.094 24.969 -9.031 1 93.75 83 ASP B C 1
ATOM 2552 O O . ASP B 1 83 ? -11.078 25.703 -8.867 1 93.75 83 ASP B O 1
ATOM 2556 N N . SER B 1 84 ? -9.141 25.203 -9.961 1 91.62 84 SER B N 1
ATOM 2557 C CA . SER B 1 84 ? -9.164 26.391 -10.805 1 91.62 84 SER B CA 1
ATOM 2558 C C . SER B 1 84 ? -10.328 26.359 -11.781 1 91.62 84 SER B C 1
ATOM 2560 O O . SER B 1 84 ? -10.711 27.391 -12.344 1 91.62 84 SER B O 1
ATOM 2562 N N . ALA B 1 85 ? -10.891 25.172 -11.984 1 90.75 85 ALA B N 1
ATOM 2563 C CA . ALA B 1 85 ? -12.047 25.047 -12.867 1 90.75 85 ALA B CA 1
ATOM 2564 C C . ALA B 1 85 ? -13.352 25.266 -12.109 1 90.75 85 ALA B C 1
ATOM 2566 O O . ALA B 1 85 ? -14.43 25.203 -12.695 1 90.75 85 ALA B O 1
ATOM 2567 N N . GLY B 1 86 ? -13.242 25.453 -10.891 1 91.75 86 GLY B N 1
ATOM 2568 C CA . GLY B 1 86 ? -14.422 25.75 -10.086 1 91.75 86 GLY B CA 1
ATOM 2569 C C . GLY B 1 86 ? -15.047 24.516 -9.469 1 91.75 86 GLY B C 1
ATOM 2570 O O . GLY B 1 86 ? -16.125 24.594 -8.867 1 91.75 86 GLY B O 1
ATOM 2571 N N . HIS B 1 87 ? -14.492 23.406 -9.625 1 92.94 87 HIS B N 1
ATOM 2572 C CA . HIS B 1 87 ? -15 22.188 -8.992 1 92.94 87 HIS B CA 1
ATOM 2573 C C . HIS B 1 87 ? -14.734 22.188 -7.492 1 92.94 87 HIS B C 1
ATOM 2575 O O . HIS B 1 87 ? -13.617 22.484 -7.059 1 92.94 87 HIS B O 1
ATOM 2581 N N . VAL B 1 88 ? -15.75 21.812 -6.797 1 95.44 88 VAL B N 1
ATOM 2582 C CA . VAL B 1 88 ? -15.656 21.844 -5.344 1 95.44 88 VAL B CA 1
ATOM 2583 C C . VAL B 1 88 ? -15.812 20.438 -4.781 1 95.44 88 VAL B C 1
ATOM 2585 O O . VAL B 1 88 ? -16.719 19.703 -5.184 1 95.44 88 VAL B O 1
ATOM 2588 N N . VAL B 1 89 ? -14.914 20.078 -3.885 1 95.88 89 VAL B N 1
ATOM 2589 C CA . VAL B 1 89 ? -14.953 18.781 -3.219 1 95.88 89 VAL B CA 1
ATOM 2590 C C . VAL B 1 89 ? -14.805 18.969 -1.712 1 95.88 89 VAL B C 1
ATOM 2592 O O . VAL B 1 89 ? -13.977 19.766 -1.259 1 95.88 89 VAL B O 1
ATOM 2595 N N . THR B 1 90 ? -15.625 18.25 -0.959 1 97.44 90 THR B N 1
ATOM 2596 C CA . THR B 1 90 ? -15.508 18.266 0.495 1 97.44 90 THR B CA 1
ATOM 2597 C C . THR B 1 90 ? -14.852 16.984 0.997 1 97.44 90 THR B C 1
ATOM 2599 O O . THR B 1 90 ? -15.234 15.891 0.588 1 97.44 90 THR B O 1
ATOM 2602 N N . VAL B 1 91 ? -13.859 17.109 1.826 1 97.06 91 VAL B N 1
ATOM 2603 C CA . VAL B 1 91 ? -13.164 15.992 2.463 1 97.06 91 VAL B CA 1
ATOM 2604 C C . VAL B 1 91 ? -13.516 15.945 3.947 1 97.06 91 VAL B C 1
ATOM 2606 O O . VAL B 1 91 ? -13.414 16.953 4.648 1 97.06 91 VAL B O 1
ATOM 2609 N N . ARG B 1 92 ? -13.922 14.766 4.445 1 97.56 92 ARG B N 1
ATOM 2610 C CA . ARG B 1 92 ? -14.398 14.602 5.812 1 97.56 92 ARG B CA 1
ATOM 2611 C C . ARG B 1 92 ? -13.555 13.586 6.578 1 97.56 92 ARG B C 1
ATOM 2613 O O . ARG B 1 92 ? -12.742 12.875 5.984 1 97.56 92 ARG B O 1
ATOM 2620 N N . PRO B 1 93 ? -13.734 13.625 7.965 1 97.5 93 PRO B N 1
ATOM 2621 C CA . PRO B 1 93 ? -13.039 12.57 8.703 1 97.5 93 PRO B CA 1
ATOM 2622 C C . PRO B 1 93 ? -13.336 11.172 8.164 1 97.5 93 PRO B C 1
ATOM 2624 O O . PRO B 1 93 ? -14.492 10.836 7.914 1 97.5 93 PRO B O 1
ATOM 2627 N N . GLY B 1 94 ? -12.273 10.414 7.949 1 92.94 94 GLY B N 1
ATOM 2628 C CA . GLY B 1 94 ? -12.438 9.086 7.375 1 92.94 94 GLY B CA 1
ATOM 2629 C C . GLY B 1 94 ? -12.125 9.039 5.891 1 92.94 94 GLY B C 1
ATOM 2630 O O . GLY B 1 94 ? -11.977 7.957 5.32 1 92.94 94 GLY B O 1
ATOM 2631 N N . ASP B 1 95 ? -12.031 10.234 5.297 1 94.19 95 ASP B N 1
ATOM 2632 C CA . ASP B 1 95 ? -11.617 10.32 3.898 1 94.19 95 ASP B CA 1
ATOM 2633 C C . ASP B 1 95 ? -10.109 10.539 3.787 1 94.19 95 ASP B C 1
ATOM 2635 O O . ASP B 1 95 ? -9.5 11.141 4.672 1 94.19 95 ASP B O 1
ATOM 2639 N N . VAL B 1 96 ? -9.516 10.031 2.697 1 95.88 96 VAL B N 1
ATOM 2640 C CA . VAL B 1 96 ? -8.148 10.398 2.34 1 95.88 96 VAL B CA 1
ATOM 2641 C C . VAL B 1 96 ? -8.141 11.07 0.968 1 95.88 96 VAL B C 1
ATOM 2643 O O . VAL B 1 96 ? -8.766 10.578 0.025 1 95.88 96 VAL B O 1
ATOM 2646 N N . GLN B 1 97 ? -7.547 12.203 0.951 1 96.19 97 GLN B N 1
ATOM 2647 C CA . GLN B 1 97 ? -7.438 12.953 -0.292 1 96.19 97 GLN B CA 1
ATOM 2648 C C . GLN B 1 97 ? -6.004 12.961 -0.812 1 96.19 97 GLN B C 1
ATOM 2650 O O . GLN B 1 97 ? -5.059 13.125 -0.039 1 96.19 97 GLN B O 1
ATOM 2655 N N . TRP B 1 98 ? -5.812 12.688 -2.145 1 96.69 98 TRP B N 1
ATOM 2656 C CA . TRP B 1 98 ? -4.512 12.711 -2.807 1 96.69 98 TRP B CA 1
ATOM 2657 C C . TRP B 1 98 ? -4.531 13.656 -4.008 1 96.69 98 TRP B C 1
ATOM 2659 O O . TRP B 1 98 ? -5.254 13.422 -4.977 1 96.69 98 TRP B O 1
ATOM 2669 N N . LEU B 1 99 ? -3.734 14.727 -3.918 1 96.62 99 LEU B N 1
ATOM 2670 C CA . LEU B 1 99 ? -3.484 15.648 -5.023 1 96.62 99 LEU B CA 1
ATOM 2671 C C . LEU B 1 99 ? -2.082 15.445 -5.59 1 96.62 99 LEU B C 1
ATOM 2673 O O . LEU B 1 99 ? -1.089 15.727 -4.914 1 96.62 99 LEU B O 1
ATOM 2677 N N . SER B 1 100 ? -2.02 14.906 -6.758 1 95.25 100 SER B N 1
ATOM 2678 C CA . SER B 1 100 ? -0.776 14.945 -7.52 1 95.25 100 SER B CA 1
ATOM 2679 C C . SER B 1 100 ? -0.667 16.234 -8.328 1 95.25 100 SER B C 1
ATOM 2681 O O . SER B 1 100 ? -1.421 16.438 -9.289 1 95.25 100 SER B O 1
ATOM 2683 N N . ALA B 1 101 ? 0.272 17.031 -7.98 1 96.88 101 ALA B N 1
ATOM 2684 C CA . ALA B 1 101 ? 0.302 18.375 -8.578 1 96.88 101 ALA B CA 1
ATOM 2685 C C . ALA B 1 101 ? 0.828 18.312 -10.016 1 96.88 101 ALA B C 1
ATOM 2687 O O . ALA B 1 101 ? 0.549 19.203 -10.812 1 96.88 101 ALA B O 1
ATOM 2688 N N . GLY B 1 102 ? 1.698 17.281 -10.273 1 95.75 102 GLY B N 1
ATOM 2689 C CA . GLY B 1 102 ? 2.281 17.188 -11.602 1 95.75 102 GLY B CA 1
ATOM 2690 C C . GLY B 1 102 ? 3.006 18.453 -12.031 1 95.75 102 GLY B C 1
ATOM 2691 O O . GLY B 1 102 ? 3.783 19.016 -11.258 1 95.75 102 GLY B O 1
ATOM 2692 N N . ALA B 1 103 ? 2.711 18.812 -13.258 1 96.38 103 ALA B N 1
ATOM 2693 C CA . ALA B 1 103 ? 3.404 19.969 -13.82 1 96.38 103 ALA B CA 1
ATOM 2694 C C . ALA B 1 103 ? 2.877 21.266 -13.227 1 96.38 103 ALA B C 1
ATOM 2696 O O . ALA B 1 103 ? 3.484 22.328 -13.398 1 96.38 103 ALA B O 1
ATOM 2697 N N . GLY B 1 104 ? 1.697 21.172 -12.609 1 96.81 104 GLY B N 1
ATOM 2698 C CA . GLY B 1 104 ? 1.225 22.391 -11.953 1 96.81 104 GLY B CA 1
ATOM 2699 C C . GLY B 1 104 ? -0.272 22.391 -11.703 1 96.81 104 GLY B C 1
ATOM 2700 O O . GLY B 1 104 ? -1.046 21.922 -12.547 1 96.81 104 GLY B O 1
ATOM 2701 N N . VAL B 1 105 ? -0.71 22.891 -10.508 1 96.69 105 VAL B N 1
ATOM 2702 C CA . VAL B 1 105 ? -2.117 23.078 -10.164 1 96.69 105 VAL B CA 1
ATOM 2703 C C . VAL B 1 105 ? -2.277 24.312 -9.281 1 96.69 105 VAL B C 1
ATOM 2705 O O . VAL B 1 105 ? -1.317 24.766 -8.648 1 96.69 105 VAL B O 1
ATOM 2708 N N . ARG B 1 106 ? -3.367 24.875 -9.406 1 97.62 106 ARG B N 1
ATOM 2709 C CA . ARG B 1 106 ? -3.793 25.906 -8.453 1 97.62 106 ARG B CA 1
ATOM 2710 C C . ARG B 1 106 ? -5.098 25.5 -7.77 1 97.62 106 ARG B C 1
ATOM 2712 O O . ARG B 1 106 ? -5.957 24.875 -8.383 1 97.62 106 ARG B O 1
ATOM 2719 N N . HIS B 1 107 ? -5.207 25.797 -6.469 1 97.69 107 HIS B N 1
ATOM 2720 C CA . HIS B 1 107 ? -6.426 25.422 -5.762 1 97.69 107 HIS B CA 1
ATOM 2721 C C . HIS B 1 107 ? -6.629 26.281 -4.52 1 97.69 107 HIS B C 1
ATOM 2723 O O . HIS B 1 107 ? -5.738 27.047 -4.129 1 97.69 107 HIS B O 1
ATOM 2729 N N . VAL B 1 108 ? -7.812 26.234 -4.047 1 97.81 108 VAL B N 1
ATOM 2730 C CA . VAL B 1 108 ? -8.227 26.891 -2.811 1 97.81 108 VAL B CA 1
ATOM 2731 C C . VAL B 1 108 ? -8.617 25.844 -1.771 1 97.81 108 VAL B C 1
ATOM 2733 O O . VAL B 1 108 ? -9.203 24.812 -2.109 1 97.81 108 VAL B O 1
ATOM 2736 N N . GLU B 1 109 ? -8.258 26.062 -0.499 1 98.5 109 GLU B N 1
ATOM 2737 C CA . GLU B 1 109 ? -8.695 25.219 0.605 1 98.5 109 GLU B CA 1
ATOM 2738 C C . GLU B 1 109 ? -9.258 26.047 1.75 1 98.5 109 GLU B C 1
ATOM 2740 O O . GLU B 1 109 ? -8.641 27.031 2.18 1 98.5 109 GLU B O 1
ATOM 2745 N N . ARG B 1 110 ? -10.43 25.641 2.246 1 98.25 110 ARG B N 1
ATOM 2746 C CA . ARG B 1 110 ? -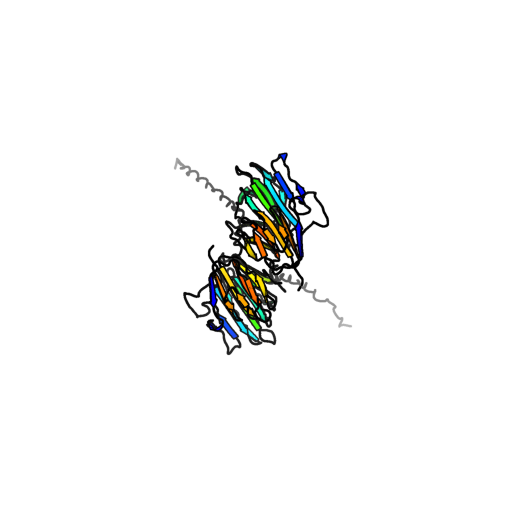11.102 26.438 3.271 1 98.25 110 ARG B CA 1
ATOM 2747 C C . ARG B 1 110 ? -11.891 25.547 4.227 1 98.25 110 ARG B C 1
ATOM 2749 O O . ARG B 1 110 ? -12.25 24.422 3.879 1 98.25 110 ARG B O 1
ATOM 2756 N N . ASN B 1 111 ? -12.055 26.078 5.445 1 98.88 111 ASN B N 1
ATOM 2757 C CA . ASN B 1 111 ? -13.117 25.594 6.312 1 98.88 111 ASN B CA 1
ATOM 2758 C C . ASN B 1 111 ? -14.438 26.297 6.027 1 98.88 111 ASN B C 1
ATOM 2760 O O . ASN B 1 111 ? -14.711 27.359 6.59 1 98.88 111 ASN B O 1
ATOM 2764 N N . ALA B 1 112 ? -15.242 25.688 5.238 1 98.06 112 ALA B N 1
ATOM 2765 C CA . ALA B 1 112 ? -16.547 26.281 4.922 1 98.06 112 ALA B CA 1
ATOM 2766 C C . ALA B 1 112 ? -17.609 25.828 5.914 1 98.06 112 ALA B C 1
ATOM 2768 O O . ALA B 1 112 ? -18.766 26.25 5.82 1 98.06 112 ALA B O 1
ATOM 2769 N N . GLY B 1 113 ? -17.219 24.984 6.797 1 97.38 113 GLY B N 1
ATOM 2770 C CA . GLY B 1 113 ? -18.156 24.469 7.797 1 97.38 113 GLY B CA 1
ATOM 2771 C C . GLY B 1 113 ? -18.312 25.406 8.984 1 97.38 113 GLY B C 1
ATOM 2772 O O . GLY B 1 113 ? -17.656 26.438 9.062 1 97.38 113 GLY B O 1
ATOM 2773 N N . GLY B 1 114 ? -19.172 24.984 9.977 1 97.38 114 GLY B N 1
ATOM 2774 C CA . GLY B 1 114 ? -19.516 25.812 11.125 1 97.38 114 GLY B CA 1
ATOM 2775 C C . GLY B 1 114 ? -18.719 25.469 12.367 1 97.38 114 GLY B C 1
ATOM 2776 O O . GLY B 1 114 ? -18.844 26.141 13.391 1 97.38 114 GLY B O 1
ATOM 2777 N N . VAL B 1 115 ? -17.953 24.484 12.32 1 98.5 115 VAL B N 1
ATOM 2778 C CA . VAL B 1 115 ? -17.125 24.078 13.445 1 98.5 115 VAL B CA 1
ATOM 2779 C C . VAL B 1 115 ? -15.648 24.094 13.031 1 98.5 115 VAL B C 1
ATOM 2781 O O . VAL B 1 115 ? -15.328 24.094 11.844 1 98.5 115 VAL B O 1
ATOM 2784 N N . PRO B 1 116 ? -14.719 24.156 14.008 1 98.75 116 PRO B N 1
ATOM 2785 C CA . PRO B 1 116 ? -13.297 24.156 13.656 1 98.75 116 PRO B CA 1
ATOM 2786 C C . PRO B 1 116 ? -12.891 22.922 12.844 1 98.75 116 PRO B C 1
ATOM 2788 O O . PRO B 1 116 ? -13.43 21.844 13.055 1 98.75 116 PRO B O 1
ATOM 2791 N N . LEU B 1 117 ? -11.953 23.156 11.93 1 98.88 117 LEU B N 1
ATOM 2792 C CA . LEU B 1 117 ? -11.391 22.125 11.078 1 98.88 117 LEU B CA 1
ATOM 2793 C C . LEU B 1 117 ? -9.953 21.797 11.492 1 98.88 117 LEU B C 1
ATOM 2795 O O . LEU B 1 117 ? -9.117 22.703 11.578 1 98.88 117 LEU B O 1
ATOM 2799 N N . ARG B 1 118 ? -9.672 20.547 11.82 1 98.88 118 ARG B N 1
ATOM 2800 C CA . ARG B 1 118 ? -8.32 20.062 12.086 1 98.88 118 ARG B CA 1
ATOM 2801 C C . ARG B 1 118 ? -7.926 18.984 11.07 1 98.88 118 ARG B C 1
ATOM 2803 O O . ARG B 1 118 ? -8.641 18 10.898 1 98.88 118 ARG B O 1
ATOM 2810 N N . PHE B 1 119 ? -6.82 19.234 10.336 1 98.81 119 PHE B N 1
ATOM 2811 C CA . PHE B 1 119 ? -6.367 18.234 9.375 1 98.81 119 PHE B CA 1
ATOM 2812 C C . PHE B 1 119 ? -4.848 18.203 9.297 1 98.81 119 PHE B C 1
ATOM 2814 O O . PHE B 1 119 ? -4.18 19.125 9.766 1 98.81 119 PHE B O 1
ATOM 2821 N N . VAL B 1 120 ? -4.312 17.078 8.812 1 98.88 120 VAL B N 1
ATOM 2822 C CA . VAL B 1 120 ? -2.893 16.891 8.531 1 98.88 120 VAL B CA 1
ATOM 2823 C C . VAL B 1 120 ? -2.66 16.844 7.023 1 98.88 120 VAL B C 1
ATOM 2825 O O . VAL B 1 120 ? -3.307 16.062 6.316 1 98.88 120 VAL B O 1
ATOM 2828 N N . GLN B 1 121 ? -1.813 17.703 6.547 1 98.75 121 GLN B N 1
ATOM 2829 C CA . GLN B 1 121 ? -1.416 17.703 5.145 1 98.75 121 GLN B CA 1
ATOM 2830 C C . GLN B 1 121 ? 0.038 17.266 4.988 1 98.75 121 GLN B C 1
ATOM 2832 O O . GLN B 1 121 ? 0.941 17.875 5.559 1 98.75 121 GLN B O 1
ATOM 2837 N N . MET B 1 122 ? 0.235 16.234 4.207 1 98.88 122 MET B N 1
ATOM 2838 C CA . MET B 1 122 ? 1.549 15.617 4.051 1 98.88 122 MET B CA 1
ATOM 2839 C C . MET B 1 122 ? 2.02 15.695 2.604 1 98.88 122 MET B C 1
ATOM 2841 O O . MET B 1 122 ? 1.288 15.32 1.686 1 98.88 122 MET B O 1
ATOM 2845 N N . TRP B 1 123 ? 3.244 16.234 2.441 1 98.81 123 TRP B N 1
ATOM 2846 C CA . TRP B 1 123 ? 3.826 16.391 1.112 1 98.81 123 TRP B CA 1
ATOM 2847 C C . TRP B 1 123 ? 4.949 15.383 0.889 1 98.81 123 TRP B C 1
ATOM 2849 O O . TRP B 1 123 ? 5.824 15.227 1.742 1 98.81 123 TRP B O 1
ATOM 2859 N N . LEU B 1 124 ? 4.914 14.719 -0.211 1 98 124 LEU B N 1
ATOM 2860 C CA . LEU B 1 124 ? 5.98 13.812 -0.616 1 98 124 LEU B CA 1
ATOM 2861 C C . LEU B 1 124 ? 6.645 14.289 -1.903 1 98 124 LEU B C 1
ATOM 2863 O O . LEU B 1 124 ? 5.965 14.766 -2.818 1 98 124 LEU B O 1
ATOM 2867 N N . ASP B 1 125 ? 7.984 14.125 -1.94 1 96.94 125 ASP B N 1
ATOM 2868 C CA .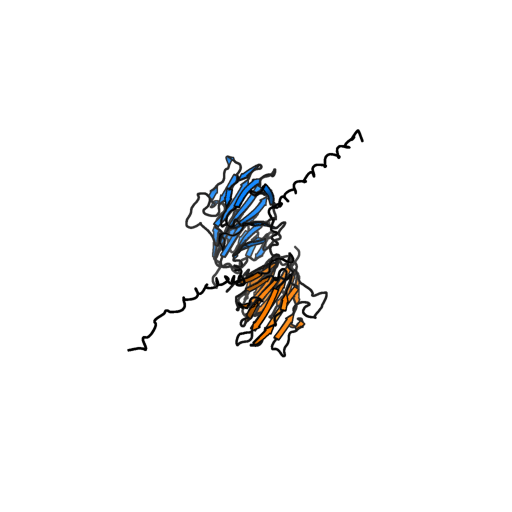 ASP B 1 125 ? 8.719 14.312 -3.186 1 96.94 125 ASP B CA 1
ATOM 2869 C C . ASP B 1 125 ? 8.344 13.242 -4.211 1 96.94 125 ASP B C 1
ATOM 2871 O O . ASP B 1 125 ? 8.445 12.047 -3.936 1 96.94 125 ASP B O 1
ATOM 2875 N N . PRO B 1 126 ? 7.891 13.672 -5.383 1 94.5 126 PRO B N 1
ATOM 2876 C CA . PRO B 1 126 ? 7.48 12.656 -6.355 1 94.5 126 PRO B CA 1
ATOM 2877 C C . PRO B 1 126 ? 8.656 11.867 -6.918 1 94.5 126 PRO B C 1
ATOM 2879 O O . PRO B 1 126 ? 9.766 12.398 -7.027 1 94.5 126 PRO B O 1
ATOM 2882 N N . VAL B 1 127 ? 8.414 10.68 -7.27 1 88.81 127 VAL B N 1
ATOM 2883 C CA . VAL B 1 127 ? 9.438 9.836 -7.883 1 88.81 127 VAL B CA 1
ATOM 2884 C C . VAL B 1 127 ? 9.789 10.375 -9.266 1 88.81 127 VAL B C 1
ATOM 2886 O O . VAL B 1 127 ? 10.953 10.391 -9.656 1 88.81 127 VAL B O 1
ATOM 2889 N N . GLU B 1 128 ? 8.773 10.82 -10.016 1 86.81 128 GLU B N 1
ATOM 2890 C CA . GLU B 1 128 ? 8.945 11.445 -11.32 1 86.81 128 GLU B CA 1
ATOM 2891 C C . GLU B 1 128 ? 8.25 12.805 -11.375 1 86.81 128 GLU B C 1
ATOM 2893 O O . GLU B 1 128 ? 7.082 12.93 -10.992 1 86.81 128 GLU B O 1
ATOM 2898 N N . GLY B 1 129 ? 9.016 13.742 -11.922 1 89.19 129 GLY B N 1
ATOM 2899 C CA . GLY B 1 129 ? 8.438 15.078 -12.047 1 89.19 129 GLY B CA 1
ATOM 2900 C C . GLY B 1 129 ? 7.57 15.234 -13.281 1 89.19 129 GLY B C 1
ATOM 2901 O O . GLY B 1 129 ? 7.645 14.43 -14.211 1 89.19 129 GLY B O 1
ATOM 2902 N N . GLY B 1 130 ? 6.68 16.266 -13.109 1 93.12 130 GLY B N 1
ATOM 2903 C CA . GLY B 1 130 ? 5.848 16.594 -14.258 1 93.12 130 GLY B CA 1
ATOM 2904 C C . GLY B 1 130 ? 4.621 15.711 -14.375 1 93.12 130 GLY B C 1
ATOM 2905 O O . GLY B 1 130 ? 4.094 15.234 -13.367 1 93.12 130 GLY B O 1
ATOM 2906 N N . GLY B 1 131 ? 4.012 15.672 -15.547 1 91.38 131 GLY B N 1
ATOM 2907 C CA . GLY B 1 131 ? 2.812 14.891 -15.797 1 91.38 131 GLY B CA 1
ATOM 2908 C C . GLY B 1 131 ? 1.532 15.664 -15.562 1 91.38 131 GLY B C 1
ATOM 2909 O O . GLY B 1 131 ? 1.573 16.828 -15.172 1 91.38 131 GLY B O 1
ATOM 2910 N N . GLU B 1 132 ? 0.465 14.961 -15.805 1 92.19 132 GLU B N 1
ATOM 2911 C CA . GLU B 1 132 ? -0.842 15.578 -15.602 1 92.19 132 GLU B CA 1
ATOM 2912 C C . GLU B 1 132 ? -1.235 15.547 -14.125 1 92.19 132 GLU B C 1
ATOM 2914 O O . GLU B 1 132 ? -1.104 14.523 -13.461 1 92.19 132 GLU B O 1
ATOM 2919 N N . PRO B 1 133 ? -1.693 16.719 -13.656 1 94.31 133 PRO B N 1
ATOM 2920 C CA . PRO B 1 133 ? -2.201 16.688 -12.281 1 94.31 133 PRO B CA 1
ATOM 2921 C C . PRO B 1 133 ? -3.398 15.75 -12.109 1 94.31 133 PRO B C 1
ATOM 2923 O O . PRO B 1 133 ? -4.109 15.477 -13.078 1 94.31 133 PRO B O 1
ATOM 2926 N N . SER B 1 134 ? -3.564 15.266 -10.898 1 92.12 134 SER B N 1
ATOM 2927 C CA . SER B 1 134 ? -4.73 14.445 -10.586 1 92.12 134 SER B CA 1
ATOM 2928 C C . SER B 1 134 ? -5.195 14.68 -9.148 1 92.12 134 SER B C 1
ATOM 2930 O O . SER B 1 134 ? -4.418 15.133 -8.305 1 92.12 134 SER B O 1
ATOM 2932 N N . TYR B 1 135 ? -6.48 14.5 -8.938 1 93.31 135 TYR B N 1
ATOM 2933 C CA . TYR B 1 135 ? -7.137 14.672 -7.645 1 93.31 135 TYR B CA 1
ATOM 2934 C C . TYR B 1 135 ? -8.055 13.492 -7.34 1 93.31 135 TYR B C 1
ATOM 2936 O O . TYR B 1 135 ? -9.008 13.242 -8.086 1 93.31 135 TYR B O 1
ATOM 2944 N N . GLU B 1 136 ? -7.777 12.82 -6.23 1 91.88 136 GLU B N 1
ATOM 2945 C CA . GLU B 1 136 ? -8.555 11.641 -5.867 1 91.88 136 GLU B CA 1
ATOM 2946 C C . GLU B 1 136 ? -8.945 11.664 -4.395 1 91.88 136 GLU B C 1
ATOM 2948 O O . GLU B 1 136 ? -8.172 12.133 -3.551 1 91.88 136 GLU B O 1
ATOM 2953 N N . VAL B 1 137 ? -10.172 11.164 -4.113 1 92.75 137 VAL B N 1
ATOM 2954 C CA . VAL B 1 137 ? -10.617 11.008 -2.732 1 92.75 137 VAL B CA 1
ATOM 2955 C C . VAL B 1 137 ? -11.125 9.586 -2.512 1 92.75 137 VAL B C 1
ATOM 2957 O O . VAL B 1 137 ? -12.008 9.117 -3.238 1 92.75 137 VAL B O 1
ATOM 2960 N N . ALA B 1 138 ? -10.516 8.914 -1.589 1 90.38 138 ALA B N 1
ATOM 2961 C CA . ALA B 1 138 ? -11.102 7.676 -1.087 1 90.38 138 ALA B CA 1
ATOM 2962 C C . ALA B 1 138 ? -11.992 7.938 0.121 1 90.38 138 ALA B C 1
ATOM 2964 O O . ALA B 1 138 ? -11.547 8.5 1.122 1 90.38 138 ALA B O 1
ATOM 2965 N N . ARG B 1 139 ? -13.203 7.473 0.05 1 90.19 139 ARG B N 1
ATOM 2966 C CA . ARG B 1 139 ? -14.188 7.801 1.076 1 90.19 139 ARG B CA 1
ATOM 2967 C C . ARG B 1 139 ? -14.281 6.691 2.119 1 90.19 139 ARG B C 1
ATOM 2969 O O . ARG B 1 139 ? -14.227 5.508 1.782 1 90.19 139 ARG B O 1
ATOM 2976 N N . SER B 1 140 ? -14.43 7.094 3.346 1 89.56 140 SER B N 1
ATOM 2977 C CA . SER B 1 140 ? -14.711 6.195 4.461 1 89.56 140 SER B CA 1
ATOM 2978 C C . SER B 1 140 ? -13.758 5.004 4.465 1 89.56 140 SER B C 1
ATOM 2980 O O . SER B 1 140 ? -14.195 3.852 4.512 1 89.56 140 SER B O 1
ATOM 2982 N N . VAL B 1 141 ? -12.5 5.367 4.473 1 89.06 141 VAL B N 1
ATOM 2983 C CA . VAL B 1 141 ? -11.5 4.305 4.375 1 89.06 141 VAL B CA 1
ATOM 2984 C C . VAL B 1 141 ? -11.414 3.559 5.703 1 89.06 141 VAL B C 1
ATOM 2986 O O . VAL B 1 141 ? -11.578 4.156 6.77 1 89.06 141 VAL B O 1
ATOM 2989 N N . ARG B 1 142 ? -11.125 2.289 5.609 1 85.56 142 ARG B N 1
ATOM 2990 C CA . ARG B 1 142 ? -10.93 1.446 6.785 1 85.56 142 ARG B CA 1
ATOM 2991 C C . ARG B 1 142 ? -9.469 1.462 7.23 1 85.56 142 ARG B C 1
ATOM 2993 O O . ARG B 1 142 ? -8.609 1.997 6.531 1 85.56 142 ARG B O 1
ATOM 3000 N N . ASP B 1 143 ? -9.25 0.87 8.438 1 90.88 143 ASP B N 1
ATOM 3001 C CA . ASP B 1 143 ? -7.883 0.759 8.93 1 90.88 143 ASP B CA 1
ATOM 3002 C C . ASP B 1 143 ? -7.004 -0.006 7.941 1 90.88 143 ASP B C 1
ATOM 3004 O O . ASP B 1 143 ? -7.5 -0.809 7.152 1 90.88 143 ASP B O 1
ATOM 3008 N N . GLY B 1 144 ? -5.715 0.293 8.047 1 91.06 144 GLY B N 1
ATOM 3009 C CA . GLY B 1 144 ? -4.777 -0.329 7.125 1 91.06 144 GLY B CA 1
ATOM 3010 C C . GLY B 1 144 ? -4.262 0.625 6.062 1 91.06 144 GLY B C 1
ATOM 3011 O O . GLY B 1 144 ? -4.047 1.808 6.336 1 91.06 144 GLY B O 1
ATOM 3012 N N . VAL B 1 145 ? -3.939 0.027 4.887 1 90 145 VAL B N 1
ATOM 3013 C CA . VAL B 1 145 ? -3.418 0.845 3.795 1 90 145 VAL B CA 1
ATOM 3014 C C . VAL B 1 145 ? -4.535 1.714 3.219 1 90 145 VAL B C 1
ATOM 3016 O O . VAL B 1 145 ? -5.551 1.198 2.75 1 90 145 VAL B O 1
ATOM 3019 N N . VAL B 1 146 ? -4.266 3.029 3.176 1 91.81 146 VAL B N 1
ATOM 3020 C CA . VAL B 1 146 ? -5.359 3.898 2.76 1 91.81 146 VAL B CA 1
ATOM 3021 C C . VAL B 1 146 ? -4.949 4.691 1.521 1 91.81 146 VAL B C 1
ATOM 3023 O O . VAL B 1 146 ? -5.797 5.27 0.838 1 91.81 146 VAL B O 1
ATOM 3026 N N . CYS B 1 147 ? -3.668 4.75 1.281 1 92.44 147 CYS B N 1
ATOM 3027 C CA . CYS B 1 147 ? -3.152 5.5 0.139 1 92.44 147 CYS B CA 1
ATOM 3028 C C . CYS B 1 147 ? -1.808 4.941 -0.314 1 92.44 147 CYS B C 1
ATOM 3030 O O . CYS B 1 147 ? -0.951 4.625 0.514 1 92.44 147 CYS B O 1
ATOM 3032 N N . ALA B 1 148 ? -1.652 4.805 -1.595 1 90.81 148 ALA B N 1
ATOM 3033 C CA . ALA B 1 148 ? -0.377 4.395 -2.178 1 90.81 148 ALA B CA 1
ATOM 3034 C C . ALA B 1 148 ? 0.11 5.418 -3.203 1 90.81 148 ALA B C 1
ATOM 3036 O O . ALA B 1 148 ? -0.437 5.508 -4.305 1 90.81 148 ALA B O 1
ATOM 3037 N N . VAL B 1 149 ? 1.067 6.164 -2.799 1 91.12 149 VAL B N 1
ATOM 3038 C CA . VAL B 1 149 ? 1.781 7.055 -3.707 1 91.12 149 VAL B CA 1
ATOM 3039 C C . VAL B 1 149 ? 3.027 6.355 -4.246 1 91.12 149 VAL B C 1
ATOM 3041 O O . VAL B 1 149 ? 3.615 5.512 -3.566 1 91.12 149 VAL B O 1
ATOM 3044 N N . PRO B 1 150 ? 3.361 6.633 -5.543 1 86.56 150 PRO B N 1
ATOM 3045 C CA . PRO B 1 150 ? 4.578 5.973 -6.023 1 86.56 150 PRO B CA 1
ATOM 3046 C C . PRO B 1 150 ? 5.75 6.109 -5.051 1 86.56 150 PRO B C 1
ATOM 3048 O O . PRO B 1 150 ? 6.133 7.227 -4.695 1 86.56 150 PRO B O 1
ATOM 3051 N N . GLY B 1 151 ? 6.211 4.984 -4.523 1 89.88 151 GLY B N 1
ATOM 3052 C CA . GLY B 1 151 ? 7.387 4.949 -3.666 1 89.88 151 GLY B CA 1
ATOM 3053 C C . GLY B 1 151 ? 7.047 4.934 -2.189 1 89.88 151 GLY B C 1
ATOM 3054 O O . GLY B 1 151 ? 7.926 4.75 -1.345 1 89.88 151 GLY B O 1
ATOM 3055 N N . ALA B 1 152 ? 5.789 5.125 -1.871 1 94.12 152 ALA B N 1
ATOM 3056 C CA . ALA B 1 152 ? 5.43 5.168 -0.457 1 94.12 152 ALA B CA 1
ATOM 3057 C C . ALA B 1 152 ? 3.971 4.77 -0.251 1 94.12 152 ALA B C 1
ATOM 3059 O O . ALA B 1 152 ? 3.135 4.973 -1.135 1 94.12 152 ALA B O 1
ATOM 3060 N N . VAL B 1 153 ? 3.672 4.312 0.94 1 93.69 153 VAL B N 1
ATOM 3061 C CA . VAL B 1 153 ? 2.316 3.898 1.289 1 93.69 153 VAL B CA 1
ATOM 3062 C C . VAL B 1 153 ? 1.928 4.488 2.645 1 93.69 153 VAL B C 1
ATOM 3064 O O . VAL B 1 153 ? 2.75 4.547 3.561 1 93.69 153 VAL B O 1
ATOM 3067 N N . LEU B 1 154 ? 0.645 4.855 2.738 1 96.31 154 LEU B N 1
ATOM 3068 C CA . LEU B 1 154 ? 0.11 5.383 3.99 1 96.31 154 LEU B CA 1
ATOM 3069 C C . LEU B 1 154 ? -0.825 4.371 4.648 1 96.31 154 LEU B C 1
ATOM 3071 O O . LEU B 1 154 ? -1.774 3.896 4.02 1 96.31 154 LEU B O 1
ATOM 3075 N N . HIS B 1 155 ? -0.548 4.102 5.906 1 95.25 155 HIS B N 1
ATOM 3076 C CA . HIS B 1 155 ? -1.452 3.336 6.762 1 95.25 155 HIS B CA 1
ATOM 3077 C C . HIS B 1 155 ? -2.135 4.238 7.785 1 95.25 155 HIS B C 1
ATOM 3079 O O . HIS B 1 155 ? -1.511 5.152 8.328 1 95.25 155 HIS B O 1
ATOM 3085 N N . VAL B 1 156 ? -3.365 3.9 8.031 1 96.5 156 VAL B N 1
ATOM 3086 C CA . VAL B 1 156 ? -4.02 4.422 9.227 1 96.5 156 VAL B CA 1
ATOM 3087 C C . VAL B 1 156 ? -4.27 3.287 10.219 1 96.5 156 VAL B C 1
ATOM 3089 O O . VAL B 1 156 ? -4.895 2.281 9.875 1 96.5 156 VAL B O 1
ATOM 3092 N N . LEU B 1 157 ? -3.748 3.48 11.422 1 95.75 157 LEU B N 1
ATOM 3093 C CA . LEU B 1 157 ? -3.908 2.484 12.477 1 95.75 157 LEU B CA 1
ATOM 3094 C C . LEU B 1 157 ? -4.664 3.068 13.664 1 95.75 157 LEU B C 1
ATOM 3096 O O . LEU B 1 157 ? -4.312 4.141 14.164 1 95.75 157 LEU B O 1
ATOM 3100 N N . ARG B 1 158 ? -5.645 2.326 14.117 1 96.12 158 ARG B N 1
ATOM 3101 C CA . ARG B 1 158 ? -6.473 2.766 15.234 1 96.12 158 ARG B CA 1
ATOM 3102 C C . ARG B 1 158 ? -6.566 1.683 16.297 1 96.12 158 ARG B C 1
ATOM 3104 O O . ARG B 1 158 ? -7.641 1.122 16.531 1 96.12 158 ARG B O 1
ATOM 3111 N N . PRO B 1 159 ? -5.441 1.544 17.031 1 95.19 159 PRO B N 1
ATOM 3112 C CA . PRO B 1 159 ? -5.504 0.56 18.125 1 95.19 159 PRO B CA 1
ATOM 3113 C C . PRO B 1 159 ? -6.465 0.97 19.234 1 95.19 159 PRO B C 1
ATOM 3115 O O . PRO B 1 159 ? -6.516 2.145 19.609 1 95.19 159 PRO B O 1
ATOM 3118 N N . ARG B 1 160 ? -7.18 0.013 19.781 1 94.38 160 ARG B N 1
ATOM 3119 C CA . ARG B 1 160 ? -7.949 0.204 21 1 94.38 160 ARG B CA 1
ATOM 3120 C C . ARG B 1 160 ? -7.039 0.218 22.219 1 94.38 160 ARG B C 1
ATOM 3122 O O . ARG B 1 160 ? -5.867 -0.158 22.141 1 94.38 160 ARG B O 1
ATOM 3129 N N . GLY B 1 161 ? -7.621 0.663 23.281 1 95.12 161 GLY B N 1
ATOM 3130 C CA . GLY B 1 161 ? -6.816 0.674 24.484 1 95.12 161 GLY B CA 1
ATOM 3131 C C . GLY B 1 161 ? -6.141 -0.656 24.766 1 95.12 161 GLY B C 1
ATOM 3132 O O . GLY B 1 161 ? -6.812 -1.684 24.891 1 95.12 161 GLY B O 1
ATOM 3133 N N . GLY B 1 162 ? -4.77 -0.638 24.781 1 94.19 162 GLY B N 1
ATOM 3134 C CA . GLY B 1 162 ? -4.008 -1.835 25.094 1 94.19 162 GLY B CA 1
ATOM 3135 C C . GLY B 1 162 ? -3.795 -2.74 23.906 1 94.19 162 GLY B C 1
ATOM 3136 O O . GLY B 1 162 ? -3.018 -3.695 23.969 1 94.19 162 GLY B O 1
ATOM 3137 N N . GLU B 1 163 ? -4.523 -2.412 22.828 1 91.38 163 GLU B N 1
ATOM 3138 C CA . GLU B 1 163 ? -4.395 -3.256 21.641 1 91.38 163 GLU B CA 1
ATOM 3139 C C . GLU B 1 163 ? -3.039 -3.061 20.969 1 91.38 163 GLU B C 1
ATOM 3141 O O . GLU B 1 163 ? -2.545 -1.936 20.875 1 91.38 163 GLU B O 1
ATOM 3146 N N . ARG B 1 164 ? -2.539 -4.129 20.609 1 89.81 164 ARG B N 1
ATOM 3147 C CA . ARG B 1 164 ? -1.263 -4.125 19.906 1 89.81 164 ARG B CA 1
ATOM 3148 C C . ARG B 1 164 ? -1.467 -4.332 18.406 1 89.81 164 ARG B C 1
ATOM 3150 O O . ARG B 1 164 ? -2.109 -5.297 17.984 1 89.81 164 ARG B O 1
ATOM 3157 N N . LEU B 1 165 ? -1.023 -3.381 17.562 1 90.31 165 LEU B N 1
ATOM 3158 C CA . LEU B 1 165 ? -1.041 -3.514 16.109 1 90.31 165 LEU B CA 1
ATOM 3159 C C . LEU B 1 165 ? 0.375 -3.486 15.547 1 90.31 165 LEU B C 1
ATOM 3161 O O . LEU B 1 165 ? 1.218 -2.713 16.016 1 90.31 165 LEU B O 1
ATOM 3165 N N . ALA B 1 166 ? 0.623 -4.238 14.57 1 87.25 166 ALA B N 1
ATOM 3166 C CA . ALA B 1 166 ? 1.945 -4.309 13.961 1 87.25 166 ALA B CA 1
ATOM 3167 C C . ALA B 1 166 ? 2.203 -3.092 13.07 1 87.25 166 ALA B C 1
ATOM 3169 O O . ALA B 1 166 ? 1.309 -2.633 12.359 1 87.25 166 ALA B O 1
ATOM 3170 N N . LEU B 1 167 ? 3.428 -2.736 13.078 1 92.94 167 LEU B N 1
ATOM 3171 C CA . LEU B 1 167 ? 3.877 -1.72 12.133 1 92.94 167 LEU B CA 1
ATOM 3172 C C . LEU B 1 167 ? 4.531 -2.363 10.914 1 92.94 167 LEU B C 1
ATOM 3174 O O . LEU B 1 167 ? 5.172 -3.41 11.031 1 92.94 167 LEU B O 1
ATOM 3178 N N . PRO B 1 168 ? 4.316 -1.776 9.773 1 89.06 168 PRO B N 1
ATOM 3179 C CA . PRO B 1 168 ? 4.941 -2.35 8.586 1 89.06 168 PRO B CA 1
ATOM 3180 C C . PRO B 1 168 ? 6.469 -2.35 8.656 1 89.06 168 PRO B C 1
ATOM 3182 O O . PRO B 1 168 ? 7.059 -1.479 9.305 1 89.06 168 PRO B O 1
ATOM 3185 N N . VAL B 1 169 ? 7.051 -3.324 7.984 1 88.12 169 VAL B N 1
ATOM 3186 C CA . VAL B 1 169 ? 8.5 -3.375 7.832 1 88.12 169 VAL B CA 1
ATOM 3187 C C . VAL B 1 169 ? 8.938 -2.416 6.727 1 88.12 169 VAL B C 1
ATOM 3189 O O . VAL B 1 169 ? 8.195 -2.18 5.77 1 88.12 169 VAL B O 1
ATOM 3192 N N . GLY B 1 170 ? 10.203 -1.858 6.941 1 89.88 170 GLY B N 1
ATOM 3193 C CA . GLY B 1 170 ? 10.734 -1.006 5.891 1 89.88 170 GLY B CA 1
ATOM 3194 C C . GLY B 1 170 ? 12.016 -0.296 6.289 1 89.88 170 GLY B C 1
ATOM 3195 O O . GLY B 1 170 ? 12.344 -0.224 7.477 1 89.88 170 GLY B O 1
ATOM 3196 N N . GLU B 1 171 ? 12.703 0.228 5.242 1 93.25 171 GLU B N 1
ATOM 3197 C CA . GLU B 1 171 ? 13.938 0.979 5.477 1 93.25 171 GLU B CA 1
ATOM 3198 C C . GLU B 1 171 ? 13.672 2.207 6.344 1 93.25 171 GLU B C 1
ATOM 3200 O O . GLU B 1 171 ? 14.555 2.641 7.09 1 93.25 171 GLU B O 1
ATOM 3205 N N . TRP B 1 172 ? 12.547 2.691 6.199 1 96.44 172 TRP B N 1
ATOM 3206 C CA . TRP B 1 172 ? 12.125 3.836 7 1 96.44 172 TRP B CA 1
ATOM 3207 C C . TRP B 1 172 ? 10.641 3.756 7.324 1 96.44 172 TRP B C 1
ATOM 3209 O O . TRP B 1 172 ? 9.875 3.092 6.613 1 96.44 172 TRP B O 1
ATOM 3219 N N . LEU B 1 173 ? 10.242 4.418 8.414 1 97.62 173 LEU B N 1
ATOM 3220 C CA . LEU B 1 173 ? 8.844 4.512 8.836 1 97.62 173 LEU B CA 1
ATOM 3221 C C . LEU B 1 173 ? 8.594 5.812 9.594 1 97.62 173 LEU B C 1
ATOM 3223 O O . LEU B 1 173 ? 9.359 6.168 10.492 1 97.62 173 LEU B O 1
ATOM 3227 N N . TYR B 1 174 ? 7.672 6.57 9.164 1 98.81 174 TYR B N 1
ATOM 3228 C CA . TYR B 1 174 ? 7.25 7.805 9.82 1 98.81 174 TYR B CA 1
ATOM 3229 C C . TYR B 1 174 ? 5.859 7.652 10.422 1 98.81 174 TYR B C 1
ATOM 3231 O O . TYR B 1 174 ? 4.875 7.484 9.695 1 98.81 174 TYR B O 1
ATOM 3239 N N . ALA B 1 175 ? 5.703 7.723 11.75 1 98.81 175 ALA B N 1
ATOM 3240 C CA . ALA B 1 175 ? 4.422 7.578 12.445 1 98.81 175 ALA B CA 1
ATOM 3241 C C . ALA B 1 175 ? 4.027 8.883 13.133 1 98.81 175 ALA B C 1
ATOM 3243 O O . ALA B 1 175 ? 4.738 9.367 14.016 1 98.81 175 ALA B O 1
ATOM 3244 N N . HIS B 1 176 ? 2.938 9.414 12.734 1 98.88 176 HIS B N 1
ATOM 3245 C CA . HIS B 1 176 ? 2.393 10.648 13.305 1 98.88 176 HIS B CA 1
ATOM 3246 C C . HIS B 1 176 ? 1.107 10.375 14.078 1 98.88 176 HIS B C 1
ATOM 3248 O O . HIS B 1 176 ? 0.137 9.859 13.516 1 98.88 176 HIS B O 1
ATOM 3254 N N . VAL B 1 177 ? 1.053 10.789 15.359 1 98.88 177 VAL B N 1
ATOM 3255 C CA . VAL B 1 177 ? -0.108 10.508 16.188 1 98.88 177 VAL B CA 1
ATOM 3256 C C . VAL B 1 177 ? -1.103 11.664 16.109 1 98.88 177 VAL B C 1
ATOM 3258 O O . VAL B 1 177 ? -0.763 12.805 16.422 1 98.88 177 VAL B O 1
ATOM 3261 N N . VAL B 1 178 ? -2.293 11.328 15.773 1 98.31 178 VAL B N 1
ATOM 3262 C CA . VAL B 1 178 ? -3.273 12.398 15.641 1 98.31 178 VAL B CA 1
ATOM 3263 C C . VAL B 1 178 ? -4.262 12.344 16.797 1 98.31 178 VAL B C 1
ATOM 3265 O O . VAL B 1 178 ? -4.895 13.344 17.141 1 98.31 178 VAL B O 1
ATOM 3268 N N . ARG B 1 179 ? -4.469 11.188 17.375 1 98.31 179 ARG B N 1
ATOM 3269 C CA . ARG B 1 179 ? -5.297 11.023 18.562 1 98.31 179 ARG B CA 1
ATOM 3270 C C . ARG B 1 179 ? -4.676 10.016 19.531 1 98.31 179 ARG B C 1
ATOM 3272 O O . ARG B 1 179 ? -4.109 9.008 19.109 1 98.31 179 ARG B O 1
ATOM 3279 N N . GLY B 1 180 ? -4.762 10.336 20.797 1 98.44 180 GLY B N 1
ATOM 3280 C CA . GLY B 1 180 ? -4.352 9.398 21.828 1 98.44 180 GLY B CA 1
ATOM 3281 C C . GLY B 1 180 ? -2.85 9.359 22.031 1 98.44 180 GLY B C 1
ATOM 3282 O O . GLY B 1 180 ? -2.141 10.297 21.672 1 98.44 180 GLY B O 1
ATOM 3283 N N . VAL B 1 181 ? -2.494 8.352 22.828 1 98.62 181 VAL B N 1
ATOM 3284 C CA . VAL B 1 181 ? -1.095 8.086 23.141 1 98.62 181 VAL B CA 1
ATOM 3285 C C . VAL B 1 181 ? -0.751 6.637 22.812 1 98.62 181 VAL B C 1
ATOM 3287 O O . VAL B 1 181 ? -1.532 5.727 23.109 1 98.62 181 VAL B O 1
ATOM 3290 N N . VAL B 1 182 ? 0.451 6.477 22.188 1 98.69 182 VAL B N 1
ATOM 3291 C CA . VAL B 1 182 ? 0.854 5.113 21.844 1 98.69 182 VAL B CA 1
ATOM 3292 C C . VAL B 1 182 ? 2.281 4.867 22.328 1 98.69 182 VAL B C 1
ATOM 3294 O O . VAL B 1 182 ? 3.018 5.809 22.625 1 98.69 182 VAL B O 1
ATOM 3297 N N . ARG B 1 183 ? 2.551 3.629 22.422 1 98.44 183 ARG B N 1
ATOM 3298 C CA . ARG B 1 183 ? 3.926 3.182 22.625 1 98.44 183 ARG B CA 1
ATOM 3299 C C . ARG B 1 183 ? 4.477 2.52 21.359 1 98.44 183 ARG B C 1
ATOM 3301 O O . ARG B 1 183 ? 3.822 1.652 20.781 1 98.44 183 ARG B O 1
ATOM 3308 N N . ILE B 1 184 ? 5.582 2.912 20.922 1 97.12 184 ILE B N 1
ATOM 3309 C CA . ILE B 1 184 ? 6.352 2.303 19.844 1 97.12 184 ILE B CA 1
ATOM 3310 C C . ILE B 1 184 ? 7.75 1.949 20.344 1 97.12 184 ILE B C 1
ATOM 3312 O O . ILE B 1 184 ? 8.539 2.836 20.672 1 97.12 184 ILE B O 1
ATOM 3316 N N . GLY B 1 185 ? 7.996 0.678 20.312 1 91.5 185 GLY B N 1
ATOM 3317 C CA . GLY B 1 185 ? 9.188 0.304 21.062 1 91.5 185 GLY B CA 1
ATOM 3318 C C . GLY B 1 185 ? 9.141 0.753 22.516 1 91.5 185 GLY B C 1
ATOM 3319 O O . GLY B 1 185 ? 8.188 0.461 23.234 1 91.5 185 GLY B O 1
ATOM 3320 N N . GLU B 1 186 ? 10.156 1.517 22.859 1 93.19 186 GLU B N 1
ATOM 3321 C CA . GLU B 1 186 ? 10.227 1.99 24.234 1 93.19 186 GLU B CA 1
ATOM 3322 C C . GLU B 1 186 ? 9.742 3.434 24.344 1 93.19 186 GLU B C 1
ATOM 3324 O O . GLU B 1 186 ? 9.766 4.016 25.438 1 93.19 186 GLU B O 1
ATOM 3329 N N . CYS B 1 187 ? 9.281 3.916 23.297 1 97.31 187 CYS B N 1
ATOM 3330 C CA . CYS B 1 187 ? 8.953 5.336 23.266 1 97.31 187 CYS B CA 1
ATOM 3331 C C . CYS B 1 187 ? 7.453 5.555 23.391 1 97.31 187 CYS B C 1
ATOM 3333 O O . CYS B 1 187 ? 6.664 4.902 22.703 1 97.31 187 CYS B O 1
ATOM 3335 N N . GLU B 1 188 ? 7.105 6.406 24.281 1 98.25 188 GLU B N 1
ATOM 3336 C CA . GLU B 1 188 ? 5.738 6.918 24.297 1 98.25 188 GLU B CA 1
ATOM 3337 C C . GLU B 1 188 ? 5.586 8.102 23.344 1 98.25 188 GLU B C 1
ATOM 3339 O O . GLU B 1 188 ? 6.395 9.031 23.359 1 98.25 188 GLU B O 1
ATOM 3344 N N . VAL B 1 189 ? 4.633 8.031 22.516 1 98.69 189 VAL B N 1
ATOM 3345 C CA . VAL B 1 189 ? 4.402 9.016 21.469 1 98.69 189 VAL B CA 1
ATOM 3346 C C . VAL B 1 189 ? 2.969 9.539 21.547 1 98.69 189 VAL B C 1
ATOM 3348 O O . VAL B 1 189 ? 2.016 8.766 21.453 1 98.69 189 VAL B O 1
ATOM 3351 N N . GLY B 1 190 ? 2.783 10.852 21.734 1 98.56 190 GLY B N 1
ATOM 3352 C CA . GLY B 1 190 ? 1.46 11.43 21.906 1 98.56 190 GLY B CA 1
ATOM 3353 C C . GLY B 1 190 ? 1.002 12.258 20.719 1 98.56 190 GLY B C 1
ATOM 3354 O O . GLY B 1 190 ? 1.666 12.281 19.688 1 98.56 190 GLY B O 1
ATOM 3355 N N . VAL B 1 191 ? -0.121 12.93 20.938 1 98.56 191 VAL B N 1
ATOM 3356 C CA . VAL B 1 191 ? -0.751 13.703 19.875 1 98.56 191 VAL B CA 1
ATOM 3357 C C . VAL B 1 191 ? 0.229 14.75 19.344 1 98.56 191 VAL B C 1
ATOM 3359 O O . VAL B 1 191 ? 0.823 15.5 20.125 1 98.56 191 VAL B O 1
ATOM 3362 N N . GLY B 1 192 ? 0.423 14.703 18.047 1 98.56 192 GLY B N 1
ATOM 3363 C CA . GLY B 1 192 ? 1.297 15.68 17.422 1 98.56 192 GLY B CA 1
ATOM 3364 C C . GLY B 1 192 ? 2.746 15.234 17.359 1 98.56 192 GLY B C 1
ATOM 3365 O O . GLY B 1 192 ? 3.547 15.805 16.625 1 98.56 192 GLY B O 1
ATOM 3366 N N . ASP B 1 193 ? 3.107 14.242 18.172 1 98.81 193 ASP B N 1
ATOM 3367 C CA . ASP B 1 193 ? 4.445 13.664 18.078 1 98.81 193 ASP B CA 1
ATOM 3368 C C . ASP B 1 193 ? 4.594 12.82 16.828 1 98.81 193 ASP B C 1
ATOM 3370 O O . ASP B 1 193 ? 3.602 12.344 16.266 1 98.81 193 ASP B O 1
ATOM 3374 N N . ALA B 1 194 ? 5.84 12.68 16.406 1 98.75 194 ALA B N 1
ATOM 3375 C CA . ALA B 1 194 ? 6.152 11.758 15.32 1 98.75 194 ALA B CA 1
ATOM 3376 C C . ALA B 1 194 ? 7.312 10.836 15.688 1 98.75 194 ALA B C 1
ATOM 3378 O O . ALA B 1 194 ? 8.32 11.289 16.234 1 98.75 194 ALA B O 1
ATOM 3379 N N . ALA B 1 195 ? 7.152 9.602 15.477 1 98.81 195 ALA B N 1
ATOM 3380 C CA . ALA B 1 195 ? 8.258 8.656 15.555 1 98.81 195 ALA B CA 1
ATOM 3381 C C . ALA B 1 195 ? 8.891 8.43 14.188 1 98.81 195 ALA B C 1
ATOM 3383 O O . ALA B 1 195 ? 8.203 8.016 13.242 1 98.81 195 ALA B O 1
ATOM 3384 N N . ARG B 1 196 ? 10.109 8.695 14.047 1 98.69 196 ARG B N 1
ATOM 3385 C CA . ARG B 1 196 ? 10.922 8.43 12.859 1 98.69 196 ARG B CA 1
ATOM 3386 C C . ARG B 1 196 ? 11.789 7.191 13.062 1 98.69 196 ARG B C 1
ATOM 3388 O O . ARG B 1 196 ? 12.672 7.18 13.93 1 98.69 196 ARG B O 1
ATOM 3395 N N . VAL B 1 197 ? 11.508 6.199 12.266 1 97.94 197 VAL B N 1
ATOM 3396 C CA . VAL B 1 197 ? 12.133 4.898 12.492 1 97.94 197 VAL B CA 1
ATOM 3397 C C . VAL B 1 197 ? 13 4.527 11.297 1 97.94 197 VAL B C 1
ATOM 3399 O O . VAL B 1 197 ? 12.555 4.602 10.148 1 97.94 197 VAL B O 1
ATOM 3402 N N . ARG B 1 198 ? 14.219 4.168 11.523 1 96.75 198 ARG B N 1
ATOM 3403 C CA . ARG B 1 198 ? 15.086 3.574 10.516 1 96.75 198 ARG B CA 1
ATOM 3404 C C . ARG B 1 198 ? 15.172 2.061 10.688 1 96.75 198 ARG B C 1
ATOM 3406 O O . ARG B 1 198 ? 15.25 1.562 11.812 1 96.75 198 ARG B O 1
ATOM 3413 N N . ASP B 1 199 ? 15.078 1.359 9.578 1 93.06 199 ASP B N 1
ATOM 3414 C CA . ASP B 1 199 ? 15.156 -0.097 9.523 1 93.06 199 ASP B CA 1
ATOM 3415 C C . ASP B 1 199 ? 14.062 -0.741 10.367 1 93.06 199 ASP B C 1
ATOM 3417 O O . ASP B 1 199 ? 14.344 -1.588 11.219 1 93.06 199 ASP B O 1
ATOM 3421 N N . ALA B 1 200 ? 12.875 -0.333 10.086 1 92.62 200 ALA B N 1
ATOM 3422 C CA . ALA B 1 200 ? 11.711 -0.806 10.844 1 92.62 200 ALA B CA 1
ATOM 3423 C C . ALA B 1 200 ? 11.484 -2.297 10.617 1 92.62 200 ALA B C 1
ATOM 3425 O O . ALA B 1 200 ? 11.219 -2.729 9.492 1 92.62 200 ALA B O 1
ATOM 3426 N N . SER B 1 201 ? 11.562 -2.992 11.633 1 87.44 201 SER B N 1
ATOM 3427 C CA . SER B 1 201 ? 11.273 -4.422 11.641 1 87.44 201 SER B CA 1
ATOM 3428 C C . SER B 1 201 ? 10.859 -4.898 13.031 1 87.44 201 SER B C 1
ATOM 3430 O O . SER B 1 201 ? 11.438 -4.477 14.031 1 87.44 201 SER B O 1
ATOM 3432 N N . GLY B 1 202 ? 9.789 -5.684 13.055 1 83.81 202 GLY B N 1
ATOM 3433 C CA . GLY B 1 202 ? 9.391 -6.285 14.32 1 83.81 202 GLY B CA 1
ATOM 3434 C C . GLY B 1 202 ? 8.812 -5.285 15.297 1 83.81 202 GLY B C 1
ATOM 3435 O O . GLY B 1 202 ? 8.891 -5.484 16.516 1 83.81 202 GLY B O 1
ATOM 3436 N N . LEU B 1 203 ? 8.367 -4.176 14.844 1 90.62 203 LEU B N 1
ATOM 3437 C CA . LEU B 1 203 ? 7.82 -3.154 15.734 1 90.62 203 LEU B CA 1
ATOM 3438 C C . LEU B 1 203 ? 6.293 -3.215 15.75 1 90.62 203 LEU B C 1
ATOM 3440 O O . LEU B 1 203 ? 5.676 -3.613 14.758 1 90.62 203 LEU B O 1
ATOM 3444 N N . ASP B 1 204 ? 5.746 -2.814 16.875 1 91.44 204 ASP B N 1
ATOM 3445 C CA . ASP B 1 204 ? 4.301 -2.666 17.031 1 91.44 204 ASP B CA 1
ATOM 3446 C C . ASP B 1 204 ? 3.949 -1.3 17.609 1 91.44 204 ASP B C 1
ATOM 3448 O O . ASP B 1 204 ? 4.832 -0.554 18.047 1 91.44 204 ASP B O 1
ATOM 3452 N N . VAL B 1 205 ? 2.742 -1 17.484 1 95.5 205 VAL B N 1
ATOM 3453 C CA . VAL B 1 205 ? 2.17 0.179 18.125 1 95.5 205 VAL B CA 1
ATOM 3454 C C . VAL B 1 205 ? 1.075 -0.245 19.109 1 95.5 205 VAL B C 1
ATOM 3456 O O . VAL B 1 205 ? 0.233 -1.084 18.781 1 95.5 205 VAL B O 1
ATOM 3459 N N . VAL B 1 206 ? 1.16 0.302 20.344 1 96 206 VAL B N 1
ATOM 3460 C CA . VAL B 1 206 ? 0.195 -0.032 21.375 1 96 206 VAL B CA 1
ATOM 3461 C C . VAL B 1 206 ? -0.443 1.245 21.922 1 96 206 VAL B C 1
ATOM 3463 O O . VAL B 1 206 ? 0.26 2.174 22.328 1 96 206 VAL B O 1
ATOM 3466 N N . ALA B 1 207 ? -1.754 1.276 21.953 1 97.75 207 ALA B N 1
ATOM 3467 C CA . ALA B 1 207 ? -2.42 2.438 22.531 1 97.75 207 ALA B CA 1
ATOM 3468 C C . ALA B 1 207 ? -2.328 2.412 24.062 1 97.75 207 ALA B C 1
ATOM 3470 O O . ALA B 1 207 ? -2.592 1.384 24.688 1 97.75 207 ALA B O 1
ATOM 3471 N N . VAL B 1 208 ? -1.978 3.553 24.578 1 96.88 208 VAL B N 1
ATOM 3472 C CA . VAL B 1 208 ? -1.877 3.697 26.031 1 96.88 208 VAL B CA 1
ATOM 3473 C C . VAL B 1 208 ? -3.143 4.355 26.578 1 96.88 208 VAL B C 1
ATOM 3475 O O . VAL B 1 208 ? -3.482 5.477 26.188 1 96.88 208 VAL B O 1
ATOM 3478 N N . GLY B 1 209 ? -3.783 3.645 27.516 1 94.06 209 GLY B N 1
ATOM 3479 C CA . GLY B 1 209 ? -4.996 4.203 28.094 1 94.06 209 GLY B CA 1
ATOM 3480 C C . GLY B 1 209 ? -6.215 4.02 27.203 1 94.06 209 GLY B C 1
ATOM 3481 O O . GLY B 1 209 ? -6.879 2.984 27.266 1 94.06 209 GLY B O 1
ATOM 3482 N N . SER B 1 210 ? -6.516 4.996 26.359 1 94.94 210 SER B N 1
ATOM 3483 C CA . SER B 1 210 ? -7.652 4.969 25.438 1 94.94 210 SER B CA 1
ATOM 3484 C C . SER B 1 210 ? -7.211 4.672 24.016 1 94.94 210 SER B C 1
ATOM 3486 O O . SER B 1 210 ? -6.023 4.465 23.75 1 94.94 210 SER B O 1
ATOM 3488 N N . GLY B 1 211 ? -8.117 4.598 23.188 1 96.94 211 GLY B N 1
ATOM 3489 C CA . GLY B 1 211 ? -7.812 4.387 21.781 1 96.94 211 GLY B CA 1
ATOM 3490 C C . GLY B 1 211 ? -6.984 5.508 21.188 1 96.94 211 GLY B C 1
ATOM 3491 O O . GLY B 1 211 ? -6.887 6.594 21.766 1 96.94 211 GLY B O 1
ATOM 3492 N N . ALA B 1 212 ? -6.297 5.117 20.094 1 98.25 212 ALA B N 1
ATOM 3493 C CA . ALA B 1 212 ? -5.438 6.082 19.406 1 98.25 212 ALA B CA 1
ATOM 3494 C C . ALA B 1 212 ? -5.645 6.023 17.906 1 98.25 212 ALA B C 1
ATOM 3496 O O . ALA B 1 212 ? -6.371 5.16 17.406 1 98.25 212 ALA B O 1
ATOM 3497 N N . GLU B 1 213 ? -5.148 6.992 17.234 1 98.25 213 GLU B N 1
ATOM 3498 C CA . GLU B 1 213 ? -5.129 7.086 15.781 1 98.25 213 GLU B CA 1
ATOM 3499 C C . GLU B 1 213 ? -3.77 7.562 15.273 1 98.25 213 GLU B C 1
ATOM 3501 O O . GLU B 1 213 ? -3.303 8.641 15.664 1 98.25 213 GLU B O 1
ATOM 3506 N N . VAL B 1 214 ? -3.156 6.688 14.391 1 98.5 214 VAL B N 1
ATOM 3507 C CA . VAL B 1 214 ? -1.784 6.934 13.961 1 98.5 214 VAL B CA 1
ATOM 3508 C C . VAL B 1 214 ? -1.702 6.863 12.438 1 98.5 214 VAL B C 1
ATOM 3510 O O . VAL B 1 214 ? -2.219 5.926 11.828 1 98.5 214 VAL B O 1
ATOM 3513 N N . LEU B 1 215 ? -1.135 7.863 11.836 1 98.69 215 LEU B N 1
ATOM 3514 C CA . LEU B 1 215 ? -0.796 7.855 10.422 1 98.69 215 LEU B CA 1
ATOM 3515 C C . LEU B 1 215 ? 0.624 7.34 10.203 1 98.69 215 LEU B C 1
ATOM 3517 O O . LEU B 1 215 ? 1.576 7.879 10.773 1 98.69 215 LEU B O 1
ATOM 3521 N N . VAL B 1 216 ? 0.754 6.32 9.336 1 98.12 216 VAL B N 1
ATOM 3522 C CA . VAL B 1 216 ? 2.059 5.68 9.195 1 98.12 216 VAL B CA 1
ATOM 3523 C C . VAL B 1 216 ? 2.461 5.629 7.727 1 98.12 216 VAL B C 1
ATOM 3525 O O . VAL B 1 216 ? 1.793 4.984 6.914 1 98.12 216 VAL B O 1
ATOM 3528 N N . TRP B 1 217 ? 3.568 6.285 7.422 1 97.88 217 TRP B N 1
ATOM 3529 C CA . TRP B 1 217 ? 4.176 6.195 6.098 1 97.88 217 TRP B CA 1
ATOM 3530 C C . TRP B 1 217 ? 5.32 5.188 6.09 1 97.88 217 TRP B C 1
ATOM 3532 O O . TRP B 1 217 ? 6.121 5.145 7.027 1 97.88 217 TRP B O 1
ATOM 3542 N N . CYS B 1 218 ? 5.445 4.398 5.031 1 95.12 218 CYS B N 1
ATOM 3543 C CA . CYS B 1 218 ? 6.559 3.486 4.805 1 95.12 218 CYS B CA 1
ATOM 3544 C C . CYS B 1 218 ? 6.82 3.301 3.312 1 95.12 218 CYS B C 1
ATOM 3546 O O . CYS B 1 218 ? 6.078 3.824 2.48 1 95.12 218 CYS B O 1
ATOM 3548 N N . PRO B 1 219 ? 7.938 2.631 2.986 1 92.81 219 PRO B N 1
ATOM 3549 C CA . PRO B 1 219 ? 8.219 2.451 1.561 1 92.81 219 PRO B CA 1
ATOM 3550 C C . PRO B 1 219 ? 7.137 1.649 0.839 1 92.81 219 PRO B C 1
ATOM 3552 O O . PRO B 1 219 ? 6.574 0.714 1.411 1 92.81 219 PRO B O 1
ATOM 3555 N N . GLY B 1 220 ? 6.832 2.068 -0.348 1 87.06 220 GLY B N 1
ATOM 3556 C CA . GLY B 1 220 ? 5.949 1.366 -1.266 1 87.06 220 GLY B CA 1
ATOM 3557 C C . GLY B 1 220 ? 6.594 1.068 -2.605 1 87.06 220 GLY B C 1
ATOM 3558 O O . GLY B 1 220 ? 7.797 1.285 -2.783 1 87.06 220 GLY B O 1
ATOM 3559 N N . PRO B 1 221 ? 5.711 0.481 -3.479 1 78.06 221 PRO B N 1
ATOM 3560 C CA . PRO B 1 221 ? 6.27 0.115 -4.781 1 78.06 221 PRO B CA 1
ATOM 3561 C C . PRO B 1 221 ? 6.598 1.33 -5.648 1 78.06 221 PRO B C 1
ATOM 3563 O O . PRO B 1 221 ? 5.887 2.338 -5.598 1 78.06 221 PRO B O 1
ATOM 3566 N N . ALA B 1 222 ? 7.789 1.262 -6.262 1 73.19 222 ALA B N 1
ATOM 3567 C CA . ALA B 1 222 ? 8.07 2.197 -7.348 1 73.19 222 ALA B CA 1
ATOM 3568 C C . ALA B 1 222 ? 7.875 1.534 -8.711 1 73.19 222 ALA B C 1
ATOM 3570 O O . ALA B 1 222 ? 8.812 0.955 -9.266 1 73.19 222 ALA B O 1
ATOM 3571 N N . LEU B 1 223 ? 6.531 1.394 -9.07 1 63.56 223 LEU B N 1
ATOM 3572 C CA . LEU B 1 223 ? 6.289 0.685 -10.328 1 63.56 223 LEU B CA 1
ATOM 3573 C C . LEU B 1 223 ? 6.633 1.565 -11.523 1 63.56 223 LEU B C 1
ATOM 3575 O O . LEU B 1 223 ? 6.262 2.74 -11.562 1 63.56 223 LEU B O 1
ATOM 3579 N N . SER B 1 224 ? 7.668 1.268 -12.219 1 57.06 224 SER B N 1
ATOM 3580 C CA . SER B 1 224 ? 8.008 1.974 -13.445 1 57.06 224 SER B CA 1
ATOM 3581 C C . SER B 1 224 ? 7.32 1.346 -14.656 1 57.06 224 SER B C 1
ATOM 3583 O O . SER B 1 224 ? 7.41 0.134 -14.867 1 57.06 224 SER B O 1
ATOM 3585 N N . PRO B 1 225 ? 6.34 2.166 -15.203 1 54.38 225 PRO B N 1
ATOM 3586 C CA . PRO B 1 225 ? 5.73 1.608 -16.406 1 54.38 225 PRO B CA 1
ATOM 3587 C C . PRO B 1 225 ? 6.766 1.134 -17.438 1 54.38 225 PRO B C 1
ATOM 3589 O O . PRO B 1 225 ? 7.812 1.763 -17.594 1 54.38 225 PRO B O 1
ATOM 3592 N N . PHE B 1 226 ? 6.91 0.038 -17.672 1 46.16 226 PHE B N 1
ATOM 3593 C CA . PHE B 1 226 ? 7.691 -0.321 -18.844 1 46.16 226 PHE B CA 1
ATOM 3594 C C . PHE B 1 226 ? 6.914 -0.019 -20.125 1 46.16 226 PHE B C 1
ATOM 3596 O O . PHE B 1 226 ? 5.832 -0.568 -20.344 1 46.16 226 PHE B O 1
ATOM 3603 N N . LEU B 1 227 ? 6.91 1.292 -20.5 1 41.34 227 LEU B N 1
ATOM 3604 C CA . LEU B 1 227 ? 6.332 1.496 -21.812 1 41.34 227 LEU B CA 1
ATOM 3605 C C . LEU B 1 227 ? 6.789 0.409 -22.781 1 41.34 227 LEU B C 1
ATOM 3607 O O . LEU B 1 227 ? 7.969 0.049 -22.812 1 41.34 227 LEU B O 1
ATOM 3611 N N . ALA B 1 228 ? 6.004 -0.546 -23.062 1 36 228 ALA B N 1
ATOM 3612 C CA . ALA B 1 228 ? 6.297 -1.165 -24.344 1 36 228 ALA B CA 1
ATOM 3613 C C . ALA B 1 228 ? 6.801 -0.132 -25.344 1 36 228 ALA B C 1
ATOM 3615 O O . ALA B 1 228 ? 6.238 0.958 -25.469 1 36 228 ALA B O 1
ATOM 3616 N N . GLY B 1 229 ? 8.117 -0.013 -25.531 1 33.31 229 GLY B N 1
ATOM 3617 C CA . GLY B 1 229 ? 8.703 0.758 -26.609 1 33.31 229 GLY B CA 1
ATOM 3618 C C . GLY B 1 229 ? 7.797 0.86 -27.828 1 33.31 229 GLY B C 1
ATOM 3619 O O . GLY B 1 229 ? 7.684 -0.091 -28.609 1 33.31 229 GLY B O 1
ATOM 3620 N N . ALA B 1 230 ? 6.555 1.349 -27.719 1 33.62 230 ALA B N 1
ATOM 3621 C CA . ALA B 1 230 ? 6.23 1.841 -29.062 1 33.62 230 ALA B CA 1
ATOM 3622 C C . ALA B 1 230 ? 7.398 2.627 -29.641 1 33.62 230 ALA B C 1
ATOM 3624 O O . ALA B 1 230 ? 7.699 3.734 -29.203 1 33.62 230 ALA B O 1
ATOM 3625 N N . SER B 1 231 ? 8.453 2.002 -29.797 1 30.08 231 SER B N 1
ATOM 3626 C CA . SER B 1 231 ? 9.312 2.709 -30.734 1 30.08 231 SER B CA 1
ATOM 3627 C C . SER B 1 231 ? 8.484 3.441 -31.797 1 30.08 231 SER B C 1
ATOM 3629 O O . SER B 1 231 ? 7.715 2.818 -32.531 1 30.08 231 SER B O 1
ATOM 3631 N N . PRO B 1 232 ? 7.918 4.562 -31.453 1 31.7 232 PRO B N 1
ATOM 3632 C CA . PRO B 1 232 ? 7.48 5.23 -32.688 1 31.7 232 PRO B CA 1
ATOM 3633 C C . PRO B 1 232 ? 8.461 5.039 -33.844 1 31.7 232 PRO B C 1
ATOM 3635 O O . PRO B 1 232 ? 9.656 5.305 -33.688 1 31.7 232 PRO B O 1
ATOM 3638 N N . ARG B 1 233 ? 8.352 3.912 -34.5 1 31.19 233 ARG B N 1
ATOM 3639 C CA . ARG B 1 233 ? 9.062 3.984 -35.781 1 31.19 233 ARG B CA 1
ATOM 3640 C C . ARG B 1 233 ? 8.977 5.387 -36.375 1 31.19 233 ARG B C 1
ATOM 3642 O O . ARG B 1 233 ? 7.879 5.895 -36.625 1 31.19 233 ARG B O 1
ATOM 3649 N N . THR B 1 234 ? 9.766 6.262 -35.875 1 30.12 234 THR B N 1
ATOM 3650 C CA . THR B 1 234 ? 9.945 7.48 -36.656 1 30.12 234 THR B CA 1
ATOM 3651 C C . THR B 1 234 ? 9.875 7.18 -38.156 1 30.12 234 THR B C 1
ATOM 3653 O O . THR B 1 234 ? 10.625 6.344 -38.656 1 30.12 234 THR B O 1
ATOM 3656 N N . PRO B 1 235 ? 8.719 7.309 -38.719 1 30.48 235 PRO B N 1
ATOM 3657 C CA . PRO B 1 235 ? 8.773 7.102 -40.156 1 30.48 235 PRO B CA 1
ATOM 3658 C C . PRO B 1 235 ? 10.055 7.645 -40.781 1 30.48 235 PRO B C 1
ATOM 3660 O O . PRO B 1 235 ? 10.516 8.727 -40.406 1 30.48 235 PRO B O 1
ATOM 3663 N N . GLU B 1 236 ? 11 6.77 -40.906 1 30.89 236 GLU B N 1
ATOM 3664 C CA . GLU B 1 236 ? 12.141 7.246 -41.688 1 30.89 236 GLU B CA 1
ATOM 3665 C C . GLU B 1 236 ? 11.688 8.219 -42.781 1 30.89 236 GLU B C 1
ATOM 3667 O O . GLU B 1 236 ? 10.797 7.906 -43.562 1 30.89 236 GLU B O 1
ATOM 3672 N N . ALA B 1 237 ? 11.781 9.477 -42.469 1 33.22 237 ALA B N 1
ATOM 3673 C CA . ALA B 1 237 ? 11.547 10.43 -43.531 1 33.22 237 ALA B CA 1
ATOM 3674 C C . ALA B 1 237 ? 12.109 9.914 -44.875 1 33.22 237 ALA B C 1
ATOM 3676 O O . ALA B 1 237 ? 13.234 9.406 -44.906 1 33.22 237 ALA B O 1
ATOM 3677 N N . PRO B 1 238 ? 11.195 9.461 -45.75 1 29.36 238 PRO B N 1
ATOM 3678 C CA . PRO B 1 238 ? 11.797 8.984 -47 1 29.36 238 PRO B CA 1
ATOM 3679 C C . PRO B 1 238 ? 13.008 9.805 -47.438 1 29.36 238 PRO B C 1
ATOM 3681 O O . PRO B 1 238 ? 13.023 11.023 -47.25 1 29.36 238 PRO B O 1
ATOM 3684 N N . SER B 1 239 ? 14.188 9.336 -46.938 1 28.58 239 SER B N 1
ATOM 3685 C CA . SER B 1 239 ? 15.328 10.031 -47.531 1 28.58 239 SER B CA 1
ATOM 3686 C C . SER B 1 239 ? 15.047 10.445 -48.969 1 28.58 239 SER B C 1
ATOM 3688 O O . SER B 1 239 ? 14.859 9.586 -49.844 1 28.58 239 SER B O 1
ATOM 3690 N N . GLY B 1 240 ? 14.102 11.461 -49.062 1 26.81 240 GLY B N 1
ATOM 3691 C CA . GLY B 1 240 ? 13.93 12.062 -50.375 1 26.81 240 GLY B CA 1
ATOM 3692 C C . GLY B 1 240 ? 15.234 12.195 -51.156 1 26.81 240 GLY B C 1
ATOM 3693 O O . GLY B 1 240 ? 16.094 13 -50.781 1 26.81 240 GLY B O 1
ATOM 3694 N N . ARG B 1 241 ? 15.82 10.977 -51.531 1 27.52 241 ARG B N 1
ATOM 3695 C CA . ARG B 1 241 ? 16.875 11.094 -52.531 1 27.52 241 ARG B CA 1
ATOM 3696 C C . ARG B 1 241 ? 16.547 12.18 -53.562 1 27.52 241 ARG B C 1
ATOM 3698 O O . ARG B 1 241 ? 15.57 12.07 -54.312 1 27.52 241 ARG B O 1
ATOM 3705 N N . CYS B 1 242 ? 16.719 13.461 -53.094 1 26.42 242 CYS B N 1
ATOM 3706 C CA . CYS B 1 242 ? 16.641 14.523 -54.094 1 26.42 242 CYS B CA 1
ATOM 3707 C C . CYS B 1 242 ? 17.25 14.078 -55.438 1 26.42 242 CYS B C 1
ATOM 3709 O O . CYS B 1 242 ? 18.391 13.641 -55.469 1 26.42 242 CYS B O 1
ATOM 3711 N N . PRO B 1 243 ? 16.391 13.57 -56.312 1 27.45 243 PRO B N 1
ATOM 3712 C CA . PRO B 1 243 ? 16.953 13.227 -57.625 1 27.45 243 PRO B CA 1
ATOM 3713 C C . PRO B 1 243 ? 17.984 14.234 -58.094 1 27.45 243 PRO B C 1
ATOM 3715 O O . PRO B 1 243 ? 17.828 15.445 -57.875 1 27.45 243 PRO B O 1
ATOM 3718 N N . GLN B 1 244 ? 19.312 13.945 -57.781 1 23.92 244 GLN B N 1
ATOM 3719 C CA . GLN B 1 244 ? 20.375 14.781 -58.312 1 23.92 244 GLN B CA 1
ATOM 3720 C C . GLN B 1 244 ? 20.016 15.266 -59.719 1 23.92 244 GLN B C 1
ATOM 3722 O O . GLN B 1 244 ? 19.547 14.484 -60.562 1 23.92 244 GLN B O 1
ATOM 3727 N N . THR B 1 245 ? 19.547 16.531 -59.719 1 25.27 245 THR B N 1
ATOM 3728 C CA . THR B 1 245 ? 19.25 17.25 -60.938 1 25.27 245 THR B CA 1
ATOM 3729 C C . THR B 1 245 ? 20.312 16.953 -62 1 25.27 245 THR B C 1
ATOM 3731 O O . THR B 1 245 ? 21.5 17.016 -61.75 1 25.27 245 THR B O 1
ATOM 3734 N N . PRO B 1 246 ? 19.906 16.062 -62.938 1 27.2 246 PRO B N 1
ATOM 3735 C CA . PRO B 1 246 ? 20.797 15.75 -64.062 1 27.2 246 PRO B CA 1
ATOM 3736 C C . PRO B 1 246 ? 21.531 16.984 -64.562 1 27.2 246 PRO B C 1
ATOM 3738 O O . PRO B 1 246 ? 21.031 18.094 -64.438 1 27.2 246 PRO B O 1
ATOM 3741 N N . ASP B 1 247 ? 22.859 17.062 -64.312 1 26.5 247 ASP B N 1
ATOM 3742 C CA . ASP B 1 247 ? 23.75 18.062 -64.812 1 26.5 247 ASP B CA 1
ATOM 3743 C C . ASP B 1 247 ? 23.281 18.531 -66.188 1 26.5 247 ASP B C 1
ATOM 3745 O O . ASP B 1 247 ? 22.734 17.734 -67 1 26.5 247 ASP B O 1
ATOM 3749 N N . GLY B 1 248 ? 22.875 19.812 -66.188 1 22.53 248 GLY B N 1
ATOM 3750 C CA . GLY B 1 248 ? 22.516 20.625 -67.375 1 22.53 248 GLY B CA 1
ATOM 3751 C C . GLY B 1 248 ? 23.328 20.297 -68.625 1 22.53 248 GLY B C 1
ATOM 3752 O O . GLY B 1 248 ? 24.531 20.062 -68.5 1 22.53 248 GLY B O 1
ATOM 3753 N N . LEU B 1 249 ? 22.656 19.719 -69.5 1 22.41 249 LEU B N 1
ATOM 3754 C CA . LEU B 1 249 ? 23 19.53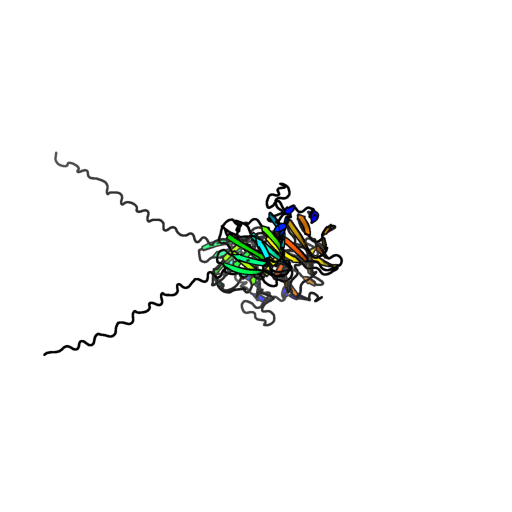1 -70.938 1 22.41 249 LEU B CA 1
ATOM 3755 C C . LEU B 1 249 ? 23.609 20.812 -71.5 1 22.41 249 LEU B C 1
ATOM 3757 O O . LEU B 1 249 ? 22.969 21.859 -71.562 1 22.41 249 LEU B O 1
ATOM 3761 N N . LYS B 1 250 ? 24.969 21.016 -71.25 1 25.2 250 LYS B N 1
ATOM 3762 C CA . LYS B 1 250 ? 25.672 22.031 -72 1 25.2 250 LYS B CA 1
ATOM 3763 C C . LYS B 1 250 ? 25.234 22.031 -73.5 1 25.2 250 LYS B C 1
ATOM 3765 O O . LYS B 1 250 ? 25.359 21.016 -74.188 1 25.2 250 LYS B O 1
ATOM 3770 N N . THR B 1 251 ? 24.203 22.781 -73.812 1 21.25 251 THR B N 1
ATOM 3771 C CA . THR B 1 251 ? 23.75 23.047 -75.188 1 21.25 251 THR B CA 1
ATOM 3772 C C . THR B 1 251 ? 24.891 23.594 -76 1 21.25 251 THR B C 1
ATOM 3774 O O . THR B 1 251 ? 25.484 24.609 -75.688 1 21.25 251 THR B O 1
ATOM 3777 N N . SER B 1 252 ? 25.734 22.797 -76.688 1 24.27 252 SER B N 1
ATOM 3778 C CA . SER B 1 252 ? 26.672 23.266 -77.688 1 24.27 252 SER B CA 1
ATOM 3779 C C . SER B 1 252 ? 25.969 24.125 -78.75 1 24.27 252 SER B C 1
ATOM 3781 O O . SER B 1 252 ? 26.484 24.281 -79.875 1 24.27 252 SER B O 1
ATOM 3783 N N . PRO B 1 253 ? 25.078 25.047 -78.438 1 22.38 253 PRO B N 1
ATOM 3784 C CA . PRO B 1 253 ? 24.609 25.547 -79.75 1 22.38 253 PRO B CA 1
ATOM 3785 C C . PRO B 1 253 ? 25.75 26.062 -80.625 1 22.38 253 PRO B C 1
ATOM 3787 O O . PRO B 1 253 ? 26.797 26.469 -80.125 1 22.38 253 PRO B O 1
ATOM 3790 N N . SER B 1 254 ? 25.719 25.75 -81.938 1 23.38 254 SER B N 1
ATOM 3791 C CA . SER B 1 254 ? 26.281 25.938 -83.25 1 23.38 254 SER B CA 1
ATOM 3792 C C . SER B 1 254 ? 26.453 27.422 -83.625 1 23.38 254 SER B C 1
ATOM 3794 O O . SER B 1 254 ? 27.547 27.859 -83.938 1 23.38 254 SER B O 1
ATOM 3796 N N . GLY B 1 255 ? 25.531 27.875 -84.562 1 22.14 255 GLY B N 1
ATOM 3797 C CA . GLY B 1 255 ? 25.641 28.641 -85.75 1 22.14 255 GLY B CA 1
ATOM 3798 C C . GLY B 1 255 ? 25.562 30.141 -85.562 1 22.14 255 GLY B C 1
ATOM 3799 O O . GLY B 1 255 ? 25.938 30.922 -86.438 1 22.14 255 GLY B O 1
ATOM 3800 N N . ALA B 1 256 ? 24.797 30.844 -84.875 1 20.12 256 ALA B N 1
ATOM 3801 C CA . ALA B 1 256 ? 25.031 32.219 -85.312 1 20.12 256 ALA B CA 1
ATOM 3802 C C . ALA B 1 256 ? 26.281 32.812 -84.625 1 20.12 256 ALA B C 1
ATOM 3804 O O . ALA B 1 256 ? 26.547 32.531 -83.438 1 20.12 256 ALA B O 1
#

Sequence (512 aa):
MIEARIQVRRAGERYVGGAPEAGIETRHAFSFSGFYDPDNVRFGPLIACNEELLAPGAGFDEHPHRDVEIVTWVVEGELTHEDSAGHVVTVRPGDVQWLSAGAGVRHVERNAGGVPLRFVQMWLDPVEGGGEPSYEVARSVRDGVVCAVPGAVLHVLRPRGGERLALPVGEWLYAHVVRGVVRIGECEVGVGDAARVRDASGLDVVAVGSGAEVLVWCPGPALSPFLAGASPRTPEAPSGRCPQTPDGLKTSPSGAMIEARIQVRRAGERYVGGAPEAGIETRHAFSFSGFYDPDNVRFGPLIACNEELLAPGAGFDEHPHRDVEIVTWVVEGELTHEDSAGHVVTVRPGDVQWLSAGAGVRHVERNAGGVPLRFVQMWLDPVEGGGEPSYEVARSVRDGVVCAVPGAVLHVLRPRGGERLALPVGEWLYAHVVRGVVRIGECEVGVGDAARVRDASGLDVVAVGSGAEVLVWCPGPALSPFLAGASPRTPEAPSGRCPQTPDGLKTSPSGA

Nearest PDB structures (foldseek):
  1j1l-assembly1_A  TM=8.056E-01  e=4.819E-16  Homo sapiens
  2p17-assembly1_A  TM=7.683E-01  e=7.673E-16  Geobacillus kaustophilus HTA426
  6d0g-assembly1_A  TM=7.858E-01  e=7.418E-13  Acinetobacter baumannii
  2vec-assembly1_A  TM=8.063E-01  e=3.398E-11  Escherichia coli
  3o14-assembly2_B  TM=7.092E-01  e=3.303E-10  Marinobacter nauticus VT8

pLDDT: mean 86.77, std 22.74, range [18.05, 98.88]

Secondary structure (DSSP, 8-state):
-PPPEEEEEPGGGSEEEEEGGGTEEEEESSS-TT---TTSS-BTTEEEEEEEEE-TT-EEEEEEE-S-EEEEEEEES-EEEEETT--EEEE-TT-EEEEE-TT-EEEEEE--SSS-EEEEEEEE--SS-----EEEEE-SPPSEEEEEETTEEEEEE-PPBT-EEEPPPEEEEEEEEEES-EEETTEEE-TT-EEEEEEE-S-EEEE-SS--EEEEEEE----EE-------------------------------/----EEEEEPGGGSEEEEEGGGTEEEEESSS-TT---TTSS-BTTEEEEEEEEE-TT-EEEEEEE-S-EEEEEEEES-EEEEETT--EEEE-TT-EEEEE-TT-EEEEEE--SSS-EEEEEEEE--SS--S--EEEEE-SPPSEEEEEETTEEEEEE-PPBT-EEEPPPEEEEEEEEEES-EEETTEEE-TT-EEEEEEE-S-EEEE-SS--EEEEEEE----EE-------------------------------

Radius of gyration: 29.85 Å; Cα contacts (8 Å, |Δi|>4): 1397; chains: 2; bounding box: 94×87×114 Å